Protein AF-A0A960EB48-F1 (afdb_monomer)

Mean predicted aligned error: 15.8 Å

Sequence (538 aa):
MSDRFDEQMRELGRAARAEAEAALDVDTALAAIHRSTGTTSVVTAEPPQRPRVGWLAIAAAVVVAIGAGVWFARDDGAVVTVTPTVPSTVTPTVPATTPQVSPTTAATTTPTNVPATTAPTTVPATTAPSTVPTSSPVPVGQVVRDVDWRDLPWEASGIAGSCVFGESTCTQLVHDAAGVPITYEPTTRTLVRHGVPELAVTLPAAYGDAGFVVATGPDDVVYLSVAPEVPEEMAADVVAVTLTDGDAGREIGRWAGVTNTVGDSSLVPTADGLLNVGCCGTDTIRPALDAEVPVPWIDRNGEPVALESPTFWVQIEYPALIVHRRNPDGSSRSWTYEPAGDWMPRGMPNLTATFDGGFVAAEFGSDGSTLARGYADGRLDQVVLGPEFVVVDAVDPAGRILLGDVAELDDQFARVDPFANGVAAWAGEITVDTDGTIVFVDDPSDVRAGSVVAFVAAIVPPADVNEIRTIDAERHSELTWTVTVTTSNLFDDSVAAVRWELEVAQVGVATFQVTSGQASQLCSPGRGPDVFTTELCV

Secondary structure (DSSP, 8-state):
--HHHHHHHHHHHHHHHHHHHHH--HHHHHHHHHHH--------PPPPP--S-SSHHHHHHHHHHHHHHHHHSS--S-----PPPP-------PPP----PPP--PPP-PPPP------------------PPPPPPP-TT--PEEE-GGGS-EEEEEEE--B-TTSS-B-EEEE-TT--EEEEETTTTEEEE-SSS-EEEEPPGGG-TT-EEEEE-STTEEEEEE--SSTT--EEEEEEEE--TTTTT-EEEEEEEEEETTSSEEEEE-SSEEEEEETT-S-SEES-TT---SEE-B-TTS-B----S-EEEEEEETTEEEEEEE-TTS-EEEEEE---SS----SS-EEEE-TTS-EEEEEEETTEEEEEEE-TTS-EEEEEE-SS---EEEE-TTS-EEE-S-TTSSSEEEEE--STT-TT-----EEE-TT-BEEESS-GGG-B-SSHHHHHHHHSPPPPTT-EEEEEEEEEETTEEEEEEEEES-S-SSEEEEEEEEEEEEEETTEEEEEEEEEEEEEPTTSS-SS-BSSPP-

Nearest PDB structures (foldseek):
  2ecf-assembly1_A-2  TM=2.460E-01  e=2.398E-03  Stenotrophomonas maltophilia
  6stb-assembly2_B  TM=4.872E-01  e=9.672E-01  Fragaria x ananassa
  6v8j-assembly4_D  TM=5.318E-01  e=2.167E+00  Arachis hypogaea
  7zgn-assembly1_A  TM=1.883E-01  e=3.528E-01  Phocaeicola massiliensis B84634 = Timone 84634 = DSM 17679 = JCM 13223

Foldseek 3Di:
DPPVVVVVVVVVVVVVVVVVVVVPPVVVVVVVVVVPPDDDDDDDDDDDDDDDDPDVVVVVVVVVVVVVVVVPVPDDDDDDDDDDDDDDDDDDDDDDDDDDDDDDDDDDDDDDDDDDDDDDDDDDDDDDDPPDPDDDDDPPDDDAAADALLQFFWAFPPDFWDDDVPDPFIWFWEAALLLFIWTARLVQCWIWGNFFVIFIDREDCQQDSLKDWQDAFPAQKTKIFGQDPDNVDQFTKIWIFHRPPPRGRDTLDIFTRQHGSPLQWHFFDDFFATDTWGFADPDQKAPDPPDDHRGGGAHPNNHGDTGQAKGWMWGPPVQKIWIKIAHSVRDIDIAIDGFDDPDDRGTDFPWDAAPQRKIWTWDADPQAIKIKIAGPVRDIDIYGHDNDHWYFSYAGSQRWTWTAPDPVHNRTTMTGRPDPPRNLQDPWDWDQDLQQWIDTPDWLQVGFHQHPQRSCCSDDDTARNPKYWDWDWADDDSFKTWIKIKIAPDPDQFFGIKIKTWIKGAPDNGTIGTPIMGIWTATHVPQDDNDTGSDGGD

Radius of gyration: 30.16 Å; Cα contacts (8 Å, |Δi|>4): 1015; chains: 1; bounding box: 98×103×80 Å

Structure (mmCIF, N/CA/C/O backbone):
data_AF-A0A960EB48-F1
#
_entry.id   AF-A0A960EB48-F1
#
loop_
_atom_site.group_PDB
_atom_site.id
_atom_site.type_symbol
_atom_site.label_atom_id
_atom_site.label_alt_id
_atom_site.label_comp_id
_atom_site.label_asym_id
_atom_site.label_entity_id
_atom_site.label_seq_id
_atom_site.pdbx_PDB_ins_code
_atom_site.Cartn_x
_atom_site.Cartn_y
_atom_site.Cartn_z
_atom_site.occupancy
_atom_site.B_iso_or_equiv
_atom_site.auth_seq_id
_atom_site.auth_comp_id
_atom_site.auth_asym_id
_atom_site.auth_atom_id
_atom_site.pdbx_PDB_model_num
ATOM 1 N N . MET A 1 1 ? -41.202 4.723 25.690 1.00 46.44 1 MET A N 1
ATOM 2 C CA . MET A 1 1 ? -40.965 6.032 26.350 1.00 46.44 1 MET A CA 1
ATOM 3 C C . MET A 1 1 ? -39.617 6.641 25.936 1.00 46.44 1 MET A C 1
ATOM 5 O O . MET A 1 1 ? -39.363 7.770 26.327 1.00 46.44 1 MET A O 1
ATOM 9 N N . SER A 1 2 ? -38.810 5.939 25.124 1.00 52.00 2 SER A N 1
ATOM 10 C CA . SER A 1 2 ? -37.507 6.345 24.568 1.00 52.00 2 SER A CA 1
ATOM 11 C C . SER A 1 2 ? -37.597 7.350 23.409 1.00 52.00 2 SER A C 1
ATOM 13 O O . SER A 1 2 ? -36.782 8.257 23.340 1.00 52.00 2 SER A O 1
ATOM 15 N N . ASP A 1 3 ? -38.638 7.286 22.575 1.00 59.75 3 ASP A N 1
ATOM 16 C CA . ASP A 1 3 ? -38.690 8.062 21.319 1.00 59.75 3 ASP A CA 1
ATOM 17 C C . ASP A 1 3 ? -38.675 9.588 21.502 1.00 59.75 3 ASP A C 1
ATOM 19 O O . ASP A 1 3 ? -38.206 10.326 20.642 1.00 59.75 3 ASP A O 1
ATOM 23 N N . ARG A 1 4 ? -39.160 10.085 22.645 1.00 56.66 4 ARG A N 1
ATOM 24 C CA . ARG A 1 4 ? -39.226 11.530 22.905 1.00 56.66 4 ARG A CA 1
ATOM 25 C C . ARG A 1 4 ? -37.862 12.133 23.251 1.00 56.66 4 ARG A C 1
ATOM 27 O O . ARG A 1 4 ? -37.670 13.325 23.040 1.00 56.66 4 ARG A O 1
ATOM 34 N N . PHE A 1 5 ? -36.951 11.337 23.804 1.00 64.88 5 PHE A N 1
ATOM 35 C CA . PHE A 1 5 ? -35.616 11.803 24.173 1.00 64.88 5 PHE A CA 1
ATOM 36 C C . PHE A 1 5 ? -34.708 11.872 22.939 1.00 64.88 5 PHE A C 1
ATOM 38 O O . PHE A 1 5 ? -34.078 12.900 22.706 1.00 64.88 5 PHE A O 1
ATOM 45 N N . ASP A 1 6 ? -34.753 10.851 22.081 1.00 60.62 6 ASP A N 1
ATOM 46 C CA . ASP A 1 6 ? -33.988 10.825 20.827 1.00 60.62 6 ASP A CA 1
ATOM 47 C C . ASP A 1 6 ? -34.417 11.936 19.861 1.00 60.62 6 ASP A C 1
ATOM 49 O O . ASP A 1 6 ? -33.588 12.551 19.185 1.00 60.62 6 ASP A O 1
ATOM 53 N N . GLU A 1 7 ? -35.714 12.252 19.823 1.00 65.00 7 GLU A N 1
ATOM 54 C CA . GLU A 1 7 ? -36.223 13.360 19.016 1.00 65.00 7 GLU A CA 1
ATOM 55 C C . GLU A 1 7 ? -35.756 14.722 19.556 1.00 65.00 7 GLU A C 1
ATOM 57 O O . GLU A 1 7 ? -35.361 15.583 18.771 1.00 65.00 7 GLU A O 1
ATOM 62 N N . GLN A 1 8 ? -35.676 14.882 20.884 1.00 64.62 8 GLN A N 1
ATOM 63 C CA . GLN A 1 8 ? -35.128 16.087 21.515 1.00 64.62 8 GLN A CA 1
ATOM 64 C C . GLN A 1 8 ? -33.621 16.242 21.284 1.00 64.62 8 GLN A C 1
ATOM 66 O O . GLN A 1 8 ? -33.173 17.356 21.020 1.00 64.62 8 GLN A O 1
ATOM 71 N N . MET A 1 9 ? -32.846 15.154 21.308 1.00 69.38 9 MET A N 1
ATOM 72 C CA . MET A 1 9 ? -31.404 15.199 21.034 1.00 69.38 9 MET A CA 1
ATOM 73 C C . MET A 1 9 ? -31.106 15.515 19.563 1.00 69.38 9 MET A C 1
ATOM 75 O O . MET A 1 9 ? -30.230 16.330 19.273 1.00 69.38 9 MET A O 1
ATOM 79 N N . ARG A 1 10 ? -31.887 14.972 18.616 1.00 67.25 10 ARG A N 1
ATOM 80 C CA . ARG A 1 10 ? -31.787 15.350 17.191 1.00 67.25 10 ARG A CA 1
ATOM 81 C C . ARG A 1 10 ? -32.225 16.786 16.916 1.00 67.25 10 ARG A C 1
ATOM 83 O O . ARG A 1 10 ? -31.758 17.389 15.949 1.00 67.25 10 ARG A O 1
ATOM 90 N N . GLU A 1 11 ? -33.163 17.324 17.688 1.00 72.38 11 GLU A N 1
ATOM 91 C CA . GLU A 1 11 ? -33.590 18.721 17.568 1.00 72.38 11 GLU A CA 1
ATOM 92 C C . GLU A 1 11 ? -32.531 19.673 18.148 1.00 72.38 11 GLU A C 1
ATOM 94 O O . GLU A 1 11 ? -32.188 20.661 17.500 1.00 72.38 11 GLU A O 1
ATOM 99 N N . LEU A 1 12 ? -31.916 19.313 19.280 1.00 68.31 12 LEU A N 1
ATOM 100 C CA . LEU A 1 12 ? -30.775 20.025 19.869 1.00 68.31 12 LEU A CA 1
ATOM 101 C C . LEU A 1 12 ? -29.544 20.017 18.958 1.00 68.31 12 LEU A C 1
ATOM 103 O O . LEU A 1 12 ? -28.948 21.068 18.748 1.00 68.31 12 LEU A O 1
ATOM 107 N N . GLY A 1 13 ? -29.207 18.876 18.349 1.00 70.12 13 GLY A N 1
ATOM 108 C CA . GLY A 1 13 ? -28.094 18.785 17.397 1.00 70.12 13 GLY A CA 1
ATOM 109 C C . GLY A 1 13 ? -28.310 19.646 16.148 1.00 70.12 13 GLY A C 1
ATOM 110 O O . GLY A 1 13 ? -27.387 20.309 15.677 1.00 70.12 13 GLY A O 1
ATOM 111 N N . ARG A 1 14 ? -29.549 19.715 15.638 1.00 73.50 14 ARG A N 1
ATOM 112 C CA . ARG A 1 14 ? -29.900 20.603 14.516 1.00 73.50 14 ARG A CA 1
ATOM 113 C C . ARG A 1 14 ? -29.862 22.081 14.905 1.00 73.50 14 ARG A C 1
ATOM 115 O O . ARG A 1 14 ? -29.411 22.893 14.103 1.00 73.50 14 ARG A O 1
ATOM 122 N N . ALA A 1 15 ? -30.296 22.428 16.116 1.00 67.50 15 ALA A N 1
ATOM 123 C CA . ALA A 1 15 ? -30.245 23.798 16.622 1.00 67.50 15 ALA A CA 1
ATOM 124 C C . ALA A 1 15 ? -28.803 24.271 16.871 1.00 67.50 15 ALA A C 1
ATOM 126 O O . ALA A 1 15 ? -28.447 25.362 16.438 1.00 67.50 15 ALA A O 1
ATOM 127 N N . ALA A 1 16 ? -27.958 23.431 17.476 1.00 56.41 16 ALA A N 1
ATOM 128 C CA . ALA A 1 16 ? -26.549 23.736 17.720 1.00 56.41 16 ALA A CA 1
ATOM 129 C C . ALA A 1 16 ? -25.765 23.913 16.411 1.00 56.41 16 ALA A C 1
ATOM 131 O O . ALA A 1 16 ? -24.975 24.846 16.282 1.00 56.41 16 ALA A O 1
ATOM 132 N N . ARG A 1 17 ? -26.037 23.074 15.400 1.00 63.66 17 ARG A N 1
ATOM 133 C CA . ARG A 1 17 ? -25.441 23.219 14.064 1.00 63.66 17 ARG A CA 1
ATOM 134 C C . ARG A 1 17 ? -25.884 24.510 13.372 1.00 63.66 17 ARG A C 1
ATOM 136 O O . ARG A 1 17 ? -25.048 25.214 12.820 1.00 63.66 17 ARG A O 1
ATOM 143 N N . ALA A 1 18 ? -27.168 24.857 13.458 1.00 61.59 18 ALA A N 1
ATOM 144 C CA . ALA A 1 18 ? -27.683 26.108 12.904 1.00 61.59 18 ALA A CA 1
ATOM 145 C C . ALA A 1 18 ? -27.121 27.354 13.619 1.00 61.59 18 ALA A C 1
ATOM 147 O O . ALA A 1 18 ? -26.920 28.384 12.982 1.00 61.59 18 ALA A O 1
ATOM 148 N N . GLU A 1 19 ? -26.846 27.274 14.924 1.00 54.41 19 GLU A N 1
ATOM 149 C CA . GLU A 1 19 ? -26.234 28.364 15.694 1.00 54.41 19 GLU A CA 1
ATOM 150 C C . GLU A 1 19 ? -24.734 28.513 15.391 1.00 54.41 19 GLU A C 1
ATOM 152 O O . GLU A 1 19 ? -24.256 29.634 15.228 1.00 54.41 19 GLU A O 1
ATOM 157 N N . ALA A 1 20 ? -24.008 27.404 15.211 1.00 50.94 20 ALA A N 1
ATOM 158 C CA . ALA A 1 20 ? -22.614 27.414 14.764 1.00 50.94 20 ALA A CA 1
ATOM 159 C C . ALA A 1 20 ? -22.466 27.969 13.334 1.00 50.94 20 ALA A C 1
ATOM 161 O O . ALA A 1 20 ? -21.580 28.784 13.073 1.00 50.94 20 ALA A O 1
ATOM 162 N N . GLU A 1 21 ? -23.374 27.598 12.426 1.00 56.78 21 GLU A N 1
ATOM 163 C CA . GLU A 1 21 ? -23.432 28.140 11.061 1.00 56.78 21 GLU A CA 1
ATOM 164 C C . GLU A 1 21 ? -23.835 29.629 11.049 1.00 56.78 21 GLU A C 1
ATOM 166 O O . GLU A 1 21 ? -23.348 30.386 10.213 1.00 56.78 21 GLU A O 1
ATOM 171 N N . ALA A 1 22 ? -24.657 30.088 12.003 1.00 52.56 22 ALA A N 1
ATOM 172 C CA . ALA A 1 22 ? -25.016 31.503 12.152 1.00 52.56 22 ALA A CA 1
ATOM 173 C C . ALA A 1 22 ? -23.921 32.357 12.825 1.00 52.56 22 ALA A C 1
ATOM 175 O O . ALA A 1 22 ? -23.884 33.572 12.619 1.00 52.56 22 ALA A O 1
ATOM 176 N N . ALA A 1 23 ? -23.038 31.753 13.627 1.00 45.34 23 ALA A N 1
ATOM 177 C CA . ALA A 1 23 ? -21.918 32.436 14.279 1.00 45.34 23 ALA A CA 1
ATOM 178 C C . ALA A 1 23 ? -20.722 32.671 13.334 1.00 45.34 23 ALA A C 1
ATOM 180 O O . ALA A 1 23 ? -19.921 33.581 13.559 1.00 45.34 23 ALA A O 1
ATOM 181 N N . LEU A 1 24 ? -20.623 31.893 12.253 1.00 46.50 24 LEU A N 1
ATOM 182 C CA . LEU A 1 24 ? -19.659 32.076 11.170 1.00 46.50 24 LEU A CA 1
ATOM 183 C C . LEU A 1 24 ? -20.206 33.064 10.126 1.00 46.50 24 LEU A C 1
ATOM 185 O O . LEU A 1 24 ? -20.577 32.694 9.015 1.00 46.50 24 LEU A O 1
ATOM 189 N N . ASP A 1 25 ? -20.231 34.355 10.465 1.00 51.66 25 ASP A N 1
ATOM 190 C CA . ASP A 1 25 ? -20.493 35.425 9.492 1.00 51.66 25 ASP A CA 1
ATOM 191 C C . ASP A 1 25 ? -19.236 35.685 8.638 1.00 51.66 25 ASP A C 1
ATOM 193 O O . ASP A 1 25 ? -18.492 36.660 8.808 1.00 51.66 25 ASP A O 1
ATOM 197 N N . VAL A 1 26 ? -18.979 34.735 7.734 1.00 54.44 26 VAL A N 1
ATOM 198 C CA . VAL A 1 26 ? -17.858 34.732 6.785 1.00 54.44 26 VAL A CA 1
ATOM 199 C C . VAL A 1 26 ? -17.885 35.983 5.903 1.00 54.44 26 VAL A C 1
ATOM 201 O O . VAL A 1 26 ? -16.827 36.529 5.591 1.00 54.44 26 VAL A O 1
ATOM 204 N N . ASP A 1 27 ? -19.069 36.504 5.577 1.00 55.81 27 ASP A N 1
ATOM 205 C CA . ASP A 1 27 ? -19.231 37.706 4.757 1.00 55.81 27 ASP A CA 1
ATOM 206 C C . ASP A 1 27 ? -18.839 38.984 5.516 1.00 55.81 27 ASP A C 1
ATOM 208 O O . ASP A 1 27 ? -18.178 39.863 4.951 1.00 55.81 27 ASP A O 1
ATOM 212 N N . THR A 1 28 ? -19.149 39.089 6.812 1.00 56.94 28 THR A N 1
ATOM 213 C CA . THR A 1 28 ? -18.672 40.197 7.659 1.00 56.94 28 THR A CA 1
ATOM 214 C C . THR A 1 28 ? -17.161 40.126 7.887 1.00 56.94 28 THR A C 1
ATOM 216 O O . THR A 1 28 ? -16.497 41.170 7.864 1.00 56.94 28 THR A O 1
ATOM 219 N N . ALA A 1 29 ? -16.592 38.925 8.034 1.00 52.06 29 ALA A N 1
ATOM 220 C CA . ALA A 1 29 ? -15.145 38.725 8.139 1.00 52.06 29 ALA A CA 1
ATOM 221 C C . ALA A 1 29 ? -14.416 39.093 6.829 1.00 52.06 29 ALA A C 1
ATOM 223 O O . ALA A 1 29 ? -13.439 39.850 6.857 1.00 52.06 29 ALA A O 1
ATOM 224 N N . LEU A 1 30 ? -14.936 38.677 5.666 1.00 54.88 30 LEU A N 1
ATOM 225 C CA . LEU A 1 30 ? -14.401 39.074 4.356 1.00 54.88 30 LEU A CA 1
ATOM 226 C C . LEU A 1 30 ? -14.537 40.587 4.115 1.00 54.88 30 LEU A C 1
ATOM 228 O O . LEU A 1 30 ? -13.607 41.235 3.626 1.00 54.88 30 LEU A O 1
ATOM 232 N N . ALA A 1 31 ? -15.667 41.184 4.503 1.00 58.66 31 ALA A N 1
ATOM 233 C CA . ALA A 1 31 ? -15.906 42.619 4.372 1.00 58.66 31 ALA A CA 1
ATOM 234 C C . ALA A 1 31 ? -15.043 43.469 5.323 1.00 58.66 31 ALA A C 1
ATOM 236 O O . ALA A 1 31 ? -14.839 44.661 5.058 1.00 58.66 31 ALA A O 1
ATOM 237 N N . ALA A 1 32 ? -14.547 42.896 6.425 1.00 52.78 32 ALA A N 1
ATOM 238 C CA . ALA A 1 32 ? -13.570 43.525 7.311 1.00 52.78 32 ALA A CA 1
ATOM 239 C C . ALA A 1 32 ? -12.162 43.505 6.693 1.00 52.78 32 ALA A C 1
ATOM 241 O O . ALA A 1 32 ? -11.484 44.534 6.702 1.00 52.78 32 ALA A O 1
ATOM 242 N N . ILE A 1 33 ? -11.774 42.394 6.056 1.00 51.47 33 ILE A N 1
ATOM 243 C CA . ILE A 1 33 ? -10.488 42.253 5.352 1.00 51.47 33 ILE A CA 1
ATOM 244 C C . ILE A 1 33 ? -10.416 43.198 4.143 1.00 51.47 33 ILE A C 1
ATOM 246 O O . ILE A 1 33 ? -9.425 43.908 3.964 1.00 51.47 33 ILE A O 1
ATOM 250 N N . HIS A 1 34 ? -11.495 43.307 3.361 1.00 50.72 34 HIS A N 1
ATOM 251 C CA . HIS A 1 34 ? -11.570 44.259 2.244 1.00 50.72 34 HIS A CA 1
ATOM 252 C C . HIS A 1 34 ? -11.567 45.732 2.684 1.00 50.72 34 HIS A C 1
ATOM 254 O O . HIS A 1 34 ? -11.143 46.601 1.920 1.00 50.72 34 HIS A O 1
ATOM 260 N N . ARG A 1 35 ? -11.995 46.038 3.917 1.00 47.72 35 ARG A N 1
ATOM 261 C CA . ARG A 1 35 ? -11.916 47.393 4.490 1.00 47.72 35 ARG A CA 1
ATOM 262 C C . ARG A 1 35 ? -10.541 47.729 5.074 1.00 47.72 35 ARG A C 1
ATOM 264 O O . ARG A 1 35 ? -10.228 48.914 5.171 1.00 47.72 35 ARG A O 1
ATOM 271 N N . SER A 1 36 ? -9.717 46.739 5.432 1.00 36.53 36 SER A N 1
ATOM 272 C CA . SER A 1 36 ? -8.381 46.971 6.006 1.00 36.53 36 SER A CA 1
ATOM 273 C C . SER A 1 36 ? -7.262 47.152 4.976 1.00 36.53 36 SER A C 1
ATOM 275 O O . SER A 1 36 ? -6.214 47.698 5.311 1.00 36.53 36 SER A O 1
ATOM 277 N N . THR A 1 37 ? -7.469 46.787 3.709 1.00 41.19 37 THR A N 1
ATOM 278 C CA . THR A 1 37 ? -6.506 47.042 2.621 1.00 41.19 37 THR A CA 1
ATOM 279 C C . THR A 1 37 ? -6.707 48.424 1.996 1.00 41.19 37 THR A C 1
ATOM 281 O O . THR A 1 37 ? -7.023 48.574 0.818 1.00 41.19 37 THR A O 1
ATOM 284 N N . GLY A 1 38 ? -6.517 49.464 2.810 1.00 32.97 38 GLY A N 1
ATOM 285 C CA . GLY A 1 38 ? -6.341 50.839 2.352 1.00 32.97 38 GLY A CA 1
ATOM 286 C C . GLY A 1 38 ? -4.912 51.059 1.855 1.00 32.97 38 GLY A C 1
ATOM 287 O O . GLY A 1 38 ? -3.973 51.170 2.638 1.00 32.97 38 GLY A O 1
ATOM 288 N N . THR A 1 39 ? -4.760 51.121 0.538 1.00 36.59 39 THR A N 1
ATOM 289 C CA . THR A 1 39 ? -3.543 51.430 -0.224 1.00 36.59 39 THR A CA 1
ATOM 290 C C . THR A 1 39 ? -2.747 52.629 0.304 1.00 36.59 39 THR A C 1
ATOM 292 O O . THR A 1 39 ? -3.253 53.750 0.328 1.00 36.59 39 THR A O 1
ATOM 295 N N . THR A 1 40 ? -1.454 52.420 0.580 1.00 28.89 40 THR A N 1
ATOM 296 C CA . THR A 1 40 ? -0.436 53.484 0.530 1.00 28.89 40 THR A CA 1
ATOM 297 C C . THR A 1 40 ? 0.388 53.273 -0.738 1.00 28.89 40 THR A C 1
ATOM 299 O O . THR A 1 40 ? 1.124 52.297 -0.852 1.00 28.89 40 THR A O 1
ATOM 302 N N . SER A 1 41 ? 0.227 54.153 -1.727 1.00 30.16 41 SER A N 1
ATOM 303 C CA . SER A 1 41 ? 0.982 54.111 -2.979 1.00 30.16 41 SER A CA 1
ATOM 304 C C . SER A 1 41 ? 2.421 54.576 -2.744 1.00 30.16 41 SER A C 1
ATOM 306 O O . SER A 1 41 ? 2.656 55.766 -2.521 1.00 30.16 41 SER A O 1
ATOM 308 N N . VAL A 1 42 ? 3.387 53.664 -2.830 1.00 26.56 42 VAL A N 1
ATOM 309 C CA . VAL A 1 42 ? 4.799 54.016 -3.011 1.00 26.56 42 VAL A CA 1
ATOM 310 C C . VAL A 1 42 ? 5.091 53.946 -4.505 1.00 26.56 42 VAL A C 1
ATOM 312 O O . VAL A 1 42 ? 5.026 52.885 -5.117 1.00 26.56 42 VAL A O 1
ATOM 315 N N . VAL A 1 43 ? 5.372 55.104 -5.098 1.00 34.41 43 VAL A N 1
ATOM 316 C CA . VAL A 1 43 ? 5.912 55.210 -6.454 1.00 34.41 43 VAL A CA 1
ATOM 317 C C . VAL A 1 43 ? 7.386 54.816 -6.389 1.00 34.41 43 VAL A C 1
ATOM 319 O O . VAL A 1 43 ? 8.190 55.544 -5.808 1.00 34.41 43 VAL A O 1
ATOM 322 N N . THR A 1 44 ? 7.749 53.687 -6.991 1.00 29.70 44 THR A N 1
ATOM 323 C CA . THR A 1 44 ? 9.144 53.298 -7.233 1.00 29.70 44 THR A CA 1
ATOM 324 C C . THR A 1 44 ? 9.418 53.254 -8.732 1.00 29.70 44 THR A C 1
ATOM 326 O O . THR A 1 44 ? 8.696 52.634 -9.508 1.00 29.70 44 THR A O 1
ATOM 329 N N . ALA A 1 45 ? 10.452 53.993 -9.127 1.00 28.02 45 ALA A N 1
ATOM 330 C CA . ALA A 1 45 ? 10.915 54.169 -10.494 1.00 28.02 45 ALA A CA 1
ATOM 331 C C . ALA A 1 45 ? 11.529 52.883 -11.081 1.00 28.02 45 ALA A C 1
ATOM 333 O O . ALA A 1 45 ? 12.178 52.117 -10.368 1.00 28.02 45 ALA A O 1
ATOM 334 N N . GLU A 1 46 ? 11.366 52.694 -12.394 1.00 37.81 46 GLU A N 1
ATOM 335 C CA . GLU A 1 46 ? 11.979 51.612 -13.177 1.00 37.81 46 GLU A CA 1
ATOM 336 C C . GLU A 1 46 ? 13.520 51.641 -13.116 1.00 37.81 46 GLU A C 1
ATOM 338 O O . GLU A 1 46 ? 14.125 52.679 -13.411 1.00 37.81 46 GLU A O 1
ATOM 343 N N . PRO A 1 47 ? 14.189 50.506 -12.833 1.00 31.56 47 PRO A N 1
ATOM 344 C CA . PRO A 1 47 ? 15.600 50.328 -13.137 1.00 31.56 47 PRO A CA 1
ATOM 345 C C . PRO A 1 47 ? 15.809 49.648 -14.509 1.00 31.56 47 PRO A C 1
ATOM 347 O O . PRO A 1 47 ? 14.957 48.892 -14.982 1.00 31.56 47 PRO A O 1
ATOM 350 N N . PRO A 1 48 ? 16.952 49.903 -15.174 1.00 34.19 48 PRO A N 1
ATOM 351 C CA . PRO A 1 48 ? 17.166 49.559 -16.575 1.00 34.19 48 PRO A CA 1
ATOM 352 C C . PRO A 1 48 ? 17.457 48.069 -16.795 1.00 34.19 48 PRO A C 1
ATOM 354 O O . PRO A 1 48 ? 18.159 47.423 -16.015 1.00 34.19 48 PRO A O 1
ATOM 357 N N . GLN A 1 49 ? 16.983 47.557 -17.934 1.00 44.16 49 GLN A N 1
ATOM 358 C CA . GLN A 1 49 ? 17.284 46.221 -18.451 1.00 44.16 49 GLN A CA 1
ATOM 359 C C . GLN A 1 49 ? 18.802 45.975 -18.561 1.00 44.16 49 GLN A C 1
ATOM 361 O O . GLN A 1 49 ? 19.528 46.733 -19.208 1.00 44.16 49 GLN A O 1
ATOM 366 N N . ARG A 1 50 ? 19.272 44.860 -17.985 1.00 32.16 50 ARG A N 1
ATOM 367 C CA . ARG A 1 50 ? 20.598 44.271 -18.238 1.00 32.16 50 ARG A CA 1
ATOM 368 C C . ARG A 1 50 ? 20.477 42.802 -18.680 1.00 32.16 50 ARG A C 1
ATOM 370 O O . ARG A 1 50 ? 19.529 42.127 -18.282 1.00 32.16 50 ARG A O 1
ATOM 377 N N . PRO A 1 51 ? 21.404 42.313 -19.528 1.00 36.91 51 PRO A N 1
ATOM 378 C CA . PRO A 1 51 ? 21.220 41.103 -20.329 1.00 36.91 51 PRO A CA 1
ATOM 379 C C . PRO A 1 51 ? 21.452 39.790 -19.560 1.00 36.91 51 PRO A C 1
ATOM 381 O O . PRO A 1 51 ? 22.347 39.665 -18.725 1.00 36.91 51 PRO A O 1
ATOM 384 N N . ARG A 1 52 ? 20.632 38.791 -19.912 1.00 44.12 52 ARG A N 1
ATOM 385 C CA . ARG A 1 52 ? 20.496 37.448 -19.324 1.00 44.12 52 ARG A CA 1
ATOM 386 C C . ARG A 1 52 ? 21.617 36.467 -19.724 1.00 44.12 52 ARG A C 1
ATOM 388 O O . ARG A 1 52 ? 21.349 35.498 -20.422 1.00 44.12 52 ARG A O 1
ATOM 395 N N . VAL A 1 53 ? 22.864 36.687 -19.296 1.00 41.34 53 VAL A N 1
ATOM 396 C CA . VAL A 1 53 ? 23.971 35.724 -19.569 1.00 41.34 53 VAL A CA 1
ATOM 397 C C . VAL A 1 53 ? 24.690 35.227 -18.296 1.00 41.34 53 VAL A C 1
ATOM 399 O O . VAL A 1 53 ? 25.565 34.377 -18.366 1.00 41.34 53 VAL A O 1
ATOM 402 N N . GLY A 1 54 ? 24.297 35.674 -17.098 1.00 37.06 54 GLY A N 1
ATOM 403 C CA . GLY A 1 54 ? 25.008 35.327 -15.852 1.00 37.06 54 GLY A CA 1
ATOM 404 C C . GLY A 1 54 ? 24.551 34.066 -15.101 1.00 37.06 54 GLY A C 1
ATOM 405 O O . GLY A 1 54 ? 25.292 33.580 -14.255 1.00 37.06 54 GLY A O 1
ATOM 406 N N . TRP A 1 55 ? 23.357 33.526 -15.371 1.00 36.91 55 TRP A N 1
ATOM 407 C CA . TRP A 1 55 ? 22.732 32.539 -14.470 1.00 36.91 55 TRP A CA 1
ATOM 408 C C . TRP A 1 55 ? 23.145 31.076 -14.700 1.00 36.91 55 TRP A C 1
ATOM 410 O O . TRP A 1 55 ? 23.118 30.285 -13.761 1.00 36.91 55 TRP A O 1
ATOM 420 N N . LEU A 1 56 ? 23.632 30.718 -15.892 1.00 40.12 56 LEU A N 1
ATOM 421 C CA . LEU A 1 56 ? 24.084 29.347 -16.178 1.00 40.12 56 LEU A CA 1
ATOM 422 C C . LEU A 1 56 ? 25.424 28.985 -15.508 1.00 40.12 56 LEU A C 1
ATOM 424 O O . LEU A 1 56 ? 25.693 27.812 -15.274 1.00 40.12 56 LEU A O 1
ATOM 428 N N . ALA A 1 57 ? 26.249 29.971 -15.141 1.00 36.12 57 ALA A N 1
ATOM 429 C CA . ALA A 1 57 ? 27.530 29.715 -14.476 1.00 36.12 57 ALA A CA 1
ATOM 430 C C . ALA A 1 57 ? 27.385 29.429 -12.968 1.00 36.12 57 ALA A C 1
ATOM 432 O O . ALA A 1 57 ? 28.230 28.751 -12.389 1.00 36.12 57 ALA A O 1
ATOM 433 N N . ILE A 1 58 ? 26.314 29.918 -12.333 1.00 39.72 58 ILE A N 1
ATOM 434 C CA . ILE A 1 58 ? 26.083 29.751 -10.889 1.00 39.72 58 ILE A CA 1
ATOM 435 C C . ILE A 1 58 ? 25.451 28.382 -10.599 1.00 39.72 58 ILE A C 1
ATOM 437 O O . ILE A 1 58 ? 25.869 27.714 -9.659 1.00 39.72 58 ILE A O 1
ATOM 441 N N . ALA A 1 59 ? 24.543 27.900 -11.456 1.00 42.34 59 ALA A N 1
ATOM 442 C CA . ALA A 1 59 ? 23.969 26.557 -11.327 1.00 42.34 59 ALA A CA 1
ATOM 443 C C . ALA A 1 59 ? 25.023 25.444 -11.513 1.00 42.34 59 ALA A C 1
ATOM 445 O O . ALA A 1 59 ? 25.052 24.485 -10.746 1.00 42.34 59 ALA A O 1
ATOM 446 N N . ALA A 1 60 ? 25.959 25.607 -12.457 1.00 39.50 60 ALA A N 1
ATOM 447 C CA . ALA A 1 60 ? 27.061 24.658 -12.642 1.00 39.50 60 ALA A CA 1
ATOM 448 C C . ALA A 1 60 ? 28.044 24.640 -11.452 1.00 39.50 60 ALA A C 1
ATOM 450 O O . ALA A 1 60 ? 28.583 23.590 -11.113 1.00 39.50 60 ALA A O 1
ATOM 451 N N . ALA A 1 61 ? 28.256 25.779 -10.783 1.00 36.47 61 ALA A N 1
ATOM 452 C CA . ALA A 1 61 ? 29.138 25.860 -9.618 1.00 36.47 61 ALA A CA 1
ATOM 453 C C . ALA A 1 61 ? 28.541 25.191 -8.366 1.00 36.47 61 ALA A C 1
ATOM 455 O O . ALA A 1 61 ? 29.287 24.615 -7.577 1.00 36.47 61 ALA A O 1
ATOM 456 N N . VAL A 1 62 ? 27.213 25.216 -8.200 1.00 40.22 62 VAL A N 1
ATOM 457 C CA . VAL A 1 62 ? 26.526 24.569 -7.065 1.00 40.22 62 VAL A CA 1
ATOM 458 C C . VAL A 1 62 ? 26.517 23.043 -7.214 1.00 40.22 62 VAL A C 1
ATOM 460 O O . VAL A 1 62 ? 26.796 22.342 -6.246 1.00 40.22 62 VAL A O 1
ATOM 463 N N . VAL A 1 63 ? 26.327 22.514 -8.428 1.00 47.00 63 VAL A N 1
ATOM 464 C CA . VAL A 1 63 ? 26.383 21.059 -8.683 1.00 47.00 63 VAL A CA 1
ATOM 465 C C . VAL A 1 63 ? 27.806 20.503 -8.513 1.00 47.00 63 VAL A C 1
ATOM 467 O O . VAL A 1 63 ? 27.985 19.439 -7.924 1.00 47.00 63 VAL A O 1
ATOM 470 N N . VAL A 1 64 ? 28.840 21.243 -8.936 1.00 45.69 64 VAL A N 1
ATOM 471 C CA . VAL A 1 64 ? 30.245 20.839 -8.721 1.00 45.69 64 VAL A CA 1
ATOM 472 C C . VAL A 1 64 ? 30.647 20.933 -7.243 1.00 45.69 64 VAL A C 1
ATOM 474 O O . VAL A 1 64 ? 31.415 20.097 -6.777 1.00 45.69 64 VAL A O 1
ATOM 477 N N . ALA A 1 65 ? 30.116 21.895 -6.481 1.00 38.47 65 ALA A N 1
ATOM 478 C CA . ALA A 1 65 ? 30.393 22.010 -5.047 1.00 38.47 65 ALA A CA 1
ATOM 479 C C . ALA A 1 65 ? 29.738 20.886 -4.221 1.00 38.47 65 ALA A C 1
ATOM 481 O O . ALA A 1 65 ? 30.371 20.372 -3.300 1.00 38.47 65 ALA A O 1
ATOM 482 N N . ILE A 1 66 ? 28.520 20.460 -4.580 1.00 47.34 66 ILE A N 1
ATOM 483 C CA . ILE A 1 66 ? 27.832 19.335 -3.923 1.00 47.34 66 ILE A CA 1
ATOM 484 C C . ILE A 1 66 ? 28.506 18.003 -4.298 1.00 47.34 66 ILE A C 1
ATOM 486 O O . ILE A 1 66 ? 28.805 17.204 -3.415 1.00 47.34 66 ILE A O 1
ATOM 490 N N . GLY A 1 67 ? 28.872 17.802 -5.570 1.00 35.97 67 GLY A N 1
ATOM 491 C CA . GLY A 1 67 ? 29.605 16.604 -6.006 1.00 35.97 67 GLY A CA 1
ATOM 492 C C . GLY A 1 67 ? 31.027 16.491 -5.431 1.00 35.97 67 GLY A C 1
ATOM 493 O O . 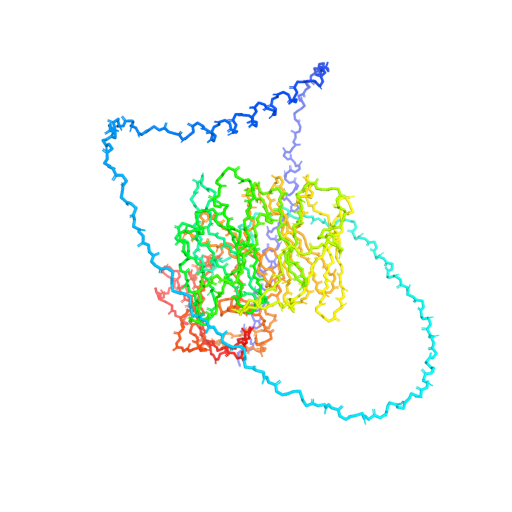GLY A 1 67 ? 31.473 15.398 -5.094 1.00 35.97 67 GLY A O 1
ATOM 494 N N . ALA A 1 68 ? 31.739 17.610 -5.255 1.00 38.03 68 ALA A N 1
ATOM 495 C CA . ALA A 1 68 ? 33.064 17.615 -4.627 1.00 38.03 68 ALA A CA 1
ATOM 496 C C . ALA A 1 68 ? 33.004 17.416 -3.100 1.00 38.03 68 ALA A C 1
ATOM 498 O O . ALA A 1 68 ? 33.921 16.823 -2.533 1.00 38.03 68 ALA A O 1
ATOM 499 N N . GLY A 1 69 ? 31.927 17.856 -2.435 1.00 33.22 69 GLY A N 1
ATOM 500 C CA . GLY A 1 69 ? 31.703 17.613 -1.004 1.00 33.22 69 GLY A CA 1
ATOM 501 C C . GLY A 1 69 ? 31.552 16.126 -0.664 1.00 33.22 69 GLY A C 1
ATOM 502 O O . GLY A 1 69 ? 32.063 15.679 0.359 1.00 33.22 69 GLY A O 1
ATOM 503 N N . VAL A 1 70 ? 30.953 15.345 -1.569 1.00 40.00 70 VAL A N 1
ATOM 504 C CA . VAL A 1 70 ? 30.800 13.884 -1.437 1.00 40.00 70 VAL A CA 1
ATOM 505 C C . VAL A 1 70 ? 32.131 13.139 -1.628 1.00 40.00 70 VAL A C 1
ATOM 507 O O . VAL A 1 70 ? 32.338 12.082 -1.036 1.00 40.00 70 VAL A O 1
ATOM 510 N N . TRP A 1 71 ? 33.080 13.696 -2.389 1.00 32.62 71 TRP A N 1
ATOM 511 C CA . TRP A 1 71 ? 34.373 13.044 -2.642 1.00 32.62 71 TRP A CA 1
ATOM 512 C C . TRP A 1 71 ? 35.438 13.331 -1.566 1.00 32.62 71 TRP A C 1
ATOM 514 O O . TRP A 1 71 ? 36.336 12.518 -1.370 1.00 32.62 71 TRP A O 1
ATOM 524 N N . PHE A 1 72 ? 35.328 14.443 -0.827 1.00 37.56 72 PHE A N 1
ATOM 525 C CA . PHE A 1 72 ? 36.298 14.836 0.211 1.00 37.56 72 PHE A CA 1
ATOM 526 C C . PHE A 1 72 ? 35.892 14.491 1.655 1.00 37.56 72 PHE A C 1
ATOM 528 O O . PHE A 1 72 ? 36.672 14.734 2.571 1.00 37.56 72 PHE A O 1
ATOM 535 N N . ALA A 1 73 ? 34.721 13.885 1.880 1.00 36.31 73 ALA A N 1
ATOM 536 C CA . ALA A 1 73 ? 34.309 13.396 3.203 1.00 36.31 73 ALA A CA 1
ATOM 537 C C . ALA A 1 73 ? 34.816 11.969 3.532 1.00 36.31 73 ALA A C 1
ATOM 539 O O . ALA A 1 73 ? 34.523 11.439 4.601 1.00 36.31 73 ALA A O 1
ATOM 540 N N . ARG A 1 74 ? 35.610 11.349 2.645 1.00 42.91 74 ARG A N 1
ATOM 541 C CA . ARG A 1 74 ? 36.318 10.077 2.874 1.00 42.91 74 ARG A CA 1
ATOM 542 C C . ARG A 1 74 ? 37.818 10.326 3.067 1.00 42.91 74 ARG A C 1
ATOM 544 O O . ARG A 1 74 ? 38.563 10.277 2.100 1.00 42.91 74 ARG A O 1
ATOM 551 N N . ASP A 1 75 ? 38.214 10.644 4.298 1.00 35.69 75 ASP A N 1
ATOM 552 C CA . ASP A 1 75 ? 39.426 10.182 5.010 1.00 35.69 75 ASP A CA 1
ATOM 553 C C . ASP A 1 75 ? 39.863 11.211 6.061 1.00 35.69 75 ASP A C 1
ATOM 555 O O . ASP A 1 75 ? 40.245 12.327 5.727 1.00 35.69 75 ASP A O 1
ATOM 559 N N . ASP A 1 76 ? 39.900 10.789 7.326 1.00 36.75 76 ASP A N 1
ATOM 560 C CA . ASP A 1 76 ? 40.952 11.196 8.262 1.00 36.75 76 ASP A CA 1
ATOM 561 C C . ASP A 1 76 ? 41.059 10.134 9.369 1.00 36.75 76 ASP A C 1
ATOM 563 O O . ASP A 1 76 ? 40.394 10.181 10.405 1.00 36.75 76 ASP A O 1
ATOM 567 N N . GLY A 1 77 ? 41.891 9.116 9.119 1.00 31.94 77 GLY A N 1
ATOM 568 C CA . GLY A 1 77 ? 42.058 7.970 10.014 1.00 31.94 77 GLY A CA 1
ATOM 569 C C . GLY A 1 77 ? 43.375 7.208 9.841 1.00 31.94 77 GLY A C 1
ATOM 570 O O . GLY A 1 77 ? 43.371 6.043 9.477 1.00 31.94 77 GLY A O 1
ATOM 571 N N . ALA A 1 78 ? 44.497 7.866 10.149 1.00 30.28 78 ALA A N 1
ATOM 572 C CA . ALA A 1 78 ? 45.797 7.289 10.533 1.00 30.28 78 ALA A CA 1
ATOM 573 C C . ALA A 1 78 ? 46.440 6.206 9.627 1.00 30.28 78 ALA A C 1
ATOM 575 O O . ALA A 1 78 ? 46.234 5.002 9.769 1.00 30.28 78 ALA A O 1
ATOM 576 N N . VAL A 1 79 ? 47.413 6.642 8.820 1.00 30.83 79 VAL A N 1
ATOM 577 C CA . VAL A 1 79 ? 48.422 5.774 8.193 1.00 30.83 79 VAL A CA 1
ATOM 578 C C . VAL A 1 79 ? 49.312 5.136 9.272 1.00 30.83 79 VAL A C 1
ATOM 580 O O . VAL A 1 79 ? 50.196 5.788 9.829 1.00 30.83 79 VAL A O 1
ATOM 583 N N . VAL A 1 80 ? 49.120 3.840 9.538 1.00 29.59 80 VAL A N 1
ATOM 584 C CA . VAL A 1 80 ? 50.120 2.985 10.199 1.00 29.59 80 VAL A CA 1
ATOM 585 C C . VAL A 1 80 ? 50.863 2.205 9.120 1.00 29.59 80 VAL A C 1
ATOM 587 O O . VAL A 1 80 ? 50.339 1.268 8.521 1.00 29.59 80 VAL A O 1
ATOM 590 N N . THR A 1 81 ? 52.113 2.585 8.872 1.00 30.11 81 THR A N 1
ATOM 591 C CA . THR A 1 81 ? 53.013 1.868 7.967 1.00 30.11 81 THR A CA 1
ATOM 592 C C . THR A 1 81 ? 53.438 0.547 8.613 1.00 30.11 81 THR A C 1
ATOM 594 O O . THR A 1 81 ? 54.339 0.520 9.451 1.00 30.11 81 THR A O 1
ATOM 597 N N . VAL A 1 82 ? 52.806 -0.563 8.229 1.00 32.75 82 VAL A N 1
ATOM 598 C CA . VAL A 1 82 ? 53.300 -1.912 8.540 1.00 32.75 82 VAL A CA 1
ATOM 599 C C . VAL A 1 82 ? 54.083 -2.422 7.335 1.00 32.75 82 VAL A C 1
ATOM 601 O O . VAL A 1 82 ? 53.529 -2.655 6.266 1.00 32.75 82 VAL A O 1
ATOM 604 N N . THR A 1 83 ? 55.393 -2.583 7.505 1.00 33.16 83 THR A N 1
ATOM 605 C CA . THR A 1 83 ? 56.280 -3.227 6.529 1.00 33.16 83 THR A CA 1
ATOM 606 C C . THR A 1 83 ? 55.865 -4.693 6.337 1.00 33.16 83 THR A C 1
ATOM 608 O O . THR A 1 83 ? 55.947 -5.459 7.303 1.00 33.16 83 THR A O 1
ATOM 611 N N . PRO A 1 84 ? 55.465 -5.143 5.133 1.00 33.09 84 PRO A N 1
ATOM 612 C CA . PRO A 1 84 ? 55.161 -6.550 4.916 1.00 33.09 84 PRO A CA 1
ATOM 613 C C . PRO A 1 84 ? 56.459 -7.366 4.850 1.00 33.09 84 PRO A C 1
ATOM 615 O O . PRO A 1 84 ? 57.292 -7.192 3.961 1.00 33.09 84 PRO A O 1
ATOM 618 N N . THR A 1 85 ? 56.625 -8.280 5.807 1.00 34.56 85 THR A N 1
ATOM 619 C CA . THR A 1 85 ? 57.576 -9.392 5.695 1.00 34.56 85 THR A CA 1
ATOM 620 C C . THR A 1 85 ? 56.898 -10.482 4.878 1.00 34.56 85 THR A C 1
ATOM 622 O O . THR A 1 85 ? 55.851 -10.976 5.281 1.00 34.56 85 THR A O 1
ATOM 625 N N . VAL A 1 86 ? 57.478 -10.839 3.734 1.00 43.16 86 VAL A N 1
ATOM 626 C CA . VAL A 1 86 ? 57.040 -11.948 2.875 1.00 43.16 86 VAL A CA 1
ATOM 627 C C . VAL A 1 86 ? 57.427 -13.284 3.520 1.00 43.16 86 VAL A C 1
ATOM 629 O O . VAL A 1 86 ? 58.622 -13.503 3.737 1.00 43.16 86 VAL A O 1
ATOM 632 N N . PRO A 1 87 ? 56.489 -14.226 3.735 1.00 38.06 87 PRO A N 1
ATOM 633 C CA . PRO A 1 87 ? 56.805 -15.640 3.776 1.00 38.06 87 PRO A CA 1
ATOM 634 C C . PRO A 1 87 ? 56.301 -16.344 2.512 1.00 38.06 87 PRO A C 1
ATOM 636 O O . PRO A 1 87 ? 55.230 -16.073 1.976 1.00 38.06 87 PRO A O 1
ATOM 639 N N . SER A 1 88 ? 57.145 -17.254 2.048 1.00 35.03 88 SER A N 1
ATOM 640 C CA . SER A 1 88 ? 57.055 -18.009 0.811 1.00 35.03 88 SER A CA 1
ATOM 641 C C . SER A 1 88 ? 55.733 -18.740 0.580 1.00 35.03 88 SER A C 1
ATOM 643 O O . SER A 1 88 ? 55.207 -19.440 1.443 1.00 35.03 88 SER A O 1
ATOM 645 N N . THR A 1 89 ? 55.301 -18.655 -0.672 1.00 35.41 89 THR A N 1
ATOM 646 C CA . THR A 1 89 ? 54.311 -19.482 -1.352 1.00 35.41 89 THR A CA 1
ATOM 647 C C . THR A 1 89 ? 54.588 -20.975 -1.147 1.00 35.41 89 THR A C 1
ATOM 649 O O . THR A 1 89 ? 55.646 -21.476 -1.531 1.00 35.41 89 THR A O 1
ATOM 652 N N . VAL A 1 90 ? 53.612 -21.703 -0.605 1.00 41.62 90 VAL A N 1
ATOM 653 C CA . VAL A 1 90 ? 53.509 -23.163 -0.727 1.00 41.62 90 VAL A CA 1
ATOM 654 C C . VAL A 1 90 ? 52.171 -23.494 -1.370 1.00 41.62 90 VAL A C 1
ATOM 656 O O . VAL A 1 90 ? 51.113 -23.205 -0.823 1.00 41.62 90 VAL A O 1
ATOM 659 N N . THR A 1 91 ? 52.249 -24.069 -2.564 1.00 40.09 91 THR A N 1
ATOM 660 C CA . THR A 1 91 ? 51.135 -24.564 -3.373 1.00 40.09 91 THR A CA 1
ATOM 661 C C . THR A 1 91 ? 50.579 -25.858 -2.769 1.00 40.09 91 THR A C 1
ATOM 663 O O . THR A 1 91 ? 51.319 -26.844 -2.718 1.00 40.09 91 THR A O 1
ATOM 666 N N . PRO A 1 92 ? 49.301 -25.930 -2.354 1.00 48.97 92 PRO A N 1
ATOM 667 C CA . PRO A 1 92 ? 48.660 -27.210 -2.099 1.00 48.97 92 PRO A CA 1
ATOM 668 C C . PRO A 1 92 ? 48.072 -27.775 -3.399 1.00 48.97 92 PRO A C 1
ATOM 670 O O . PRO A 1 92 ? 47.114 -27.257 -3.967 1.00 48.97 92 PRO A O 1
ATOM 673 N N . THR A 1 93 ? 48.665 -28.873 -3.862 1.00 39.53 93 THR A N 1
ATOM 674 C CA . THR A 1 93 ? 48.107 -29.767 -4.880 1.00 39.53 93 THR A CA 1
ATOM 675 C C . THR A 1 93 ? 46.857 -30.450 -4.317 1.00 39.53 93 THR A C 1
ATOM 677 O O . THR A 1 93 ? 46.971 -31.264 -3.401 1.00 39.53 93 THR A O 1
ATOM 680 N N . VAL A 1 94 ? 45.676 -30.158 -4.871 1.00 45.72 94 VAL A N 1
ATOM 681 C CA . VAL A 1 94 ? 44.436 -30.901 -4.582 1.00 45.72 94 VAL A CA 1
ATOM 682 C C . VAL A 1 94 ? 44.150 -31.871 -5.738 1.00 45.72 94 VAL A C 1
ATOM 684 O O . VAL A 1 94 ? 44.162 -31.450 -6.896 1.00 45.72 94 VAL A O 1
ATOM 687 N N . PRO A 1 95 ? 43.920 -33.169 -5.465 1.00 49.69 95 PRO A N 1
ATOM 688 C CA . PRO A 1 95 ? 43.641 -34.161 -6.496 1.00 49.69 95 PRO A CA 1
ATOM 689 C C . PRO A 1 95 ? 42.212 -34.034 -7.039 1.00 49.69 95 PRO A C 1
ATOM 691 O O . PRO A 1 95 ? 41.233 -34.117 -6.299 1.00 49.69 95 PRO A O 1
ATOM 694 N N . ALA A 1 96 ? 42.104 -33.905 -8.362 1.00 38.56 96 ALA A N 1
ATOM 695 C CA . ALA A 1 96 ? 40.854 -34.044 -9.094 1.00 38.56 96 ALA A CA 1
ATOM 696 C C . ALA A 1 96 ? 40.380 -35.507 -9.045 1.00 38.56 96 ALA A C 1
ATOM 698 O O . ALA A 1 96 ? 41.047 -36.404 -9.560 1.00 38.56 96 ALA A O 1
ATOM 699 N N . THR A 1 97 ? 39.221 -35.747 -8.435 1.00 43.31 97 THR A N 1
ATOM 700 C CA . THR A 1 97 ? 38.466 -36.998 -8.577 1.00 43.31 97 THR A CA 1
ATOM 701 C C . THR A 1 97 ? 37.168 -36.686 -9.306 1.00 43.31 97 THR A C 1
ATOM 703 O O . THR A 1 97 ? 36.228 -36.136 -8.745 1.00 43.31 97 THR A O 1
ATOM 706 N N . THR A 1 98 ? 37.138 -37.003 -10.596 1.00 44.88 98 THR A N 1
ATOM 707 C CA . THR A 1 98 ? 35.936 -37.011 -11.431 1.00 44.88 98 THR A CA 1
ATOM 708 C C . THR A 1 98 ? 35.215 -38.352 -11.266 1.00 44.88 98 THR A C 1
ATOM 710 O O . THR A 1 98 ? 35.805 -39.393 -11.564 1.00 44.88 98 THR A O 1
ATOM 713 N N . PRO A 1 99 ? 33.942 -38.388 -10.839 1.00 48.66 99 PRO A N 1
ATOM 714 C CA . PRO A 1 99 ? 33.119 -39.575 -11.011 1.00 48.66 99 PRO A CA 1
ATOM 715 C C . PRO A 1 99 ? 32.612 -39.650 -12.458 1.00 48.66 99 PRO A C 1
ATOM 717 O O . PRO A 1 99 ? 31.858 -38.807 -12.939 1.00 48.66 99 PRO A O 1
ATOM 720 N N . GLN A 1 100 ? 33.057 -40.692 -13.157 1.00 46.94 100 GLN A N 1
ATOM 721 C CA . GLN A 1 100 ? 32.594 -41.101 -14.479 1.00 46.94 100 GLN A CA 1
ATOM 722 C C . GLN A 1 100 ? 31.161 -41.652 -14.375 1.00 46.94 100 GLN A C 1
ATOM 724 O O . GLN A 1 100 ? 30.952 -42.771 -13.908 1.00 46.94 100 GLN A O 1
ATOM 729 N N . VAL A 1 101 ? 30.171 -40.879 -14.826 1.00 47.44 101 VAL A N 1
ATOM 730 C CA . VAL A 1 101 ? 28.783 -41.341 -14.979 1.00 47.44 101 VAL A CA 1
ATOM 731 C C . VAL A 1 101 ? 28.639 -42.016 -16.344 1.00 47.44 101 VAL A C 1
ATOM 733 O O . VAL A 1 101 ? 28.923 -41.424 -17.383 1.00 47.44 101 VAL A O 1
ATOM 736 N N . SER A 1 102 ? 28.231 -43.285 -16.339 1.00 44.91 102 SER A N 1
ATOM 737 C CA . SER A 1 102 ? 27.913 -44.048 -17.553 1.00 44.91 102 SER A CA 1
ATOM 738 C C . SER A 1 102 ? 26.502 -43.694 -18.041 1.00 44.91 102 SER A C 1
ATOM 740 O O . SER A 1 102 ? 25.582 -43.691 -17.221 1.00 44.91 102 SER A O 1
ATOM 742 N N . PRO A 1 103 ? 26.275 -43.440 -19.342 1.00 53.16 103 PRO A N 1
ATOM 743 C CA . PRO A 1 103 ? 24.929 -43.205 -19.847 1.00 53.16 103 PRO A CA 1
ATOM 744 C C . PRO A 1 103 ? 24.135 -44.518 -19.863 1.00 53.16 103 PRO A C 1
ATOM 746 O O . PRO A 1 103 ? 24.489 -45.477 -20.553 1.00 53.16 103 PRO A O 1
ATOM 749 N N . THR A 1 104 ? 23.044 -44.557 -19.097 1.00 54.00 104 THR A N 1
ATOM 750 C CA . THR A 1 104 ? 22.040 -45.622 -19.180 1.00 54.00 104 THR A CA 1
ATOM 751 C C . THR A 1 104 ? 21.063 -45.272 -20.297 1.00 54.00 104 THR A C 1
ATOM 753 O O . THR A 1 104 ? 20.314 -44.304 -20.212 1.00 54.00 104 THR A O 1
ATOM 756 N N . THR A 1 105 ? 21.107 -46.064 -21.365 1.00 49.84 105 THR A N 1
ATOM 757 C CA . THR A 1 105 ? 20.215 -45.973 -22.526 1.00 49.84 105 THR A CA 1
ATOM 758 C C . THR A 1 105 ? 18.808 -46.420 -22.120 1.00 49.84 105 THR A C 1
ATOM 760 O O . THR A 1 105 ? 18.594 -47.603 -21.853 1.00 49.84 105 THR A O 1
ATOM 763 N N . ALA A 1 106 ? 17.851 -45.493 -22.064 1.00 48.44 106 ALA A N 1
ATOM 764 C CA . ALA A 1 106 ? 16.435 -45.807 -21.880 1.00 48.44 106 ALA A CA 1
ATOM 765 C C . ALA A 1 106 ? 15.769 -46.117 -23.232 1.00 48.44 106 ALA A C 1
ATOM 767 O O . ALA A 1 106 ? 16.024 -45.461 -24.241 1.00 48.44 106 ALA A O 1
ATOM 768 N N . ALA A 1 107 ? 14.932 -47.154 -23.241 1.00 46.00 107 ALA A N 1
ATOM 769 C CA . ALA A 1 107 ? 14.278 -47.690 -24.424 1.00 46.00 107 ALA A CA 1
ATOM 770 C C . ALA A 1 107 ? 13.209 -46.738 -24.987 1.00 46.00 107 ALA A C 1
ATOM 772 O O . ALA A 1 107 ? 12.262 -46.357 -24.302 1.00 46.00 107 ALA A O 1
ATOM 773 N N . THR A 1 108 ? 13.340 -46.422 -26.274 1.00 42.66 108 THR A N 1
ATOM 774 C CA . THR A 1 108 ? 12.318 -45.767 -27.092 1.00 42.66 108 THR A CA 1
ATOM 775 C C . THR A 1 108 ? 11.124 -46.705 -27.271 1.00 42.66 108 THR A C 1
ATOM 777 O O . THR A 1 108 ? 11.250 -47.760 -27.892 1.00 42.66 108 THR A O 1
ATOM 780 N N . THR A 1 109 ? 9.957 -46.315 -26.759 1.00 52.38 109 THR A N 1
ATOM 781 C CA . THR A 1 109 ? 8.673 -46.904 -27.154 1.00 52.38 109 THR A CA 1
ATOM 782 C C . THR A 1 109 ? 7.930 -45.908 -28.037 1.00 52.38 109 THR A C 1
ATOM 784 O O . THR A 1 109 ? 7.749 -44.741 -27.703 1.00 52.38 109 THR A O 1
ATOM 787 N N . THR A 1 110 ? 7.589 -46.372 -29.231 1.00 49.53 110 THR A N 1
ATOM 788 C CA . THR A 1 110 ? 6.847 -45.674 -30.280 1.00 49.53 110 THR A CA 1
ATOM 789 C C . THR A 1 110 ? 5.384 -45.479 -29.878 1.00 49.53 110 THR A C 1
ATOM 791 O O . THR A 1 110 ? 4.734 -46.467 -29.532 1.00 49.53 110 THR A O 1
ATOM 794 N N . PRO A 1 111 ? 4.801 -44.273 -30.001 1.00 59.84 111 PRO A N 1
ATOM 795 C CA . PRO A 1 111 ? 3.355 -44.135 -30.004 1.00 59.84 111 PRO A CA 1
ATOM 796 C C . PRO A 1 111 ? 2.785 -44.402 -31.404 1.00 59.84 111 PRO A C 1
ATOM 798 O O . PRO A 1 111 ? 3.252 -43.900 -32.426 1.00 59.84 111 PRO A O 1
ATOM 801 N N . THR A 1 112 ? 1.759 -45.244 -31.407 1.00 56.78 112 THR A N 1
ATOM 802 C CA . THR A 1 112 ? 0.925 -45.655 -32.533 1.00 56.78 112 THR A CA 1
ATOM 803 C C . THR A 1 112 ? 0.145 -44.478 -33.126 1.00 56.78 112 THR A C 1
ATOM 805 O O . THR A 1 112 ? -0.539 -43.749 -32.414 1.00 56.78 112 THR A O 1
ATOM 808 N N . ASN A 1 113 ? 0.212 -44.351 -34.454 1.00 43.78 113 ASN A N 1
ATOM 809 C CA . ASN A 1 113 ? -0.580 -43.434 -35.274 1.00 43.78 113 ASN A CA 1
ATOM 810 C C . ASN A 1 113 ? -2.095 -43.651 -35.101 1.00 43.78 113 ASN A C 1
ATOM 812 O O . ASN A 1 113 ? -2.596 -44.751 -35.343 1.00 43.78 113 ASN A O 1
ATOM 816 N N . VAL A 1 114 ? -2.827 -42.573 -34.811 1.00 55.00 114 VAL A N 1
ATOM 817 C CA . VAL A 1 114 ? -4.280 -42.456 -35.025 1.00 55.00 114 VAL A CA 1
ATOM 818 C C . VAL A 1 114 ? -4.506 -41.363 -36.081 1.00 55.00 114 VAL A C 1
ATOM 820 O O . VAL A 1 114 ? -3.867 -40.313 -35.995 1.00 55.00 114 VAL A O 1
ATOM 823 N N . PRO A 1 115 ? -5.355 -41.576 -37.104 1.00 62.75 115 PRO A N 1
ATOM 824 C CA . PRO A 1 115 ? -5.502 -40.625 -38.198 1.00 62.75 115 PRO A CA 1
ATOM 825 C C . PRO A 1 115 ? -6.375 -39.424 -37.813 1.00 62.75 115 PRO A C 1
ATOM 827 O O . PRO A 1 115 ? -7.491 -39.578 -37.316 1.00 62.75 115 PRO A O 1
ATOM 830 N N . ALA A 1 116 ? -5.878 -38.222 -38.113 1.00 44.06 116 ALA A N 1
ATOM 831 C CA . ALA A 1 116 ? -6.635 -36.980 -38.044 1.00 44.06 116 ALA A CA 1
ATOM 832 C C . ALA A 1 116 ? -7.641 -36.901 -39.205 1.00 44.06 116 ALA A C 1
ATOM 834 O O . ALA A 1 116 ? -7.276 -37.023 -40.375 1.00 44.06 116 ALA A O 1
ATOM 835 N N . THR A 1 117 ? -8.911 -36.680 -38.868 1.00 55.03 117 THR A N 1
ATOM 836 C CA . THR A 1 117 ? -9.974 -36.335 -39.818 1.00 55.03 117 THR A CA 1
ATOM 837 C C . THR A 1 117 ? -10.099 -34.815 -39.842 1.00 55.03 117 THR A C 1
ATOM 839 O O . THR A 1 117 ? -10.566 -34.219 -38.876 1.00 55.03 117 THR A O 1
ATOM 842 N N . THR A 1 118 ? -9.663 -34.178 -40.925 1.00 45.28 118 THR A N 1
ATOM 843 C CA . THR A 1 118 ? -9.853 -32.744 -41.170 1.00 45.28 118 THR A CA 1
ATOM 844 C C . THR A 1 118 ? -11.193 -32.521 -41.869 1.00 45.28 118 THR A C 1
ATOM 846 O O . THR A 1 118 ? -11.376 -32.920 -43.017 1.00 45.28 118 THR A O 1
ATOM 849 N N . ALA A 1 119 ? -12.125 -31.857 -41.187 1.00 52.50 119 ALA A N 1
ATOM 850 C CA . ALA A 1 119 ? -13.289 -31.226 -41.802 1.00 52.50 119 ALA A CA 1
ATOM 851 C C . ALA A 1 119 ? -13.072 -29.699 -41.808 1.00 52.50 119 ALA A C 1
ATOM 853 O O . ALA A 1 119 ? -12.641 -29.157 -40.788 1.00 52.50 119 ALA A O 1
ATOM 854 N N . PRO A 1 120 ? -13.331 -28.986 -42.918 1.00 48.12 120 PRO A N 1
ATOM 855 C CA . PRO A 1 120 ? -13.205 -27.536 -42.957 1.00 48.12 120 PRO A CA 1
ATOM 856 C C . PRO A 1 120 ? -14.481 -26.885 -42.410 1.00 48.12 120 PRO A C 1
ATOM 858 O O . PRO A 1 120 ? -15.535 -26.948 -43.041 1.00 48.12 120 PRO A O 1
ATOM 861 N N . THR A 1 121 ? -14.386 -26.224 -41.256 1.00 48.53 121 THR A N 1
ATOM 862 C CA . THR A 1 121 ? -15.440 -25.322 -40.769 1.00 48.53 121 THR A CA 1
ATOM 863 C C . THR A 1 121 ? -15.096 -23.898 -41.188 1.00 48.53 121 THR A C 1
ATOM 865 O O . THR A 1 121 ? -14.271 -23.228 -40.574 1.00 48.53 121 THR A O 1
ATOM 868 N N . THR A 1 122 ? -15.724 -23.434 -42.264 1.00 42.56 122 THR A N 1
ATOM 869 C CA . THR A 1 122 ? -15.772 -22.019 -42.648 1.00 42.56 122 THR A CA 1
ATOM 870 C C . THR A 1 122 ? -16.683 -21.261 -41.685 1.00 42.56 122 THR A C 1
ATOM 872 O O . THR A 1 122 ? -17.901 -21.436 -41.726 1.00 42.56 122 THR A O 1
ATOM 875 N N . VAL A 1 123 ? -16.102 -20.415 -40.834 1.00 45.81 123 VAL A N 1
ATOM 876 C CA . VAL A 1 123 ? -16.829 -19.427 -40.021 1.00 45.81 123 VAL A CA 1
ATOM 877 C C . VAL A 1 123 ? -16.881 -18.107 -40.804 1.00 45.81 123 VAL A C 1
ATOM 879 O O . VAL A 1 123 ? -15.844 -17.676 -41.313 1.00 45.81 123 VAL A O 1
ATOM 882 N N . PRO A 1 124 ? -18.047 -17.454 -40.954 1.00 48.88 124 PRO A N 1
ATOM 883 C CA . PRO A 1 124 ? -18.127 -16.167 -41.632 1.00 48.88 124 PRO A CA 1
ATOM 884 C C . PRO A 1 124 ? -17.490 -15.066 -40.775 1.00 48.88 124 PRO A C 1
ATOM 886 O O . PRO A 1 124 ? -17.888 -14.835 -39.633 1.00 48.88 124 PRO A O 1
ATOM 889 N N . ALA A 1 125 ? -16.516 -14.362 -41.353 1.00 43.38 125 ALA A N 1
ATOM 890 C CA . ALA A 1 125 ? -15.968 -13.134 -40.796 1.00 43.38 125 ALA A CA 1
ATOM 891 C C . ALA A 1 125 ? -17.067 -12.062 -40.750 1.00 43.38 125 ALA A C 1
ATOM 893 O O . ALA A 1 125 ? -17.500 -11.556 -41.785 1.00 43.38 125 ALA A O 1
ATOM 894 N N . THR A 1 126 ? -17.521 -11.729 -39.543 1.00 43.00 126 THR A N 1
ATOM 895 C CA . THR A 1 126 ? -18.326 -10.532 -39.289 1.00 43.00 126 THR A CA 1
ATOM 896 C C . THR A 1 126 ? -17.379 -9.467 -38.756 1.00 43.00 126 THR A C 1
ATOM 898 O O . THR A 1 126 ? -17.033 -9.457 -37.579 1.00 43.00 126 THR A O 1
ATOM 901 N N . THR A 1 127 ? -16.905 -8.598 -39.644 1.00 38.34 127 THR A N 1
ATOM 902 C CA . THR A 1 127 ? -16.196 -7.365 -39.296 1.00 38.34 127 THR A CA 1
ATOM 903 C C . THR A 1 127 ? -17.197 -6.403 -38.661 1.00 38.34 127 THR A C 1
ATOM 905 O O . THR A 1 127 ? -17.904 -5.674 -39.354 1.00 38.34 127 THR A O 1
ATOM 908 N N . ALA A 1 128 ? -17.287 -6.415 -37.332 1.00 41.66 128 ALA A N 1
ATOM 909 C CA . ALA A 1 128 ? -17.866 -5.297 -36.602 1.00 41.66 128 ALA A CA 1
ATOM 910 C C . ALA A 1 128 ? -16.863 -4.126 -36.649 1.00 41.66 128 ALA A C 1
ATOM 912 O O . ALA A 1 128 ? -15.669 -4.349 -36.426 1.00 41.66 128 ALA A O 1
ATOM 913 N N . PRO A 1 129 ? -17.288 -2.893 -36.969 1.00 35.94 129 PRO A N 1
ATOM 914 C CA . PRO A 1 129 ? -16.411 -1.737 -36.875 1.00 35.94 129 PRO A CA 1
ATOM 915 C C . PRO A 1 129 ? -16.002 -1.543 -35.412 1.00 35.94 129 PRO A C 1
ATOM 917 O O . PRO A 1 129 ? -16.851 -1.363 -34.543 1.00 35.94 129 PRO A O 1
ATOM 920 N N . SER A 1 130 ? -14.695 -1.582 -35.154 1.00 41.22 130 SER A N 1
ATOM 921 C CA . SER A 1 130 ? -14.120 -1.117 -33.895 1.00 41.22 130 SER A CA 1
ATOM 922 C C . SER A 1 130 ? -14.294 0.398 -33.844 1.00 41.22 130 SER A C 1
ATOM 924 O O . SER A 1 130 ? -13.531 1.154 -34.448 1.00 41.22 130 SER A O 1
ATOM 926 N N . THR A 1 131 ? -15.367 0.855 -33.205 1.00 36.03 131 THR A N 1
ATOM 927 C CA . THR A 1 131 ? -15.492 2.248 -32.792 1.00 36.03 131 THR A CA 1
ATOM 928 C C . THR A 1 131 ? -14.557 2.436 -31.608 1.00 36.03 131 THR A C 1
ATOM 930 O O . THR A 1 131 ? -14.883 2.031 -30.493 1.00 36.03 131 THR A O 1
ATOM 933 N N . VAL A 1 132 ? -13.385 3.019 -31.863 1.00 37.97 132 VAL A N 1
ATOM 934 C CA . VAL A 1 132 ? -12.535 3.593 -30.815 1.00 37.97 132 VAL A CA 1
ATOM 935 C C . VAL A 1 132 ? -13.431 4.509 -29.975 1.00 37.97 132 VAL A C 1
ATOM 937 O O . VAL A 1 132 ? -14.071 5.391 -30.563 1.00 37.97 132 VAL A O 1
ATOM 940 N N . PRO A 1 133 ? -13.562 4.300 -28.651 1.00 40.66 133 PRO A N 1
ATOM 941 C CA . PRO A 1 133 ? -14.318 5.222 -27.822 1.00 40.66 133 PRO A CA 1
ATOM 942 C C . PRO A 1 133 ? -13.683 6.600 -27.979 1.00 40.66 133 PRO A C 1
ATOM 944 O O . PRO A 1 133 ? -12.494 6.792 -27.735 1.00 40.66 133 PRO A O 1
ATOM 947 N N . THR A 1 134 ? -14.472 7.543 -28.484 1.00 36.25 134 THR A N 1
ATOM 948 C CA . THR A 1 134 ? -14.085 8.948 -28.543 1.00 36.25 134 THR A CA 1
ATOM 949 C C . THR A 1 134 ? -13.889 9.392 -27.100 1.00 36.25 134 THR A C 1
ATOM 951 O O . THR A 1 134 ? -14.822 9.286 -26.304 1.00 36.25 134 THR A O 1
ATOM 954 N N . SER A 1 135 ? -12.670 9.800 -26.753 1.00 39.34 135 SER A N 1
ATOM 955 C CA . SER A 1 135 ? -12.348 10.350 -25.443 1.00 39.34 135 SER A CA 1
ATOM 956 C C . SER A 1 135 ? -13.326 11.481 -25.129 1.00 39.34 135 SER A C 1
ATOM 958 O O . SER A 1 135 ? -13.486 12.425 -25.908 1.00 39.34 135 SER A O 1
ATOM 960 N N . SER A 1 136 ? -14.034 11.362 -24.005 1.00 45.12 136 SER A N 1
ATOM 961 C CA . SER A 1 136 ? -14.758 12.500 -23.448 1.00 45.12 136 SER A CA 1
ATOM 962 C C . SER A 1 136 ? -13.749 13.618 -23.178 1.00 45.12 136 SER A C 1
ATOM 964 O O . SER A 1 136 ? -12.660 13.326 -22.681 1.00 45.12 136 SER A O 1
ATOM 966 N N . PRO A 1 137 ? -14.071 14.881 -23.501 1.00 40.94 137 PRO A N 1
ATOM 967 C CA . PRO A 1 137 ? -13.201 15.995 -23.165 1.00 40.94 137 PRO A CA 1
ATOM 968 C C . PRO A 1 137 ? -12.982 16.028 -21.649 1.00 40.94 137 PRO A C 1
ATOM 970 O O . PRO A 1 137 ? -13.939 15.921 -20.878 1.00 40.94 137 PRO A O 1
ATOM 973 N N . VAL A 1 138 ? -11.715 16.163 -21.255 1.00 45.22 138 VAL A N 1
ATOM 974 C CA . VAL A 1 138 ? -11.278 16.394 -19.874 1.00 45.22 138 VAL A CA 1
ATOM 975 C C . VAL A 1 138 ? -12.116 17.542 -19.293 1.00 45.22 138 VAL A C 1
ATOM 977 O O . VAL A 1 138 ? -12.263 18.569 -19.967 1.00 45.22 138 VAL A O 1
ATOM 980 N N . PRO A 1 139 ? -12.691 17.417 -18.083 1.00 45.62 139 PRO A N 1
ATOM 981 C CA . PRO A 1 139 ? -13.229 18.573 -17.390 1.00 45.62 139 PRO A CA 1
ATOM 982 C C . PRO A 1 139 ? -12.061 19.523 -17.114 1.00 45.62 139 PRO A C 1
ATOM 984 O O . PRO A 1 139 ? -11.265 19.316 -16.205 1.00 45.62 139 PRO A O 1
ATOM 987 N N . VAL A 1 140 ? -11.925 20.548 -17.951 1.00 42.06 140 VAL A N 1
ATOM 988 C CA . VAL A 1 140 ? -10.927 21.600 -17.779 1.00 42.06 140 VAL A CA 1
ATOM 989 C C . VAL A 1 140 ? -11.269 22.348 -16.491 1.00 42.06 140 VAL A C 1
ATOM 991 O O . VAL A 1 140 ? -12.317 22.992 -16.416 1.00 42.06 140 VAL A O 1
ATOM 994 N N . GLY A 1 141 ? -10.392 22.256 -15.489 1.00 51.69 141 GLY A N 1
ATOM 995 C CA . GLY A 1 141 ? -10.462 23.066 -14.270 1.00 51.69 141 GLY A CA 1
ATOM 996 C C . GLY A 1 141 ? -10.742 22.312 -12.973 1.00 51.69 141 GLY A C 1
ATOM 997 O O . GLY A 1 141 ? -11.411 22.868 -12.101 1.00 51.69 141 GLY A O 1
ATOM 998 N N . GLN A 1 142 ? -10.249 21.081 -12.806 1.00 60.19 142 GLN A N 1
ATOM 999 C CA . GLN A 1 142 ? -10.218 20.500 -11.466 1.00 60.19 142 GLN A CA 1
ATOM 1000 C C . GLN A 1 142 ? -9.248 21.326 -10.609 1.00 60.19 142 GLN A C 1
ATOM 1002 O O . GLN A 1 142 ? -8.068 21.450 -10.925 1.00 60.19 142 GLN A O 1
ATOM 1007 N N . VAL A 1 143 ? -9.776 21.978 -9.572 1.00 67.25 143 VAL A N 1
ATOM 1008 C CA . VAL A 1 143 ? -8.963 22.752 -8.630 1.00 67.25 143 VAL A CA 1
ATOM 1009 C C . VAL A 1 143 ? -8.147 21.753 -7.826 1.00 67.25 143 VAL A C 1
ATOM 1011 O O . VAL A 1 143 ? -8.702 21.053 -6.976 1.00 67.25 143 VAL A O 1
ATOM 1014 N N . VAL A 1 144 ? -6.850 21.677 -8.119 1.00 79.44 144 VAL A N 1
ATOM 1015 C CA . VAL A 1 144 ? -5.913 20.919 -7.295 1.00 79.44 144 VAL A CA 1
ATOM 1016 C C . VAL A 1 144 ? -5.780 21.633 -5.959 1.00 79.44 144 VAL A C 1
ATOM 1018 O O . VAL A 1 144 ? -5.648 22.857 -5.910 1.00 79.44 144 VAL A O 1
ATOM 1021 N N . ARG A 1 145 ? -5.908 20.872 -4.876 1.00 82.31 145 ARG A N 1
ATOM 1022 C CA . ARG A 1 145 ? -5.823 21.401 -3.518 1.00 82.31 145 ARG A CA 1
ATOM 1023 C C . ARG A 1 145 ? -4.411 21.191 -2.999 1.00 82.31 145 ARG A C 1
ATOM 1025 O O . ARG A 1 145 ? -3.971 20.045 -2.941 1.00 82.31 145 ARG A O 1
ATOM 1032 N N . ASP A 1 146 ? -3.764 22.278 -2.601 1.00 85.94 146 ASP A N 1
ATOM 1033 C CA . ASP A 1 146 ? -2.584 22.225 -1.741 1.00 85.94 146 ASP A CA 1
ATOM 1034 C C . ASP A 1 146 ? -3.069 21.994 -0.309 1.00 85.94 146 ASP A C 1
ATOM 1036 O O . ASP A 1 146 ? -3.896 22.762 0.197 1.00 85.94 146 ASP A O 1
ATOM 1040 N N . VAL A 1 147 ? -2.618 20.909 0.314 1.00 88.25 147 VAL A N 1
ATOM 1041 C CA . VAL A 1 147 ? -3.071 20.490 1.643 1.00 88.25 147 VAL A CA 1
ATOM 1042 C C . VAL A 1 147 ? -1.864 20.064 2.470 1.00 88.25 147 VAL A C 1
ATOM 1044 O O . VAL A 1 147 ? -1.044 19.274 1.997 1.00 88.25 147 VAL A O 1
ATOM 1047 N N . ASP A 1 148 ? -1.775 20.564 3.706 1.00 89.06 148 ASP A N 1
ATOM 1048 C CA . ASP A 1 148 ? -0.842 20.010 4.687 1.00 89.06 148 ASP A CA 1
ATOM 1049 C C . ASP A 1 148 ? -1.340 18.619 5.066 1.00 89.06 148 ASP A C 1
ATOM 1051 O O . ASP A 1 148 ? -2.509 18.436 5.402 1.00 89.06 148 ASP A O 1
ATOM 1055 N N . TRP A 1 149 ? -0.472 17.614 5.000 1.00 87.38 149 TRP A N 1
ATOM 1056 C CA . TRP A 1 149 ? -0.859 16.245 5.325 1.00 87.38 149 TRP A CA 1
ATOM 1057 C C . TRP A 1 149 ? -1.389 16.113 6.758 1.00 87.38 149 TRP A C 1
ATOM 1059 O O . TRP A 1 149 ? -2.199 15.229 7.026 1.00 87.38 149 TRP A O 1
ATOM 1069 N N . ARG A 1 150 ? -0.992 17.021 7.657 1.00 86.50 150 ARG A N 1
ATOM 1070 C CA . ARG A 1 150 ? -1.491 17.093 9.037 1.00 86.50 150 ARG A CA 1
ATOM 1071 C C . ARG A 1 150 ? -2.947 17.547 9.129 1.00 86.50 150 ARG A C 1
ATOM 1073 O O . ARG A 1 150 ? -3.607 17.253 10.123 1.00 86.50 150 ARG A O 1
ATOM 1080 N N . ASP A 1 151 ? -3.448 18.223 8.096 1.00 87.25 151 ASP A N 1
ATOM 1081 C CA . ASP A 1 151 ? -4.853 18.622 7.968 1.00 87.25 151 ASP A CA 1
ATOM 1082 C C . ASP A 1 151 ? -5.732 17.497 7.383 1.00 87.25 151 ASP A C 1
ATOM 1084 O O . ASP A 1 151 ? -6.942 17.672 7.213 1.00 87.25 151 ASP A O 1
ATOM 1088 N N . LEU A 1 152 ? -5.145 16.343 7.048 1.00 86.75 152 LEU A N 1
ATOM 1089 C CA . LEU A 1 152 ? -5.850 15.153 6.568 1.00 86.75 152 LEU A CA 1
ATOM 1090 C C . LEU A 1 152 ? -6.043 14.136 7.704 1.00 86.75 152 LEU A C 1
ATOM 1092 O O . LEU A 1 152 ? -5.301 14.164 8.681 1.00 86.75 152 LEU A O 1
ATOM 1096 N N . PRO A 1 153 ? -7.001 13.197 7.600 1.00 84.00 153 PRO A N 1
ATOM 1097 C CA . PRO A 1 153 ? -7.070 12.065 8.519 1.00 84.00 153 PRO A CA 1
ATOM 1098 C C . PRO A 1 153 ? -5.801 11.213 8.422 1.00 84.00 153 PRO A C 1
ATOM 1100 O O . PRO A 1 153 ? -5.432 10.763 7.331 1.00 84.00 153 PRO A O 1
ATOM 1103 N N . TRP A 1 154 ? -5.146 10.964 9.555 1.00 84.31 154 TRP A N 1
ATOM 1104 C CA . TRP A 1 154 ? -3.946 10.135 9.613 1.00 84.31 154 TRP A CA 1
ATOM 1105 C C . TRP A 1 154 ? -3.874 9.304 10.897 1.00 84.31 154 TRP A C 1
ATOM 1107 O O . TRP A 1 154 ? -4.550 9.578 11.886 1.00 84.31 154 TRP A O 1
ATOM 1117 N N . GLU A 1 155 ? -3.072 8.244 10.861 1.00 83.31 155 GLU A N 1
ATOM 1118 C CA . GLU A 1 155 ? -2.830 7.356 11.998 1.00 83.31 155 GLU A CA 1
ATOM 1119 C C . GLU A 1 155 ? -1.405 6.799 11.975 1.00 83.31 155 GLU A C 1
ATOM 1121 O O . GLU A 1 155 ? -0.747 6.754 10.930 1.00 83.31 155 GLU A O 1
ATOM 1126 N N . ALA A 1 156 ? -0.948 6.315 13.127 1.00 82.62 156 ALA A N 1
ATOM 1127 C CA . ALA A 1 156 ? 0.254 5.500 13.197 1.00 82.62 156 ALA A CA 1
ATOM 1128 C C . ALA A 1 156 ? 0.027 4.178 12.446 1.00 82.62 156 ALA A C 1
ATOM 1130 O O . ALA A 1 156 ? -0.933 3.453 12.714 1.00 82.62 156 ALA A O 1
ATOM 1131 N N . SER A 1 157 ? 0.904 3.841 11.499 1.00 81.69 157 SER A N 1
ATOM 1132 C CA . SER A 1 157 ? 0.757 2.606 10.713 1.00 81.69 157 SER A CA 1
ATOM 1133 C C . SER A 1 157 ? 1.015 1.325 11.517 1.00 81.69 157 SER A C 1
ATOM 1135 O O . SER A 1 157 ? 0.617 0.249 11.061 1.00 81.69 157 SER A O 1
ATOM 1137 N N . GLY A 1 158 ? 1.697 1.439 12.667 1.00 81.12 158 GLY A N 1
ATOM 1138 C CA . GLY A 1 158 ? 2.244 0.321 13.442 1.00 81.12 158 GLY A CA 1
ATOM 1139 C C . GLY A 1 158 ? 3.521 -0.281 12.841 1.00 81.12 158 GLY A C 1
ATOM 1140 O O . GLY A 1 158 ? 4.078 -1.223 13.399 1.00 81.12 158 GLY A O 1
ATOM 1141 N N . ILE A 1 159 ? 3.996 0.253 11.713 1.00 85.44 159 ILE A N 1
ATOM 1142 C CA . ILE A 1 159 ? 5.214 -0.183 11.037 1.00 85.44 159 ILE A CA 1
ATOM 1143 C C . ILE A 1 159 ? 6.342 0.752 11.459 1.00 85.44 159 ILE A C 1
ATOM 1145 O O . ILE A 1 159 ? 6.278 1.959 11.215 1.00 85.44 159 ILE A O 1
ATOM 1149 N N . ALA A 1 160 ? 7.381 0.183 12.068 1.00 85.69 160 ALA A N 1
ATOM 1150 C CA . ALA A 1 160 ? 8.597 0.924 12.369 1.00 85.69 160 ALA A CA 1
ATOM 1151 C C . ALA A 1 160 ? 9.252 1.407 11.065 1.00 85.69 160 ALA A C 1
ATOM 1153 O O . ALA A 1 160 ? 9.442 0.626 10.129 1.00 85.69 160 ALA A O 1
ATOM 1154 N N . GLY A 1 161 ? 9.594 2.688 11.022 1.00 80.75 161 GLY A N 1
ATOM 1155 C CA . GLY A 1 161 ? 10.335 3.329 9.949 1.00 80.75 161 GLY A CA 1
ATOM 1156 C C . GLY A 1 161 ? 11.501 4.097 10.544 1.00 80.75 161 GLY A C 1
ATOM 1157 O O . GLY A 1 161 ? 11.304 4.966 11.381 1.00 80.75 161 GLY A O 1
ATOM 1158 N N . SER A 1 162 ? 12.718 3.781 10.121 1.00 74.19 162 SER A N 1
ATOM 1159 C CA . SER A 1 162 ? 13.910 4.519 10.518 1.00 74.19 162 SER A CA 1
ATOM 1160 C C . SER A 1 162 ? 14.479 5.259 9.317 1.00 74.19 162 SER A C 1
ATOM 1162 O O . SER A 1 162 ? 14.624 4.687 8.238 1.00 74.19 162 SER A O 1
ATOM 1164 N N . CYS A 1 163 ? 14.786 6.538 9.498 1.00 71.62 163 CYS A N 1
ATOM 1165 C CA . CYS A 1 163 ? 15.547 7.339 8.550 1.00 71.62 163 CYS A CA 1
ATOM 1166 C C . CYS A 1 163 ? 16.694 7.989 9.315 1.00 71.62 163 CYS A C 1
ATOM 1168 O O . CYS A 1 163 ? 16.485 8.776 10.238 1.00 71.62 163 CYS A O 1
ATOM 1170 N N . VAL A 1 164 ? 17.933 7.667 8.949 1.00 58.91 164 VAL A N 1
ATOM 1171 C CA . VAL A 1 164 ? 19.080 8.387 9.507 1.00 58.91 164 VAL A CA 1
ATOM 1172 C C . VAL A 1 164 ? 19.248 9.675 8.708 1.00 58.91 164 VAL A C 1
ATOM 1174 O O . VAL A 1 164 ? 19.715 9.665 7.572 1.00 58.91 164 VAL A O 1
ATOM 1177 N N . PHE A 1 165 ? 18.839 10.799 9.297 1.00 44.41 165 PHE A N 1
ATOM 1178 C CA . PHE A 1 165 ? 18.877 12.110 8.647 1.00 44.41 165 PHE A CA 1
ATOM 1179 C C . PHE A 1 165 ? 20.290 12.433 8.119 1.00 44.41 165 PHE A C 1
ATOM 1181 O O . PHE A 1 165 ? 21.243 12.566 8.891 1.00 44.41 165 PHE A O 1
ATOM 1188 N N . GLY A 1 166 ? 20.428 12.579 6.797 1.00 43.31 166 GLY A N 1
ATOM 1189 C CA . GLY A 1 166 ? 21.710 12.823 6.117 1.00 43.31 166 GLY A CA 1
ATOM 1190 C C . GLY A 1 166 ? 22.391 11.582 5.528 1.00 43.31 166 GLY A C 1
ATOM 1191 O O . GLY A 1 166 ? 23.379 11.731 4.807 1.00 43.31 166 GLY A O 1
ATOM 1192 N N . GLU A 1 167 ? 21.850 10.388 5.767 1.00 53.00 167 GLU A N 1
ATOM 1193 C CA . GLU A 1 167 ? 22.238 9.142 5.107 1.00 53.00 167 GLU A CA 1
ATOM 1194 C C . GLU A 1 167 ? 21.127 8.719 4.136 1.00 53.00 167 GLU A C 1
ATOM 1196 O O . GLU A 1 167 ? 19.941 8.933 4.369 1.00 53.00 167 GLU A O 1
ATOM 1201 N N . SER A 1 168 ? 21.497 8.139 2.996 1.00 59.53 168 SER A N 1
ATOM 1202 C CA . SER A 1 168 ? 20.559 7.689 1.956 1.00 59.53 168 SER A CA 1
ATOM 1203 C C . SER A 1 168 ? 19.851 6.370 2.313 1.00 59.53 168 SER A C 1
ATOM 1205 O O . SER A 1 168 ? 19.513 5.592 1.423 1.00 59.53 168 SER A O 1
ATOM 1207 N N . THR A 1 169 ? 19.698 6.073 3.604 1.00 72.88 169 THR A N 1
ATOM 1208 C CA . THR A 1 169 ? 19.277 4.772 4.132 1.00 72.88 169 THR A CA 1
ATOM 1209 C C . THR A 1 169 ? 18.075 4.952 5.049 1.00 72.88 169 THR A C 1
ATOM 1211 O O . THR A 1 169 ? 18.212 5.157 6.253 1.00 72.88 169 THR A O 1
ATOM 1214 N N . CYS A 1 170 ? 16.894 4.887 4.443 1.00 82.94 170 CYS A N 1
ATOM 1215 C CA . CYS A 1 170 ? 15.616 4.805 5.138 1.00 82.94 170 CYS A CA 1
ATOM 1216 C C . CYS A 1 170 ? 15.057 3.384 5.046 1.00 82.94 170 CYS A C 1
ATOM 1218 O O . CYS A 1 170 ? 15.306 2.685 4.054 1.00 82.94 170 CYS A O 1
ATOM 1220 N N . THR A 1 171 ? 14.258 2.977 6.035 1.00 88.75 171 THR A N 1
ATOM 1221 C CA . THR A 1 171 ? 13.375 1.818 5.894 1.00 88.75 171 THR A CA 1
ATOM 1222 C C . THR A 1 171 ? 12.499 2.031 4.670 1.00 88.75 171 THR A C 1
ATOM 1224 O O . THR A 1 171 ? 11.840 3.057 4.535 1.00 88.75 171 THR A O 1
ATOM 1227 N N . GLN A 1 172 ? 12.476 1.057 3.775 1.00 89.00 172 GLN A N 1
ATOM 1228 C CA . GLN A 1 172 ? 11.626 1.112 2.592 1.00 89.00 172 GLN A CA 1
ATOM 1229 C C . GLN A 1 172 ? 10.377 0.297 2.809 1.00 89.00 172 GLN A C 1
ATOM 1231 O O . GLN A 1 172 ? 10.393 -0.668 3.573 1.00 89.00 172 GLN A O 1
ATOM 1236 N N . LEU A 1 173 ? 9.327 0.659 2.083 1.00 90.69 173 LEU A N 1
ATOM 1237 C CA . LEU A 1 173 ? 8.014 0.064 2.208 1.00 90.69 173 LEU A CA 1
ATOM 1238 C C . LEU A 1 173 ? 7.404 -0.137 0.822 1.00 90.69 173 LEU A C 1
ATOM 1240 O O . LEU A 1 173 ? 7.357 0.778 0.006 1.00 90.69 173 LEU A O 1
ATOM 1244 N N . VAL A 1 174 ? 6.893 -1.335 0.571 1.00 92.75 174 VAL A N 1
ATOM 1245 C CA . VAL A 1 174 ? 6.050 -1.655 -0.587 1.00 92.75 174 VAL A CA 1
ATOM 1246 C C . VAL A 1 174 ? 4.876 -2.514 -0.127 1.00 92.75 174 VAL A C 1
ATOM 1248 O O . VAL A 1 174 ? 4.880 -3.024 0.991 1.00 92.75 174 VAL A O 1
ATOM 1251 N N . HIS A 1 175 ? 3.881 -2.713 -0.986 1.00 91.44 175 HIS A N 1
ATOM 1252 C CA . HIS A 1 175 ? 2.780 -3.639 -0.723 1.00 91.44 175 HIS A CA 1
ATOM 1253 C C . HIS A 1 175 ? 2.815 -4.807 -1.712 1.00 91.44 175 HIS A C 1
ATOM 1255 O O . HIS A 1 175 ? 3.211 -4.638 -2.868 1.00 91.44 175 HIS A O 1
ATOM 1261 N N . ASP A 1 176 ? 2.416 -6.000 -1.268 1.00 90.06 176 ASP A N 1
ATOM 1262 C CA . ASP A 1 176 ? 2.124 -7.115 -2.172 1.00 90.06 176 ASP A CA 1
ATOM 1263 C C . ASP A 1 176 ? 0.762 -6.946 -2.871 1.00 90.06 176 ASP A C 1
ATOM 1265 O O . ASP A 1 176 ? 0.000 -6.014 -2.600 1.00 90.06 176 ASP A O 1
ATOM 1269 N N . ALA A 1 177 ? 0.441 -7.850 -3.799 1.00 84.50 177 ALA A N 1
ATOM 1270 C CA . ALA A 1 177 ? -0.825 -7.821 -4.534 1.00 84.50 177 ALA A CA 1
ATOM 1271 C C . ALA A 1 177 ? -2.073 -7.947 -3.636 1.00 84.50 177 ALA A C 1
ATOM 1273 O O . ALA A 1 177 ? -3.170 -7.557 -4.044 1.00 84.50 177 ALA A O 1
ATOM 1274 N N . ALA A 1 178 ? -1.922 -8.502 -2.430 1.00 82.88 178 ALA A N 1
ATOM 1275 C CA . ALA A 1 178 ? -2.974 -8.587 -1.424 1.00 82.88 178 ALA A CA 1
ATOM 1276 C C . ALA A 1 178 ? -3.007 -7.353 -0.505 1.00 82.88 178 ALA A C 1
ATOM 1278 O O . ALA A 1 178 ? -3.882 -7.268 0.352 1.00 82.88 178 ALA A O 1
ATOM 1279 N N . GLY A 1 179 ? -2.098 -6.390 -0.690 1.00 85.12 179 GLY A N 1
ATOM 1280 C CA . GLY A 1 179 ? -1.944 -5.203 0.146 1.00 85.12 179 GLY A CA 1
ATOM 1281 C C . GLY A 1 179 ? -1.199 -5.461 1.450 1.00 85.12 179 GLY A C 1
ATOM 1282 O O . GLY A 1 179 ? -1.310 -4.656 2.371 1.00 85.12 179 GLY A O 1
ATOM 1283 N N . VAL A 1 180 ? -0.482 -6.580 1.579 1.00 88.75 180 VAL A N 1
ATOM 1284 C CA . VAL A 1 180 ? 0.353 -6.841 2.755 1.00 88.75 180 VAL A CA 1
ATOM 1285 C C . VAL A 1 180 ? 1.583 -5.938 2.670 1.00 88.75 180 VAL A C 1
ATOM 1287 O O . VAL A 1 180 ? 2.292 -5.991 1.659 1.00 88.75 180 VAL A O 1
ATOM 1290 N N . PRO A 1 181 ? 1.872 -5.124 3.698 1.00 90.94 181 PRO A N 1
ATOM 1291 C CA . PRO A 1 181 ? 3.071 -4.303 3.708 1.00 90.94 181 PRO A CA 1
ATOM 1292 C C . PRO A 1 181 ? 4.330 -5.167 3.810 1.00 90.94 181 PRO A C 1
ATOM 1294 O O . PRO A 1 181 ? 4.383 -6.138 4.572 1.00 90.94 181 PRO A O 1
ATOM 1297 N N . ILE A 1 182 ? 5.364 -4.785 3.072 1.00 93.25 182 ILE A N 1
ATOM 1298 C CA . ILE A 1 182 ? 6.694 -5.382 3.118 1.00 93.25 182 ILE A CA 1
ATOM 1299 C C . ILE A 1 182 ? 7.701 -4.268 3.351 1.00 93.25 182 ILE A C 1
ATOM 1301 O O . ILE A 1 182 ? 7.759 -3.325 2.559 1.00 93.25 182 ILE A O 1
ATOM 1305 N N . THR A 1 183 ? 8.502 -4.389 4.410 1.00 93.56 183 THR A N 1
ATOM 1306 C CA . THR A 1 183 ? 9.583 -3.446 4.697 1.00 93.56 183 THR A CA 1
ATOM 1307 C C . THR A 1 183 ? 10.960 -4.046 4.533 1.00 93.56 183 THR A C 1
ATOM 1309 O O . THR A 1 183 ? 11.170 -5.224 4.811 1.00 93.56 183 THR A O 1
ATOM 1312 N N . TYR A 1 184 ? 11.917 -3.207 4.146 1.00 92.44 184 TYR A N 1
ATOM 1313 C CA . TYR A 1 184 ? 13.340 -3.517 4.214 1.00 92.44 184 TYR A CA 1
ATOM 1314 C C . TYR A 1 184 ? 14.067 -2.429 4.993 1.00 92.44 184 TYR A C 1
ATOM 1316 O O . TYR A 1 184 ? 14.054 -1.266 4.596 1.00 92.44 184 TYR A O 1
ATOM 1324 N N . GLU A 1 185 ? 14.706 -2.819 6.092 1.00 90.50 185 GLU A N 1
ATOM 1325 C CA . GLU A 1 185 ? 15.594 -1.951 6.857 1.00 90.50 185 GLU A CA 1
ATOM 1326 C C . GLU A 1 185 ? 17.040 -2.174 6.389 1.00 90.50 185 GLU A C 1
ATOM 1328 O O . GLU A 1 185 ? 17.627 -3.204 6.747 1.00 90.50 185 GLU A O 1
ATOM 1333 N N . PRO A 1 186 ? 17.633 -1.253 5.605 1.00 85.69 186 PRO A N 1
ATOM 1334 C CA . PRO A 1 186 ? 18.963 -1.442 5.027 1.00 85.69 186 PRO A CA 1
ATOM 1335 C C . PRO A 1 186 ? 20.066 -1.586 6.082 1.00 85.69 186 PRO A C 1
ATOM 1337 O O . PRO A 1 186 ? 20.966 -2.403 5.903 1.00 85.69 186 PRO A O 1
ATOM 1340 N N . THR A 1 187 ? 19.970 -0.892 7.219 1.00 84.88 187 THR A N 1
ATOM 1341 C CA . THR A 1 187 ? 21.000 -0.912 8.275 1.00 84.88 187 THR A CA 1
ATOM 1342 C C . THR A 1 187 ? 21.110 -2.285 8.932 1.00 84.88 187 THR A C 1
ATOM 1344 O O . THR A 1 187 ? 22.196 -2.805 9.203 1.00 84.88 187 THR A O 1
ATOM 1347 N N . THR A 1 188 ? 19.961 -2.906 9.204 1.00 88.56 188 THR A N 1
ATOM 1348 C CA . THR A 1 188 ? 19.902 -4.240 9.818 1.00 88.56 188 THR A CA 1
ATOM 1349 C C . THR A 1 188 ? 19.824 -5.357 8.781 1.00 88.56 188 THR A C 1
ATOM 1351 O O . THR A 1 188 ? 20.006 -6.523 9.133 1.00 88.56 188 THR A O 1
ATOM 1354 N N . ARG A 1 189 ? 19.607 -5.006 7.505 1.00 90.62 189 ARG A N 1
ATOM 1355 C CA . ARG A 1 189 ? 19.336 -5.909 6.377 1.00 90.62 189 ARG A CA 1
ATOM 1356 C C . ARG A 1 189 ? 18.143 -6.818 6.654 1.00 90.62 189 ARG A C 1
ATOM 1358 O O . ARG A 1 189 ? 18.158 -7.997 6.297 1.00 90.62 189 ARG A O 1
ATOM 1365 N N . THR A 1 190 ? 17.137 -6.283 7.339 1.00 92.69 190 THR A N 1
ATOM 1366 C CA . THR A 1 190 ? 15.955 -7.043 7.749 1.00 92.69 190 THR A CA 1
ATOM 1367 C C . THR A 1 190 ? 14.822 -6.782 6.775 1.00 92.69 190 THR A C 1
ATOM 1369 O O . THR A 1 190 ? 14.387 -5.645 6.623 1.00 92.69 190 THR A O 1
ATOM 1372 N N . LEU A 1 191 ? 14.355 -7.845 6.128 1.00 93.75 191 LEU A N 1
ATOM 1373 C CA . LEU A 1 191 ? 13.165 -7.857 5.290 1.00 93.75 191 LEU A CA 1
ATOM 1374 C C . LEU A 1 191 ? 12.001 -8.411 6.122 1.00 93.75 191 LEU A C 1
ATOM 1376 O O . LEU A 1 191 ? 12.130 -9.488 6.707 1.00 93.75 191 LEU A O 1
ATOM 1380 N N . VAL A 1 192 ? 10.887 -7.684 6.190 1.00 93.94 192 VAL A N 1
ATOM 1381 C CA . VAL A 1 192 ? 9.708 -8.053 6.987 1.00 93.94 192 VAL A CA 1
ATOM 1382 C C . VAL A 1 192 ? 8.464 -8.027 6.115 1.00 93.94 192 VAL A C 1
ATOM 1384 O O . VAL A 1 192 ? 8.201 -7.037 5.441 1.00 93.94 192 VAL A O 1
ATOM 1387 N N . ARG A 1 193 ? 7.672 -9.098 6.159 1.00 92.62 193 ARG A N 1
ATOM 1388 C CA . ARG A 1 193 ? 6.301 -9.144 5.647 1.00 92.62 193 ARG A CA 1
ATOM 1389 C C . ARG A 1 193 ? 5.341 -9.002 6.819 1.00 92.62 193 ARG A C 1
ATOM 1391 O O . ARG A 1 193 ? 5.202 -9.937 7.608 1.00 92.62 193 ARG A O 1
ATOM 1398 N N . HIS A 1 194 ? 4.633 -7.878 6.881 1.00 87.56 194 HIS A N 1
ATOM 1399 C CA . HIS A 1 194 ? 3.691 -7.499 7.951 1.00 87.56 194 HIS A CA 1
ATOM 1400 C C . HIS A 1 194 ? 2.331 -8.214 7.833 1.00 87.56 194 HIS A C 1
ATOM 1402 O O . HIS A 1 194 ? 1.276 -7.669 8.158 1.00 87.56 194 HIS A O 1
ATOM 1408 N N . GLY A 1 195 ? 2.350 -9.430 7.281 1.00 80.31 195 GLY A N 1
ATOM 1409 C CA . GLY A 1 195 ? 1.188 -10.298 7.137 1.00 80.31 195 GLY A CA 1
ATOM 1410 C C . GLY A 1 195 ? 0.928 -11.091 8.409 1.00 80.31 195 GLY A C 1
ATOM 1411 O O . GLY A 1 195 ? 1.451 -10.779 9.478 1.00 80.31 195 GLY A O 1
ATOM 1412 N N . VAL A 1 196 ? 0.122 -12.148 8.299 1.00 66.12 196 VAL A N 1
ATOM 1413 C CA . VAL A 1 196 ? -0.108 -13.047 9.430 1.00 66.12 196 VAL A CA 1
ATOM 1414 C C . VAL A 1 196 ? 0.104 -14.518 9.037 1.00 66.12 196 VAL A C 1
ATOM 1416 O O . VAL A 1 196 ? -0.635 -15.019 8.190 1.00 66.12 196 VAL A O 1
ATOM 1419 N N . PRO A 1 197 ? 1.074 -15.235 9.654 1.00 79.12 197 PRO A N 1
ATOM 1420 C CA . PRO A 1 197 ? 2.089 -14.722 10.588 1.00 79.12 197 PRO A CA 1
ATOM 1421 C C . PRO A 1 197 ? 2.955 -13.618 9.974 1.00 79.12 197 PRO A C 1
ATOM 1423 O O . PRO A 1 197 ? 3.204 -13.622 8.769 1.00 79.12 197 PRO A O 1
ATOM 1426 N N . GLU A 1 198 ? 3.418 -12.701 10.826 1.00 85.81 198 GLU A N 1
ATOM 1427 C CA . GLU A 1 198 ? 4.513 -11.816 10.447 1.00 85.81 198 GLU A CA 1
ATOM 1428 C C . GLU A 1 198 ? 5.747 -12.681 10.193 1.00 85.81 198 GLU A C 1
ATOM 1430 O O . GLU A 1 198 ? 6.027 -13.628 10.938 1.00 85.81 198 GLU A O 1
ATOM 1435 N N . LEU A 1 199 ? 6.469 -12.360 9.127 1.00 91.31 199 LEU A N 1
ATOM 1436 C CA . LEU A 1 199 ? 7.678 -13.064 8.743 1.00 91.31 199 LEU A CA 1
ATOM 1437 C C . LEU A 1 199 ? 8.807 -12.058 8.577 1.00 91.31 199 LEU A C 1
ATOM 1439 O O . LEU A 1 199 ? 8.744 -11.194 7.707 1.00 91.31 199 LEU A O 1
ATOM 1443 N N . ALA A 1 200 ? 9.854 -12.210 9.381 1.00 94.50 200 ALA A N 1
ATOM 1444 C CA . ALA A 1 200 ? 11.051 -11.385 9.328 1.00 94.50 200 ALA A CA 1
ATOM 1445 C C . ALA A 1 200 ? 12.281 -12.243 9.022 1.00 94.50 200 ALA A C 1
ATOM 1447 O O . ALA A 1 200 ? 12.455 -13.329 9.581 1.00 94.50 200 ALA A O 1
ATOM 1448 N N . VAL A 1 201 ? 13.162 -11.740 8.159 1.00 95.38 201 VAL A N 1
ATOM 1449 C CA . VAL A 1 201 ? 14.419 -12.401 7.813 1.00 95.38 201 VAL A CA 1
ATOM 1450 C C . VAL A 1 201 ? 15.551 -11.397 7.642 1.00 95.38 201 VAL A C 1
ATOM 1452 O O . VAL A 1 201 ? 15.388 -10.346 7.030 1.00 95.38 201 VAL A O 1
ATOM 1455 N N . THR A 1 202 ? 16.730 -11.739 8.160 1.00 95.00 202 THR A N 1
ATOM 1456 C CA . THR A 1 202 ? 17.955 -10.968 7.932 1.00 95.00 202 THR A CA 1
ATOM 1457 C C . THR A 1 202 ? 18.703 -11.513 6.721 1.00 95.00 202 THR A C 1
ATOM 1459 O O . THR A 1 202 ? 19.090 -12.684 6.695 1.00 95.00 202 THR A O 1
ATOM 1462 N N . LEU A 1 203 ? 18.951 -10.656 5.735 1.00 92.75 203 LEU A N 1
ATOM 1463 C CA . LEU A 1 203 ? 19.643 -11.019 4.503 1.00 92.75 203 LEU A CA 1
ATOM 1464 C C . LEU A 1 203 ? 21.175 -11.047 4.677 1.00 92.75 203 LEU A C 1
ATOM 1466 O O . LEU A 1 203 ? 21.729 -10.406 5.582 1.00 92.75 203 LEU A O 1
ATOM 1470 N N . PRO A 1 204 ? 21.908 -11.779 3.813 1.00 90.19 204 PRO A N 1
ATOM 1471 C CA . PRO A 1 204 ? 23.370 -11.801 3.827 1.00 90.19 204 PRO A CA 1
ATOM 1472 C C . PRO A 1 204 ? 24.006 -10.410 3.684 1.00 90.19 204 PRO A C 1
ATOM 1474 O O . PRO A 1 204 ? 23.428 -9.495 3.110 1.00 90.19 204 PRO A O 1
ATOM 1477 N N . ALA A 1 205 ? 25.248 -10.251 4.154 1.00 85.50 205 ALA A N 1
ATOM 1478 C CA . ALA A 1 205 ? 25.965 -8.967 4.094 1.00 85.50 205 ALA A CA 1
ATOM 1479 C C . ALA A 1 205 ? 26.193 -8.454 2.661 1.00 85.50 205 ALA A C 1
ATOM 1481 O O . ALA A 1 205 ? 26.343 -7.256 2.459 1.00 85.50 205 ALA A O 1
ATOM 1482 N N . ALA A 1 206 ? 26.167 -9.351 1.671 1.00 80.12 206 ALA A N 1
ATOM 1483 C CA . ALA A 1 206 ? 26.278 -9.008 0.254 1.00 80.12 206 ALA A CA 1
ATOM 1484 C C . ALA A 1 206 ? 25.115 -8.144 -0.268 1.00 80.12 206 ALA A C 1
ATOM 1486 O O . ALA A 1 206 ? 25.252 -7.535 -1.320 1.00 80.12 206 ALA A O 1
ATOM 1487 N N . TYR A 1 207 ? 23.995 -8.070 0.458 1.00 81.19 207 TYR A N 1
ATOM 1488 C CA . TYR A 1 207 ? 22.877 -7.187 0.119 1.00 81.19 207 TYR A CA 1
ATOM 1489 C C . TYR A 1 207 ? 23.142 -5.727 0.533 1.00 81.19 207 TYR A C 1
ATOM 1491 O O . TYR A 1 207 ? 22.432 -4.833 0.079 1.00 81.19 207 TYR A O 1
ATOM 1499 N N . GLY A 1 208 ? 24.219 -5.498 1.303 1.00 64.38 208 GLY A N 1
ATOM 1500 C CA . GLY A 1 208 ? 24.803 -4.194 1.615 1.00 64.38 208 GLY A CA 1
ATOM 1501 C C . GLY A 1 208 ? 23.875 -3.209 2.330 1.00 64.38 208 GLY A C 1
ATOM 1502 O O . GLY A 1 208 ? 22.705 -3.487 2.580 1.00 64.38 208 GLY A O 1
ATOM 1503 N N . ASP A 1 209 ? 24.422 -2.026 2.610 1.00 65.44 209 ASP A N 1
ATOM 1504 C CA . ASP A 1 209 ? 23.686 -0.875 3.160 1.00 65.44 209 ASP A CA 1
ATOM 1505 C C . ASP A 1 209 ? 22.919 -0.105 2.062 1.00 65.44 209 ASP A C 1
ATOM 1507 O O . ASP A 1 209 ? 22.126 0.783 2.345 1.00 65.44 209 ASP A O 1
ATOM 1511 N N . ALA A 1 210 ? 23.166 -0.431 0.788 1.00 59.56 210 ALA A N 1
ATOM 1512 C CA . ALA A 1 210 ? 22.648 0.279 -0.386 1.00 59.56 210 ALA A CA 1
ATOM 1513 C C . ALA A 1 210 ? 21.545 -0.491 -1.136 1.00 59.56 210 ALA A C 1
ATOM 1515 O O . ALA A 1 210 ? 21.171 -0.113 -2.247 1.00 59.56 210 ALA A O 1
ATOM 1516 N N . GLY A 1 211 ? 21.061 -1.597 -0.564 1.00 70.50 211 GLY A N 1
ATOM 1517 C CA . GLY A 1 211 ? 19.959 -2.353 -1.142 1.00 70.50 211 GLY A CA 1
ATOM 1518 C C . GLY A 1 211 ? 18.636 -1.592 -1.041 1.00 70.50 211 GLY A C 1
ATOM 1519 O O . GLY A 1 211 ? 18.390 -0.916 -0.039 1.00 70.50 211 GLY A O 1
ATOM 1520 N N . PHE A 1 212 ? 17.772 -1.713 -2.052 1.00 83.62 212 PHE A N 1
ATOM 1521 C CA . PHE A 1 212 ? 16.399 -1.238 -1.935 1.00 83.62 212 PHE A CA 1
ATOM 1522 C C . PHE A 1 212 ? 15.335 -2.160 -2.524 1.00 83.62 212 PHE A C 1
ATOM 1524 O O . PHE A 1 212 ? 15.574 -2.829 -3.523 1.00 83.62 212 PHE A O 1
ATOM 1531 N N . VAL A 1 213 ? 14.145 -2.195 -1.926 1.00 90.06 213 VAL A N 1
ATOM 1532 C CA . VAL A 1 213 ? 12.988 -2.935 -2.427 1.00 90.06 213 VAL A CA 1
ATOM 1533 C C . VAL A 1 213 ? 12.461 -2.248 -3.671 1.00 90.06 213 VAL A C 1
ATOM 1535 O O . VAL A 1 213 ? 12.108 -1.074 -3.661 1.00 90.06 213 VAL A O 1
ATOM 1538 N N . VAL A 1 214 ? 12.424 -3.009 -4.757 1.00 90.62 214 VAL A N 1
ATOM 1539 C CA . VAL A 1 214 ? 11.953 -2.555 -6.063 1.00 90.62 214 VAL A CA 1
ATOM 1540 C C . VAL A 1 214 ? 10.478 -2.876 -6.233 1.00 90.62 214 VAL A C 1
ATOM 1542 O O . VAL A 1 214 ? 9.703 -2.029 -6.664 1.00 90.62 214 VAL A O 1
ATOM 1545 N N . ALA A 1 215 ? 10.102 -4.121 -5.946 1.00 93.25 215 ALA A N 1
ATOM 1546 C CA . ALA A 1 215 ? 8.750 -4.608 -6.156 1.00 93.25 215 ALA A CA 1
ATOM 1547 C C . ALA A 1 215 ? 8.492 -5.907 -5.395 1.00 93.25 215 ALA A C 1
ATOM 1549 O O . ALA A 1 215 ? 9.411 -6.629 -4.997 1.00 93.25 215 ALA A O 1
ATOM 1550 N N . THR A 1 216 ? 7.212 -6.226 -5.275 1.00 93.19 216 THR A N 1
ATOM 1551 C CA . THR A 1 216 ? 6.699 -7.513 -4.823 1.00 93.19 216 THR A CA 1
ATOM 1552 C C . THR A 1 216 ? 6.241 -8.307 -6.044 1.00 93.19 216 THR A C 1
ATOM 1554 O O . THR A 1 216 ? 5.512 -7.813 -6.904 1.00 93.19 216 THR A O 1
ATOM 1557 N N . GLY A 1 217 ? 6.747 -9.526 -6.164 1.00 91.69 217 GLY A N 1
ATOM 1558 C CA . GLY A 1 217 ? 6.353 -10.475 -7.189 1.00 91.69 217 GLY A CA 1
ATOM 1559 C C . GLY A 1 217 ? 5.246 -11.414 -6.709 1.00 91.69 217 GLY A C 1
ATOM 1560 O O . GLY A 1 217 ? 4.785 -11.330 -5.567 1.00 91.69 217 GLY A O 1
ATOM 1561 N N . PRO A 1 218 ? 4.812 -12.337 -7.579 1.00 89.62 218 PRO A N 1
ATOM 1562 C CA . PRO A 1 218 ? 3.925 -13.420 -7.178 1.00 89.62 218 PRO A CA 1
ATOM 1563 C C . PRO A 1 218 ? 4.610 -14.355 -6.170 1.00 89.62 218 PRO A C 1
ATOM 1565 O O . PRO A 1 218 ? 5.832 -14.384 -6.050 1.00 89.62 218 PRO A O 1
ATOM 1568 N N . ASP A 1 219 ? 3.802 -15.163 -5.482 1.00 90.62 219 ASP A N 1
ATOM 1569 C CA . ASP A 1 219 ? 4.280 -16.293 -4.677 1.00 90.62 219 ASP A CA 1
ATOM 1570 C C . ASP A 1 219 ? 5.227 -15.920 -3.514 1.00 90.62 219 ASP A C 1
ATOM 1572 O O . ASP A 1 219 ? 6.181 -16.636 -3.211 1.00 90.62 219 ASP A O 1
ATOM 1576 N N . ASP A 1 220 ? 4.945 -14.786 -2.861 1.00 91.62 220 ASP A N 1
ATOM 1577 C CA . ASP A 1 220 ? 5.733 -14.219 -1.758 1.00 91.62 220 ASP A CA 1
ATOM 1578 C C . ASP A 1 220 ? 7.197 -13.928 -2.143 1.00 91.62 220 ASP A C 1
ATOM 1580 O O . ASP A 1 220 ? 8.104 -14.056 -1.324 1.00 91.62 220 ASP A O 1
ATOM 1584 N N . VAL A 1 221 ? 7.464 -13.539 -3.392 1.00 95.94 221 VAL A N 1
ATOM 1585 C CA . VAL A 1 221 ? 8.806 -13.141 -3.843 1.00 95.94 221 VAL A CA 1
ATOM 1586 C C . VAL A 1 221 ? 8.971 -11.625 -3.758 1.00 95.94 221 VAL A C 1
ATOM 1588 O O . VAL A 1 221 ? 8.100 -10.868 -4.173 1.00 95.94 221 VAL A O 1
ATOM 1591 N N . VAL A 1 222 ? 10.118 -11.159 -3.268 1.00 96.31 222 VAL A N 1
ATOM 1592 C CA . VAL A 1 222 ? 10.488 -9.738 -3.242 1.00 96.31 222 VAL A CA 1
ATOM 1593 C C . VAL A 1 222 ? 11.714 -9.500 -4.100 1.00 96.31 222 VAL A C 1
ATOM 1595 O O . VAL A 1 222 ? 12.672 -10.272 -4.070 1.00 96.31 222 VAL A O 1
ATOM 1598 N N . TYR A 1 223 ? 11.680 -8.406 -4.852 1.00 96.38 223 TYR A N 1
ATOM 1599 C CA . TYR A 1 223 ? 12.756 -7.978 -5.728 1.00 96.38 223 TYR A CA 1
ATOM 1600 C C . TYR A 1 223 ? 13.497 -6.818 -5.083 1.00 96.38 223 TYR A C 1
ATOM 1602 O O . TYR A 1 223 ? 12.908 -5.784 -4.770 1.00 96.38 223 TYR A O 1
ATOM 1610 N N . LEU A 1 224 ? 14.798 -7.000 -4.904 1.00 94.00 224 LEU A N 1
ATOM 1611 C CA . LEU A 1 224 ? 15.708 -6.043 -4.297 1.00 94.00 224 LEU A CA 1
ATOM 1612 C C . LEU A 1 224 ? 16.692 -5.563 -5.358 1.00 94.00 224 LEU A C 1
ATOM 1614 O O . LEU A 1 224 ? 17.320 -6.376 -6.031 1.00 94.00 224 LEU A O 1
ATOM 1618 N N . SER A 1 225 ? 16.853 -4.256 -5.488 1.00 91.56 225 SER A N 1
ATOM 1619 C CA . SER A 1 225 ? 18.020 -3.657 -6.119 1.00 91.56 225 SER A CA 1
ATOM 1620 C C . SER A 1 225 ? 19.178 -3.774 -5.141 1.00 91.56 225 SER A C 1
ATOM 1622 O O . SER A 1 225 ? 19.042 -3.386 -3.982 1.00 91.56 225 SER A O 1
ATOM 1624 N N . VAL A 1 226 ? 20.300 -4.334 -5.573 1.00 89.62 226 VAL A N 1
ATOM 1625 C CA . VAL A 1 226 ? 21.491 -4.526 -4.745 1.00 89.62 226 VAL A CA 1
ATOM 1626 C C . VAL A 1 226 ? 22.663 -3.839 -5.427 1.00 89.62 226 VAL A C 1
ATOM 1628 O O . VAL A 1 226 ? 22.833 -3.930 -6.645 1.00 89.62 226 VAL A O 1
ATOM 1631 N N . ALA A 1 227 ? 23.471 -3.134 -4.633 1.00 81.94 227 ALA A N 1
ATOM 1632 C CA . ALA A 1 227 ? 24.678 -2.494 -5.133 1.00 81.94 227 ALA A CA 1
ATOM 1633 C C . ALA A 1 227 ? 25.592 -3.515 -5.835 1.00 81.94 227 ALA A C 1
ATOM 1635 O O . ALA A 1 227 ? 25.661 -4.675 -5.413 1.00 81.94 227 ALA A O 1
ATOM 1636 N N . PRO A 1 228 ? 26.302 -3.098 -6.893 1.00 73.31 228 PRO A N 1
ATOM 1637 C CA . PRO A 1 228 ? 27.204 -3.991 -7.599 1.00 73.31 228 PRO A CA 1
ATOM 1638 C C . PRO A 1 228 ? 28.321 -4.473 -6.676 1.00 73.31 228 PRO A C 1
ATOM 1640 O O . PRO A 1 228 ? 28.783 -3.752 -5.789 1.00 73.31 228 PRO A O 1
ATOM 1643 N N . GLU A 1 229 ? 28.825 -5.677 -6.947 1.00 70.38 229 GLU A N 1
ATOM 1644 C CA . GLU A 1 229 ? 30.014 -6.202 -6.266 1.00 70.38 229 GLU A CA 1
ATOM 1645 C C . GLU A 1 229 ? 31.242 -5.300 -6.501 1.00 70.38 229 GLU A C 1
ATOM 1647 O O . GLU A 1 229 ? 32.130 -5.217 -5.652 1.00 70.38 229 GLU A O 1
ATOM 1652 N N . VAL A 1 230 ? 31.272 -4.583 -7.635 1.00 71.12 230 VAL A N 1
ATOM 1653 C CA . VAL A 1 230 ? 32.301 -3.598 -7.986 1.00 71.12 230 VAL A CA 1
ATOM 1654 C C . VAL A 1 230 ? 31.767 -2.176 -7.739 1.00 71.12 230 VAL A C 1
ATOM 1656 O O . VAL A 1 230 ? 30.989 -1.677 -8.549 1.00 71.12 230 VAL A O 1
ATOM 1659 N N . PRO A 1 231 ? 32.214 -1.467 -6.682 1.00 66.44 231 PRO A N 1
ATOM 1660 C CA . PRO A 1 231 ? 31.633 -0.179 -6.274 1.00 66.44 231 PRO A CA 1
ATOM 1661 C C . PRO A 1 231 ? 31.782 0.975 -7.276 1.00 66.44 231 PRO A C 1
ATOM 1663 O O . PRO A 1 231 ? 31.134 2.005 -7.122 1.00 66.44 231 PRO A O 1
ATOM 1666 N N . GLU A 1 232 ? 32.679 0.847 -8.258 1.00 67.81 232 GLU A N 1
ATOM 1667 C CA . GLU A 1 232 ? 32.893 1.863 -9.299 1.00 67.81 232 GLU A CA 1
ATOM 1668 C C . GLU A 1 232 ? 31.865 1.768 -10.438 1.00 67.81 232 GLU A C 1
ATOM 1670 O O . GLU A 1 232 ? 31.758 2.686 -11.254 1.0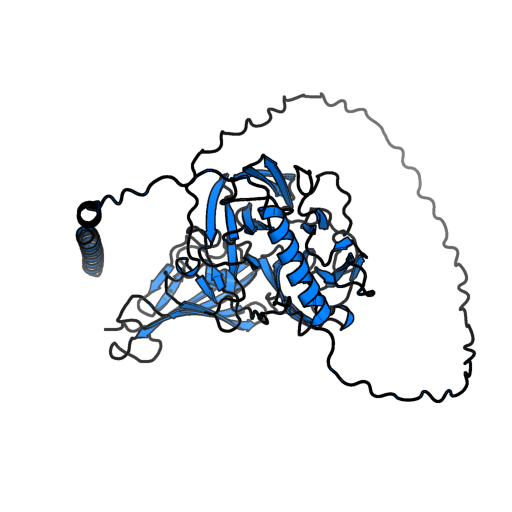0 67.81 232 GLU A O 1
ATOM 1675 N N . GLU A 1 233 ? 31.097 0.679 -10.504 1.00 74.00 233 GLU A N 1
ATOM 1676 C CA . GLU A 1 233 ? 30.020 0.535 -11.474 1.00 74.00 233 GLU A CA 1
ATOM 1677 C C . GLU A 1 233 ? 28.766 1.266 -10.977 1.00 74.00 233 GLU A C 1
ATOM 1679 O O . GLU A 1 233 ? 28.346 1.135 -9.832 1.00 74.00 233 GLU A O 1
ATOM 1684 N N . MET A 1 234 ? 28.139 2.058 -11.852 1.00 80.00 234 MET A N 1
ATOM 1685 C CA . MET A 1 234 ? 26.841 2.685 -11.556 1.00 80.00 234 MET A CA 1
ATOM 1686 C C . MET A 1 234 ? 25.667 1.730 -11.796 1.00 80.00 234 MET A C 1
ATOM 1688 O O . MET A 1 234 ? 24.517 2.134 -11.651 1.00 80.00 234 MET A O 1
ATOM 1692 N N . ALA A 1 235 ? 25.938 0.496 -12.218 1.00 85.81 235 ALA A N 1
ATOM 1693 C CA . ALA A 1 235 ? 24.930 -0.508 -12.509 1.00 85.81 235 ALA A CA 1
ATOM 1694 C C . ALA A 1 235 ? 24.602 -1.286 -11.228 1.00 85.81 235 ALA A C 1
ATOM 1696 O O . ALA A 1 235 ? 25.511 -1.687 -10.516 1.00 85.81 235 ALA A O 1
ATOM 1697 N N . ALA A 1 236 ? 23.324 -1.493 -10.934 1.00 88.62 236 ALA A N 1
ATOM 1698 C CA . ALA A 1 236 ? 22.860 -2.309 -9.819 1.00 88.62 236 ALA A CA 1
ATOM 1699 C C . ALA A 1 236 ? 22.240 -3.611 -10.325 1.00 88.62 236 ALA A C 1
ATOM 1701 O O . ALA A 1 236 ? 21.605 -3.662 -11.389 1.00 88.62 236 ALA A O 1
ATOM 1702 N N . ASP A 1 237 ? 22.426 -4.657 -9.530 1.00 92.06 237 ASP A N 1
ATOM 1703 C CA . ASP A 1 237 ? 21.786 -5.945 -9.734 1.00 92.06 237 ASP A CA 1
ATOM 1704 C C . ASP A 1 237 ? 20.353 -5.885 -9.218 1.00 92.06 237 ASP A C 1
ATOM 1706 O O . ASP A 1 237 ? 20.052 -5.164 -8.269 1.00 92.06 237 ASP A O 1
ATOM 1710 N N . VAL A 1 238 ? 19.478 -6.706 -9.789 1.00 94.50 238 VAL A N 1
ATOM 1711 C CA . VAL A 1 238 ? 18.203 -7.046 -9.155 1.00 94.50 238 VAL A CA 1
ATOM 1712 C C . VAL A 1 238 ? 18.260 -8.485 -8.692 1.00 94.50 238 VAL A C 1
ATOM 1714 O O . VAL A 1 238 ? 18.737 -9.363 -9.412 1.00 94.50 238 VAL A O 1
ATOM 1717 N N . VAL A 1 239 ? 17.766 -8.723 -7.486 1.00 95.31 239 VAL A N 1
ATOM 1718 C CA . VAL A 1 239 ? 17.784 -10.020 -6.827 1.00 95.31 239 VAL A CA 1
ATOM 1719 C C . VAL A 1 239 ? 16.384 -10.352 -6.347 1.00 95.31 239 VAL A C 1
ATOM 1721 O O . VAL A 1 239 ? 15.745 -9.539 -5.687 1.00 95.31 239 VAL A O 1
ATOM 1724 N N . ALA A 1 240 ? 15.916 -11.548 -6.674 1.00 96.94 240 ALA A N 1
ATOM 1725 C CA . ALA A 1 240 ? 14.662 -12.085 -6.174 1.00 96.94 240 ALA A CA 1
ATOM 1726 C C . ALA A 1 240 ? 14.932 -12.940 -4.934 1.00 96.94 240 ALA A C 1
ATOM 1728 O O . ALA A 1 240 ? 15.785 -13.835 -4.952 1.00 96.94 240 ALA A O 1
ATOM 1729 N N . VAL A 1 241 ? 14.183 -12.672 -3.871 1.00 96.81 241 VAL A N 1
ATOM 1730 C CA . VAL A 1 241 ? 14.282 -13.344 -2.577 1.00 96.81 241 VAL A CA 1
ATOM 1731 C C . VAL A 1 241 ? 12.901 -13.833 -2.169 1.00 96.81 241 VAL A C 1
ATOM 1733 O O . VAL A 1 241 ? 11.926 -13.091 -2.258 1.00 96.81 241 VAL A O 1
ATOM 1736 N N . THR A 1 242 ? 12.805 -15.078 -1.713 1.00 96.12 242 THR A N 1
ATOM 1737 C CA . THR A 1 242 ? 11.537 -15.618 -1.206 1.00 96.12 242 THR A CA 1
ATOM 1738 C C . THR A 1 242 ? 11.245 -15.136 0.217 1.00 96.12 242 THR A C 1
ATOM 1740 O O . THR A 1 242 ? 12.140 -15.028 1.059 1.00 96.12 242 THR A O 1
ATOM 1743 N N . LEU A 1 243 ? 9.968 -14.889 0.488 1.00 94.06 243 LEU A N 1
ATOM 1744 C CA . LEU A 1 243 ? 9.351 -14.666 1.794 1.00 94.06 243 LEU A CA 1
ATOM 1745 C C . LEU A 1 243 ? 8.330 -15.768 2.109 1.00 94.06 243 LEU A C 1
ATOM 1747 O O . LEU A 1 243 ? 7.376 -15.568 2.853 1.00 94.06 243 LEU A O 1
ATOM 1751 N N . THR A 1 244 ? 8.523 -16.958 1.547 1.00 91.81 244 THR A N 1
ATOM 1752 C CA . THR A 1 244 ? 7.794 -18.146 1.990 1.00 91.81 244 THR A CA 1
ATOM 1753 C C . THR A 1 244 ? 8.291 -18.577 3.374 1.00 91.81 244 THR A C 1
ATOM 1755 O O . THR A 1 244 ? 9.498 -18.672 3.607 1.00 91.81 244 THR A O 1
ATOM 1758 N N . ASP A 1 245 ? 7.371 -18.900 4.287 1.00 88.00 245 ASP A N 1
ATOM 1759 C CA . ASP A 1 245 ? 7.719 -19.426 5.612 1.00 88.00 245 ASP A CA 1
ATOM 1760 C C . ASP A 1 245 ? 8.601 -20.690 5.526 1.00 88.00 245 ASP A C 1
ATOM 1762 O O . ASP A 1 245 ? 8.407 -21.565 4.680 1.00 88.00 245 ASP A O 1
ATOM 1766 N N . GLY A 1 246 ? 9.606 -20.773 6.396 1.00 91.06 246 GLY A N 1
ATOM 1767 C CA . GLY A 1 246 ? 10.614 -21.837 6.402 1.00 91.06 246 GLY A CA 1
ATOM 1768 C C . GLY A 1 246 ? 11.693 -21.747 5.312 1.00 91.06 246 GLY A C 1
ATOM 1769 O O . GLY A 1 246 ? 12.669 -22.492 5.387 1.00 91.06 246 GLY A O 1
ATOM 1770 N N . ASP A 1 247 ? 11.558 -20.839 4.342 1.00 93.50 247 ASP A N 1
ATOM 1771 C CA . ASP A 1 247 ? 12.526 -20.629 3.252 1.00 93.50 247 ASP A CA 1
ATOM 1772 C C . ASP A 1 247 ? 12.904 -19.148 3.054 1.00 93.50 247 ASP A C 1
ATOM 1774 O O . ASP A 1 247 ? 13.682 -18.803 2.165 1.00 93.50 247 ASP A O 1
ATOM 1778 N N . ALA A 1 248 ? 12.366 -18.269 3.903 1.00 94.88 248 ALA A N 1
ATOM 1779 C CA . ALA A 1 248 ? 12.537 -16.826 3.834 1.00 94.88 248 ALA A CA 1
ATOM 1780 C C . ALA A 1 248 ? 14.012 -16.412 3.729 1.00 94.88 248 ALA A C 1
ATOM 1782 O O . ALA A 1 248 ? 14.880 -16.951 4.421 1.00 94.88 248 ALA A O 1
ATOM 1783 N N . GLY A 1 249 ? 14.296 -15.421 2.885 1.00 94.50 249 GLY A N 1
ATOM 1784 C CA . GLY A 1 249 ? 15.638 -14.868 2.693 1.00 94.50 249 GLY A CA 1
ATOM 1785 C C . GLY A 1 249 ? 16.510 -15.632 1.696 1.00 94.50 249 GLY A C 1
ATOM 1786 O O . GLY A 1 249 ? 17.625 -15.189 1.410 1.00 94.50 249 GLY A O 1
ATOM 1787 N N . ARG A 1 250 ? 16.036 -16.754 1.137 1.00 96.00 250 ARG A N 1
ATOM 1788 C CA . ARG A 1 250 ? 16.759 -17.466 0.079 1.00 96.00 250 ARG A CA 1
ATOM 1789 C C . ARG A 1 250 ? 16.706 -16.685 -1.236 1.00 96.00 250 ARG A C 1
ATOM 1791 O O . ARG A 1 250 ? 15.632 -16.377 -1.748 1.00 96.00 250 ARG A O 1
ATOM 1798 N N . GLU A 1 251 ? 17.881 -16.428 -1.806 1.00 95.94 251 GLU A N 1
ATOM 1799 C CA . GLU A 1 251 ? 18.026 -15.917 -3.171 1.00 95.94 251 GLU A CA 1
ATOM 1800 C C . GLU A 1 251 ? 17.555 -16.973 -4.175 1.00 95.94 251 GLU A C 1
ATOM 1802 O O . GLU A 1 251 ? 18.006 -18.124 -4.141 1.00 95.94 251 GLU A O 1
ATOM 1807 N N . ILE A 1 252 ? 16.647 -16.582 -5.065 1.00 97.06 252 ILE A N 1
ATOM 1808 C CA . ILE A 1 252 ? 16.043 -17.471 -6.065 1.00 97.06 252 ILE A CA 1
ATOM 1809 C C . ILE A 1 252 ? 16.325 -17.032 -7.506 1.00 97.06 252 ILE A C 1
ATOM 1811 O O . ILE A 1 252 ? 16.169 -17.826 -8.429 1.00 97.06 252 ILE A O 1
ATOM 1815 N N . GLY A 1 253 ? 16.797 -15.799 -7.703 1.00 96.38 253 GLY A N 1
ATOM 1816 C CA . GLY A 1 253 ? 17.202 -15.274 -9.004 1.00 96.38 253 GLY A CA 1
ATOM 1817 C C . GLY A 1 253 ? 18.023 -13.995 -8.869 1.00 96.38 253 GLY A C 1
ATOM 1818 O O . GLY A 1 253 ? 17.861 -13.255 -7.900 1.00 96.38 253 GLY A O 1
ATOM 1819 N N . ARG A 1 254 ? 18.901 -13.740 -9.845 1.00 95.50 254 ARG A N 1
ATOM 1820 C CA . ARG A 1 254 ? 19.742 -12.538 -9.920 1.00 95.50 254 ARG A CA 1
ATOM 1821 C C . ARG A 1 254 ? 19.942 -12.108 -11.367 1.00 95.50 254 ARG A C 1
ATOM 1823 O O . ARG A 1 254 ? 20.273 -12.934 -12.218 1.00 95.50 254 ARG A O 1
ATOM 1830 N N . TRP A 1 255 ? 19.817 -10.809 -11.613 1.00 95.25 255 TRP A N 1
ATOM 1831 C CA . TRP A 1 255 ? 20.007 -10.181 -12.918 1.00 95.25 255 TRP A CA 1
ATOM 1832 C C . TRP A 1 255 ? 20.974 -9.014 -12.790 1.00 95.25 255 TRP A C 1
ATOM 1834 O O . TRP A 1 255 ? 20.691 -8.036 -12.098 1.00 95.25 255 TRP A O 1
ATOM 1844 N N . ALA A 1 256 ? 22.126 -9.141 -13.445 1.00 91.81 256 ALA A N 1
ATOM 1845 C CA . ALA A 1 256 ? 23.223 -8.204 -13.271 1.00 91.81 256 ALA A CA 1
ATOM 1846 C C . ALA A 1 256 ? 23.030 -6.914 -14.076 1.00 91.81 256 ALA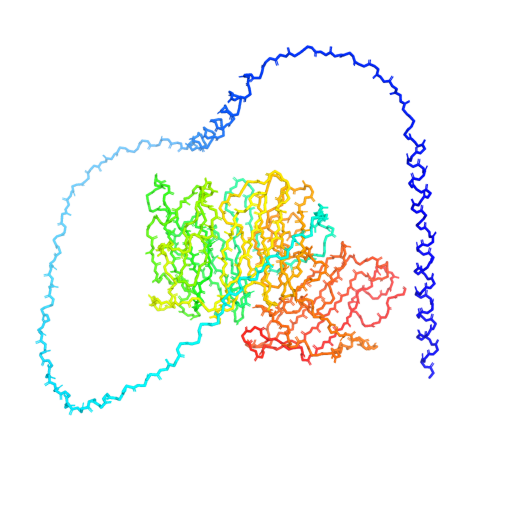 A C 1
ATOM 1848 O O . ALA A 1 256 ? 22.690 -6.969 -15.260 1.00 91.81 256 ALA A O 1
ATOM 1849 N N . GLY A 1 257 ? 23.292 -5.769 -13.441 1.00 88.94 257 GLY A N 1
ATOM 1850 C CA . GLY A 1 257 ? 23.359 -4.458 -14.099 1.00 88.94 257 GLY A CA 1
ATOM 1851 C C . GLY A 1 257 ? 22.093 -4.014 -14.845 1.00 88.94 257 GLY A C 1
ATOM 1852 O O . GLY A 1 257 ? 22.180 -3.368 -15.890 1.00 88.94 257 GLY A O 1
ATOM 1853 N N . VAL A 1 258 ? 20.916 -4.380 -14.336 1.00 89.81 258 VAL A N 1
ATOM 1854 C CA . VAL A 1 258 ? 19.617 -4.090 -14.973 1.00 89.81 258 VAL A CA 1
ATOM 1855 C C . VAL A 1 258 ? 19.060 -2.710 -14.629 1.00 89.81 258 VAL A C 1
ATOM 1857 O O . VAL A 1 258 ? 18.197 -2.198 -15.342 1.00 89.81 258 VAL A O 1
ATOM 1860 N N . THR A 1 259 ? 19.539 -2.098 -13.548 1.00 87.75 259 THR A N 1
ATOM 1861 C CA . THR A 1 259 ? 19.190 -0.732 -13.136 1.00 87.75 259 THR A CA 1
ATOM 1862 C C . THR A 1 259 ? 20.454 0.044 -12.781 1.00 87.75 259 THR A C 1
ATOM 1864 O O . THR A 1 259 ? 21.556 -0.496 -12.860 1.00 87.75 259 THR A O 1
ATOM 1867 N N . ASN A 1 260 ? 20.322 1.322 -12.433 1.00 83.25 260 ASN A N 1
ATOM 1868 C CA . ASN A 1 260 ? 21.433 2.130 -11.949 1.00 83.25 260 ASN A CA 1
ATOM 1869 C C . ASN A 1 260 ? 21.253 2.537 -10.480 1.00 83.25 260 ASN A C 1
ATOM 1871 O O . ASN A 1 260 ? 20.138 2.610 -9.969 1.00 83.25 260 ASN A O 1
ATOM 1875 N N . THR A 1 261 ? 22.368 2.809 -9.805 1.00 77.12 261 THR A N 1
ATOM 1876 C CA . THR A 1 261 ? 22.409 3.276 -8.407 1.00 77.12 261 THR A CA 1
ATOM 1877 C C . THR A 1 261 ? 22.178 4.783 -8.267 1.00 77.12 261 THR A C 1
ATOM 1879 O O . THR A 1 261 ? 22.091 5.286 -7.152 1.00 77.12 261 THR A O 1
ATOM 1882 N N . VAL A 1 262 ? 22.086 5.518 -9.381 1.00 76.31 262 VAL A N 1
ATOM 1883 C CA . VAL A 1 262 ? 21.990 6.989 -9.397 1.00 76.31 262 VAL A CA 1
ATOM 1884 C C . VAL A 1 262 ? 20.550 7.512 -9.445 1.00 76.31 262 VAL A C 1
ATOM 1886 O O . VAL A 1 262 ? 20.340 8.717 -9.343 1.00 76.31 262 VAL A O 1
ATOM 1889 N N . GLY A 1 263 ? 19.556 6.626 -9.582 1.00 75.62 263 GLY A N 1
ATOM 1890 C CA . GLY A 1 263 ? 18.135 6.996 -9.606 1.00 75.62 263 GLY A CA 1
ATOM 1891 C C . GLY A 1 263 ? 17.665 7.596 -10.936 1.00 75.62 263 GLY A C 1
ATOM 1892 O O . GLY A 1 263 ? 16.585 8.179 -11.006 1.00 75.62 263 GLY A O 1
ATOM 1893 N N . ASP A 1 264 ? 18.446 7.438 -12.009 1.00 81.69 264 ASP A N 1
ATOM 1894 C CA . ASP A 1 264 ? 18.077 7.901 -13.355 1.00 81.69 264 ASP A CA 1
ATOM 1895 C C . ASP A 1 264 ? 17.178 6.901 -14.100 1.00 81.69 264 ASP A C 1
ATOM 1897 O O . ASP A 1 264 ? 16.824 7.102 -15.264 1.00 81.69 264 ASP A O 1
ATOM 1901 N N . SER A 1 265 ? 16.801 5.809 -13.442 1.00 86.12 265 SER A N 1
ATOM 1902 C CA . SER A 1 265 ? 15.833 4.840 -13.936 1.00 86.12 265 SER A CA 1
ATOM 1903 C C . SER A 1 265 ? 14.976 4.282 -12.812 1.00 86.12 265 SER A C 1
ATOM 1905 O O . SER A 1 265 ? 15.434 4.147 -11.680 1.00 86.12 265 SER A O 1
ATOM 1907 N N . SER A 1 266 ? 13.764 3.874 -13.164 1.00 87.94 266 SER A N 1
ATOM 1908 C CA . SER A 1 266 ? 12.854 3.138 -12.292 1.00 87.94 266 SER A CA 1
ATOM 1909 C C . SER A 1 266 ? 12.540 1.786 -12.917 1.00 87.94 266 SER A C 1
ATOM 1911 O O . SER A 1 266 ? 12.366 1.679 -14.130 1.00 87.94 266 SER A O 1
ATOM 1913 N N . LEU A 1 267 ? 12.454 0.750 -12.090 1.00 91.81 267 LEU A N 1
ATOM 1914 C CA . LEU A 1 267 ? 11.954 -0.552 -12.510 1.00 91.81 267 LEU A CA 1
ATOM 1915 C C . LEU A 1 267 ? 10.445 -0.581 -12.284 1.00 91.81 267 LEU A C 1
ATOM 1917 O O . LEU A 1 267 ? 9.977 -0.421 -11.162 1.00 91.81 267 LEU A O 1
ATOM 1921 N N . VAL A 1 268 ? 9.693 -0.750 -13.366 1.00 93.06 268 VAL A N 1
ATOM 1922 C CA . VAL A 1 268 ? 8.235 -0.694 -13.375 1.00 93.06 268 VAL A CA 1
ATOM 1923 C C . VAL A 1 268 ? 7.662 -2.100 -13.551 1.00 93.06 268 VAL A C 1
ATOM 1925 O O . VAL A 1 268 ? 8.046 -2.788 -14.501 1.00 93.06 268 VAL A O 1
ATOM 1928 N N . PRO A 1 269 ? 6.710 -2.527 -12.705 1.00 93.81 269 PRO A N 1
ATOM 1929 C CA . PRO A 1 269 ? 6.045 -3.815 -12.854 1.00 93.81 269 PRO A CA 1
ATOM 1930 C C . PRO A 1 269 ? 5.149 -3.881 -14.100 1.00 93.81 269 PRO A C 1
ATOM 1932 O O . PRO A 1 269 ? 4.336 -2.997 -14.372 1.00 93.81 269 PRO A O 1
ATOM 1935 N N . THR A 1 270 ? 5.267 -4.986 -14.832 1.00 94.44 270 THR A N 1
ATOM 1936 C CA . THR A 1 270 ? 4.398 -5.396 -15.945 1.00 94.44 270 THR A CA 1
ATOM 1937 C C . THR A 1 270 ? 3.829 -6.790 -15.698 1.00 94.44 270 THR A C 1
ATOM 1939 O O . THR A 1 270 ? 4.053 -7.378 -14.644 1.00 94.44 270 THR A O 1
ATOM 1942 N N . ALA A 1 271 ? 3.088 -7.342 -16.662 1.00 92.75 271 ALA A N 1
ATOM 1943 C CA . ALA A 1 271 ? 2.524 -8.684 -16.531 1.00 92.75 271 ALA A CA 1
ATOM 1944 C C . ALA A 1 271 ? 3.615 -9.766 -16.509 1.00 92.75 271 ALA A C 1
ATOM 1946 O O . ALA A 1 271 ? 3.469 -10.759 -15.806 1.00 92.75 271 ALA A O 1
ATOM 1947 N N . ASP A 1 272 ? 4.713 -9.551 -17.235 1.00 95.12 272 ASP A N 1
ATOM 1948 C CA . ASP A 1 272 ? 5.750 -10.565 -17.454 1.00 95.12 272 ASP A CA 1
ATOM 1949 C C . ASP A 1 272 ? 7.005 -10.340 -16.586 1.00 95.12 272 ASP A C 1
ATOM 1951 O O . ASP A 1 272 ? 7.817 -11.248 -16.413 1.00 95.12 272 ASP A O 1
ATOM 1955 N N . GLY A 1 273 ? 7.176 -9.141 -16.021 1.00 96.06 273 GLY A N 1
ATOM 1956 C CA . GLY A 1 273 ? 8.297 -8.816 -15.134 1.00 96.06 273 GLY A CA 1
ATOM 1957 C C . GLY A 1 273 ? 8.479 -7.320 -14.895 1.00 96.06 273 GLY A C 1
ATOM 1958 O O . GLY A 1 273 ? 7.556 -6.530 -15.095 1.00 96.06 273 GLY A O 1
ATOM 1959 N N . LEU A 1 274 ? 9.683 -6.917 -14.498 1.00 96.06 274 LEU A N 1
ATOM 1960 C CA . LEU A 1 274 ? 10.065 -5.522 -14.285 1.00 96.06 274 LEU A CA 1
ATOM 1961 C C . LEU A 1 274 ? 10.738 -4.946 -15.533 1.00 96.06 274 LEU A C 1
ATOM 1963 O O . LEU A 1 274 ? 11.708 -5.517 -16.032 1.00 96.06 274 LEU A O 1
ATOM 1967 N N . LEU A 1 275 ? 10.261 -3.789 -15.998 1.00 95.06 275 LEU A N 1
ATOM 1968 C CA . LEU A 1 275 ? 10.850 -3.017 -17.095 1.00 95.06 275 LEU A CA 1
ATOM 1969 C C . LEU A 1 275 ? 11.620 -1.810 -16.575 1.00 95.06 275 LEU A C 1
ATOM 1971 O O . LEU A 1 275 ? 11.122 -1.063 -15.740 1.00 95.06 275 LEU A O 1
ATOM 1975 N N . ASN A 1 276 ? 12.811 -1.573 -17.120 1.00 92.38 276 ASN A N 1
ATOM 1976 C CA . ASN A 1 276 ? 13.573 -0.366 -16.825 1.00 92.38 276 ASN A CA 1
ATOM 1977 C C . ASN A 1 276 ? 13.017 0.821 -17.633 1.00 92.38 276 ASN A C 1
ATOM 1979 O O . ASN A 1 276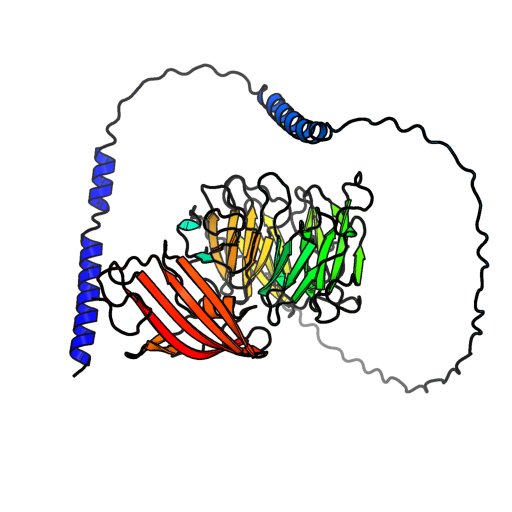 ? 12.999 0.796 -18.864 1.00 92.38 276 ASN A O 1
ATOM 1983 N N . VAL A 1 277 ? 12.573 1.862 -16.929 1.00 91.19 277 VAL A N 1
ATOM 1984 C CA . VAL A 1 277 ? 12.100 3.129 -17.491 1.00 91.19 277 VAL A CA 1
ATOM 1985 C C . VAL A 1 277 ? 13.047 4.246 -17.065 1.00 91.19 277 VAL A C 1
ATOM 1987 O O . VAL A 1 277 ? 13.179 4.547 -15.880 1.00 91.19 277 VAL A O 1
ATOM 1990 N N . GLY A 1 278 ? 13.688 4.899 -18.035 1.00 87.75 278 GLY A N 1
ATOM 1991 C CA . GLY A 1 278 ? 14.582 6.030 -17.775 1.00 87.75 278 GLY A CA 1
ATOM 1992 C C . GLY A 1 278 ? 13.845 7.293 -17.310 1.00 87.75 278 GLY A C 1
ATOM 1993 O O . GLY A 1 278 ? 12.722 7.567 -17.738 1.00 87.75 278 GLY A O 1
ATOM 1994 N N . CYS A 1 279 ? 14.500 8.105 -16.477 1.00 81.38 279 CYS A N 1
ATOM 1995 C CA . CYS A 1 279 ? 13.915 9.302 -15.872 1.00 81.38 279 CYS A CA 1
ATOM 1996 C C . CYS A 1 279 ? 13.580 10.397 -16.907 1.00 81.38 279 CYS A C 1
ATOM 1998 O O . CYS A 1 279 ? 12.521 11.009 -16.835 1.00 81.38 279 CYS A O 1
ATOM 2000 N N . CYS A 1 280 ? 14.438 10.622 -17.906 1.00 78.81 280 CYS A N 1
ATOM 2001 C CA . CYS A 1 280 ? 14.372 11.803 -18.784 1.00 78.81 280 CYS A CA 1
ATOM 2002 C C . CYS A 1 280 ? 14.309 11.460 -20.288 1.00 78.81 280 CYS A C 1
ATOM 2004 O O . CYS A 1 280 ? 14.824 12.202 -21.126 1.00 78.81 280 CYS A O 1
ATOM 2006 N N . GLY A 1 281 ? 13.698 10.326 -20.642 1.00 76.88 281 GLY A N 1
ATOM 2007 C CA . GLY A 1 281 ? 13.581 9.862 -22.029 1.00 76.88 281 GLY A CA 1
ATOM 2008 C C . GLY A 1 281 ? 12.529 10.604 -22.864 1.00 76.88 281 GLY A C 1
ATOM 2009 O O . GLY A 1 281 ? 11.580 11.188 -22.339 1.00 76.88 281 GLY A O 1
ATOM 2010 N N . THR A 1 282 ? 12.662 10.529 -24.193 1.00 81.94 282 THR A N 1
ATOM 2011 C CA . THR A 1 282 ? 11.666 11.046 -25.155 1.00 81.94 282 THR A CA 1
ATOM 2012 C C . THR A 1 282 ? 10.421 10.166 -25.277 1.00 81.94 282 THR A C 1
ATOM 2014 O O . THR A 1 282 ? 9.506 10.506 -26.028 1.00 81.94 282 THR A O 1
ATOM 2017 N N . ASP A 1 283 ? 10.392 9.031 -24.579 1.00 86.81 283 ASP A N 1
ATOM 2018 C CA . ASP A 1 283 ? 9.295 8.075 -24.647 1.00 86.81 283 ASP A CA 1
ATOM 2019 C C . ASP A 1 283 ? 8.024 8.692 -24.072 1.00 86.81 283 ASP A C 1
ATOM 2021 O O . ASP A 1 283 ? 7.960 9.088 -22.903 1.00 86.81 283 ASP A O 1
ATOM 2025 N N . THR A 1 284 ? 7.013 8.774 -24.933 1.00 90.44 284 THR A N 1
ATOM 2026 C CA . THR A 1 284 ? 5.674 9.274 -24.611 1.00 90.44 284 THR A CA 1
ATOM 2027 C C . THR A 1 284 ? 4.767 8.180 -24.065 1.00 90.44 284 THR A C 1
ATOM 2029 O O . THR A 1 284 ? 3.666 8.486 -23.629 1.00 90.44 284 THR A O 1
ATOM 2032 N N . ILE A 1 285 ? 5.212 6.920 -24.066 1.00 92.75 285 ILE A N 1
ATOM 2033 C CA . ILE A 1 285 ? 4.526 5.788 -23.440 1.00 92.75 285 ILE A CA 1
ATOM 2034 C C . ILE A 1 285 ? 5.516 5.103 -22.500 1.00 92.75 285 ILE A C 1
ATOM 2036 O O . ILE A 1 285 ? 6.618 4.756 -22.923 1.00 92.75 285 ILE A O 1
ATOM 2040 N N . ARG A 1 286 ? 5.139 4.938 -21.228 1.00 92.75 286 ARG A N 1
ATOM 2041 C CA . ARG A 1 286 ? 6.003 4.404 -20.166 1.00 92.75 286 ARG A CA 1
ATOM 2042 C C . ARG A 1 286 ? 5.268 3.319 -19.356 1.00 92.75 286 ARG A C 1
ATOM 2044 O O . ARG A 1 286 ? 4.177 3.606 -18.870 1.00 92.75 286 ARG A O 1
ATOM 2051 N N . PRO A 1 287 ? 5.829 2.104 -19.205 1.00 93.38 287 PRO A N 1
ATOM 2052 C CA . PRO A 1 287 ? 6.942 1.595 -20.003 1.00 93.38 287 PRO A CA 1
ATOM 2053 C C . PRO A 1 287 ? 6.519 1.452 -21.478 1.00 93.38 287 PRO A C 1
ATOM 2055 O O . PRO A 1 287 ? 5.325 1.418 -21.788 1.00 93.38 287 PRO A O 1
ATOM 2058 N N . ALA A 1 288 ? 7.482 1.373 -22.400 1.00 91.88 288 ALA A N 1
ATOM 2059 C CA . ALA A 1 288 ? 7.172 1.073 -23.798 1.00 91.88 288 ALA A CA 1
ATOM 2060 C C . ALA A 1 288 ? 6.535 -0.326 -23.906 1.00 91.88 288 ALA A C 1
ATOM 2062 O O . ALA A 1 288 ? 7.004 -1.282 -23.293 1.00 91.88 288 ALA A O 1
ATOM 2063 N N . LEU A 1 289 ? 5.444 -0.440 -24.671 1.00 90.69 289 LEU A N 1
ATOM 2064 C CA . LEU A 1 289 ? 4.597 -1.643 -24.688 1.00 90.69 289 LEU A CA 1
ATOM 2065 C C . LEU A 1 289 ? 5.255 -2.866 -25.344 1.00 90.69 289 LEU A C 1
ATOM 2067 O O . LEU A 1 289 ? 4.772 -3.981 -25.169 1.00 90.69 289 LEU A O 1
ATOM 2071 N N . ASP A 1 290 ? 6.301 -2.649 -26.133 1.00 91.94 290 ASP A N 1
ATOM 2072 C CA . ASP A 1 290 ? 7.085 -3.662 -26.839 1.00 91.94 290 ASP A CA 1
ATOM 2073 C C . ASP A 1 290 ? 8.505 -3.819 -26.271 1.00 91.94 290 ASP A C 1
ATOM 2075 O O . ASP A 1 290 ? 9.322 -4.529 -26.862 1.00 91.94 290 ASP A O 1
ATOM 2079 N N . ALA A 1 291 ? 8.812 -3.169 -25.143 1.00 92.25 291 ALA A N 1
ATOM 2080 C CA . ALA A 1 291 ? 10.111 -3.300 -24.502 1.00 92.25 291 ALA A CA 1
ATOM 2081 C C . ALA A 1 291 ? 10.335 -4.726 -23.981 1.00 92.25 291 ALA A C 1
ATOM 2083 O O . ALA A 1 291 ? 9.437 -5.373 -23.440 1.00 92.25 291 ALA A O 1
ATOM 2084 N N . GLU A 1 292 ? 11.567 -5.202 -24.134 1.00 94.31 292 GLU A N 1
ATOM 2085 C CA . GLU A 1 292 ? 11.998 -6.478 -23.576 1.00 94.31 292 GLU A CA 1
ATOM 2086 C C . GLU A 1 292 ? 12.086 -6.386 -22.052 1.00 94.31 292 GLU A C 1
ATOM 2088 O O . GLU A 1 292 ? 12.623 -5.416 -21.522 1.00 94.31 292 GLU A O 1
ATOM 2093 N N . VAL A 1 293 ? 11.576 -7.407 -21.363 1.00 96.38 293 VAL A N 1
ATOM 2094 C CA . VAL A 1 293 ? 11.556 -7.504 -19.901 1.00 96.38 293 VAL A CA 1
ATOM 2095 C C . VAL A 1 293 ? 12.912 -8.006 -19.390 1.00 96.38 293 VAL A C 1
ATOM 2097 O O . VAL A 1 293 ? 13.199 -9.195 -19.534 1.00 96.38 293 VAL A O 1
ATOM 2100 N N . PRO A 1 294 ? 13.761 -7.148 -18.783 1.00 95.69 294 PRO A N 1
ATOM 2101 C CA . PRO A 1 294 ? 15.083 -7.556 -18.306 1.00 95.69 294 PRO A CA 1
ATOM 2102 C C . PRO A 1 294 ? 15.027 -8.467 -17.075 1.00 95.69 294 PRO A C 1
ATOM 2104 O O . PRO A 1 294 ? 15.940 -9.264 -16.865 1.00 95.69 294 PRO A O 1
ATOM 2107 N N . VAL A 1 295 ? 13.981 -8.343 -16.254 1.00 97.50 295 VAL A N 1
ATOM 2108 C CA . VAL A 1 295 ? 13.816 -9.106 -15.013 1.00 97.50 295 VAL A CA 1
ATOM 2109 C C . VAL A 1 295 ? 12.434 -9.758 -15.020 1.00 97.50 295 VAL A C 1
ATOM 2111 O O . VAL A 1 295 ? 11.454 -9.077 -14.720 1.00 97.50 295 VAL A O 1
ATOM 2114 N N . PRO A 1 296 ? 12.312 -11.042 -15.392 1.00 97.56 296 PRO A N 1
ATOM 2115 C CA . PRO A 1 296 ? 11.036 -11.742 -15.380 1.00 97.56 296 PRO A CA 1
ATOM 2116 C C . PRO A 1 296 ? 10.536 -11.977 -13.952 1.00 97.56 296 PRO A C 1
ATOM 2118 O O . PRO A 1 296 ? 11.322 -12.106 -13.004 1.00 97.56 296 PRO A O 1
ATOM 2121 N N . TRP A 1 297 ? 9.219 -12.107 -13.810 1.00 97.44 297 TRP A N 1
ATOM 2122 C CA . TRP A 1 297 ? 8.652 -12.654 -12.583 1.00 97.44 297 TRP A CA 1
ATOM 2123 C C . TRP A 1 297 ? 9.002 -14.138 -12.450 1.00 97.44 297 TRP A C 1
ATOM 2125 O O . TRP A 1 297 ? 8.908 -14.892 -13.420 1.00 97.44 297 TRP A O 1
ATOM 2135 N N . ILE A 1 298 ? 9.394 -14.556 -11.249 1.00 97.69 298 ILE A N 1
ATOM 2136 C CA . ILE A 1 298 ? 9.661 -15.953 -10.901 1.00 97.69 298 ILE A CA 1
ATOM 2137 C C . ILE A 1 298 ? 8.904 -16.329 -9.627 1.00 97.69 298 ILE A C 1
ATOM 2139 O O . ILE A 1 298 ? 8.654 -15.473 -8.781 1.00 97.69 298 ILE A O 1
ATOM 2143 N N . ASP A 1 299 ? 8.510 -17.596 -9.521 1.00 95.88 299 ASP A N 1
ATOM 2144 C CA . ASP A 1 299 ? 7.859 -18.163 -8.339 1.00 95.88 299 ASP A CA 1
ATOM 2145 C C . ASP A 1 299 ? 8.891 -18.505 -7.251 1.00 95.88 299 ASP A C 1
ATOM 2147 O O . ASP A 1 299 ? 10.100 -18.368 -7.458 1.00 95.88 299 ASP A O 1
ATOM 2151 N N . ARG A 1 300 ? 8.453 -19.030 -6.098 1.00 94.25 300 ARG A N 1
ATOM 2152 C CA . ARG A 1 300 ? 9.361 -19.422 -5.003 1.00 94.25 300 ARG A CA 1
ATOM 2153 C C . ARG A 1 300 ? 10.418 -20.466 -5.401 1.00 94.25 300 ARG A C 1
ATOM 2155 O O . ARG A 1 300 ? 11.415 -20.638 -4.693 1.00 94.25 300 ARG A O 1
ATOM 2162 N N . ASN A 1 301 ? 10.217 -21.190 -6.500 1.00 95.62 301 ASN A N 1
ATOM 2163 C CA . ASN A 1 301 ? 11.127 -22.216 -7.008 1.00 95.62 301 ASN A CA 1
ATOM 2164 C C . ASN A 1 301 ? 12.112 -21.670 -8.054 1.00 95.62 301 ASN A C 1
ATOM 2166 O O . ASN A 1 301 ? 13.044 -22.384 -8.424 1.00 95.62 301 ASN A O 1
ATOM 2170 N N . GLY A 1 302 ? 11.948 -20.419 -8.486 1.00 95.75 302 GLY A N 1
ATOM 2171 C CA . GLY A 1 302 ? 12.745 -19.800 -9.542 1.00 95.75 302 GLY A CA 1
ATOM 2172 C C . GLY A 1 302 ? 12.198 -20.028 -10.952 1.00 95.75 302 GLY A C 1
ATOM 2173 O O . GLY A 1 302 ? 12.894 -19.739 -11.925 1.00 95.75 302 GLY A O 1
ATOM 2174 N N . GLU A 1 303 ? 10.974 -20.540 -11.082 1.00 97.25 303 GLU A N 1
ATOM 2175 C CA . GLU A 1 303 ? 10.339 -20.774 -12.376 1.00 97.25 303 GLU A CA 1
ATOM 2176 C C . GLU A 1 303 ? 9.592 -19.518 -12.851 1.00 97.25 303 GLU A C 1
ATOM 2178 O O . GLU A 1 303 ? 8.914 -18.877 -12.046 1.00 97.25 303 GLU A O 1
ATOM 2183 N N . PRO A 1 304 ? 9.671 -19.151 -14.145 1.00 96.06 304 PRO A N 1
ATOM 2184 C CA . PRO A 1 304 ? 8.952 -17.998 -14.675 1.00 96.06 304 PRO A CA 1
ATOM 2185 C C . PRO A 1 304 ? 7.435 -18.098 -14.490 1.00 96.06 304 PRO A C 1
ATOM 2187 O O . PRO A 1 304 ? 6.821 -19.130 -14.769 1.00 96.06 304 PRO A O 1
ATOM 2190 N N . VAL A 1 305 ? 6.820 -16.988 -14.096 1.00 95.94 305 VAL A N 1
ATOM 2191 C CA . VAL A 1 305 ? 5.379 -16.861 -13.831 1.00 95.94 305 VAL A CA 1
ATOM 2192 C C . VAL A 1 305 ? 4.892 -15.508 -14.350 1.00 95.94 305 VAL A C 1
ATOM 2194 O O . VAL A 1 305 ? 5.686 -14.598 -14.539 1.00 95.94 305 VAL A O 1
ATOM 2197 N N . ALA A 1 306 ? 3.599 -15.371 -14.637 1.00 90.56 306 ALA A N 1
ATOM 2198 C CA . ALA A 1 306 ? 3.000 -14.083 -14.976 1.00 90.56 306 ALA A CA 1
ATOM 2199 C C . ALA A 1 306 ? 2.302 -13.488 -13.750 1.00 90.56 306 ALA A C 1
ATOM 2201 O O . ALA A 1 306 ? 1.742 -14.211 -12.924 1.00 90.56 306 ALA A O 1
ATOM 2202 N N . LEU A 1 307 ? 2.298 -12.164 -13.647 1.00 88.00 307 LEU A N 1
ATOM 2203 C CA . LEU A 1 307 ? 1.583 -11.463 -12.595 1.00 88.00 307 LEU A CA 1
ATOM 2204 C C . LEU A 1 307 ? 0.072 -11.526 -12.855 1.00 88.00 307 LEU A C 1
ATOM 2206 O O . LEU A 1 307 ? -0.411 -11.114 -13.909 1.00 88.00 307 LEU A O 1
ATOM 2210 N N . GLU A 1 308 ? -0.690 -11.980 -11.862 1.00 88.06 308 GLU A N 1
ATOM 2211 C CA . GLU A 1 308 ? -2.162 -11.998 -11.902 1.00 88.06 308 GLU A CA 1
ATOM 2212 C C . GLU A 1 308 ? -2.783 -10.710 -11.334 1.00 88.06 308 GLU A C 1
ATOM 2214 O O . GLU A 1 308 ? -3.956 -10.667 -10.965 1.00 88.06 308 GLU A O 1
ATOM 2219 N N . SER A 1 309 ? -2.002 -9.636 -11.253 1.00 87.56 309 SER A N 1
ATOM 2220 C CA . SER A 1 309 ? -2.441 -8.323 -10.783 1.00 87.56 309 SER A CA 1
ATOM 2221 C C . SER A 1 309 ? -2.610 -7.346 -11.949 1.00 87.56 309 SER A C 1
ATOM 2223 O O . SER A 1 309 ? -2.038 -7.543 -13.024 1.00 87.56 309 SER A O 1
ATOM 2225 N N . PRO A 1 310 ? -3.407 -6.278 -11.775 1.00 92.88 310 PRO A N 1
ATOM 2226 C CA . PRO A 1 310 ? -3.518 -5.229 -12.777 1.00 92.88 310 PRO A CA 1
ATOM 2227 C C . PRO A 1 310 ? -2.160 -4.589 -13.067 1.00 92.88 310 PRO A C 1
ATOM 2229 O O . PRO A 1 310 ? -1.364 -4.362 -12.160 1.00 92.88 310 PRO A O 1
ATOM 2232 N N . THR A 1 311 ? -1.931 -4.250 -14.330 1.00 94.56 311 THR A N 1
ATOM 2233 C CA . THR A 1 311 ? -0.706 -3.591 -14.796 1.00 94.56 311 THR A CA 1
ATOM 2234 C C . THR A 1 311 ? -1.026 -2.217 -15.353 1.00 94.56 311 THR A C 1
ATOM 2236 O O . THR A 1 311 ? -2.163 -1.948 -15.763 1.00 94.56 311 THR A O 1
ATOM 2239 N N . PHE A 1 312 ? -0.016 -1.351 -15.376 1.00 96.19 312 PHE A N 1
ATOM 2240 C CA . PHE A 1 312 ? -0.169 0.027 -15.811 1.00 96.19 312 PHE A CA 1
ATOM 2241 C C . PHE A 1 312 ? 0.789 0.390 -16.937 1.00 96.19 312 PHE A C 1
ATOM 2243 O O . PHE A 1 312 ? 1.922 -0.079 -16.991 1.00 96.19 312 PHE A O 1
ATOM 2250 N N . TRP A 1 313 ? 0.330 1.280 -17.809 1.00 95.69 313 TRP A N 1
ATOM 2251 C CA . TRP A 1 313 ? 1.203 2.107 -18.633 1.00 95.69 313 TRP A CA 1
ATOM 2252 C C . TRP A 1 313 ? 0.654 3.526 -18.655 1.00 95.69 313 TRP A C 1
ATOM 2254 O O . TRP A 1 313 ? -0.545 3.758 -18.487 1.00 95.69 313 TRP A O 1
ATOM 2264 N N . VAL A 1 314 ? 1.543 4.479 -18.865 1.00 94.62 314 VAL A N 1
ATOM 2265 C CA . VAL A 1 314 ? 1.231 5.900 -18.889 1.00 94.62 314 VAL 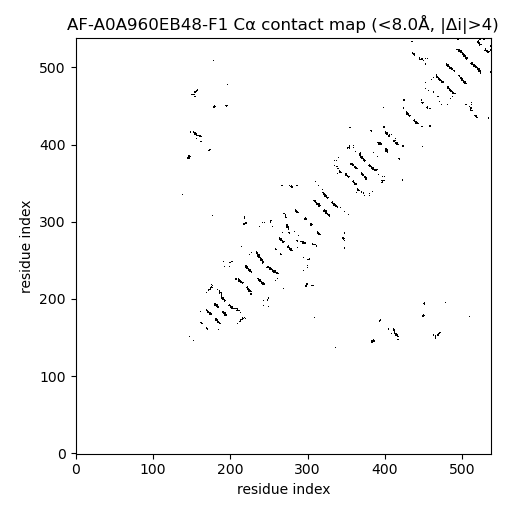A CA 1
ATOM 2266 C C . VAL A 1 314 ? 1.548 6.445 -20.264 1.00 94.62 314 VAL A C 1
ATOM 2268 O O . VAL A 1 314 ? 2.648 6.238 -20.773 1.00 94.62 314 VAL A O 1
ATOM 2271 N N . GLN A 1 315 ? 0.596 7.156 -20.856 1.00 94.75 315 GLN A N 1
ATOM 2272 C CA . GLN A 1 315 ? 0.836 7.989 -22.024 1.00 94.75 315 GLN A CA 1
ATOM 2273 C C . GLN A 1 315 ? 1.006 9.445 -21.575 1.00 94.75 315 GLN A C 1
ATOM 2275 O O . GLN A 1 315 ? 0.175 9.986 -20.849 1.00 94.75 315 GLN A O 1
ATOM 2280 N N . ILE A 1 316 ? 2.090 10.081 -22.006 1.00 90.69 316 ILE A N 1
ATOM 2281 C CA . ILE A 1 316 ? 2.422 11.469 -21.696 1.00 90.69 316 ILE A CA 1
ATOM 2282 C C . ILE A 1 316 ? 1.904 12.349 -22.831 1.00 90.69 316 ILE A C 1
ATOM 2284 O O . ILE A 1 316 ? 2.447 12.345 -23.938 1.00 90.69 316 ILE A O 1
ATOM 2288 N N . GLU A 1 317 ? 0.874 13.136 -22.537 1.00 90.88 317 GLU A N 1
ATOM 2289 C CA . GLU A 1 317 ? 0.305 14.155 -23.419 1.00 90.88 317 GLU A CA 1
ATOM 2290 C C . GLU A 1 317 ? 0.457 15.525 -22.755 1.00 90.88 317 GLU A C 1
ATOM 2292 O O . GLU A 1 317 ? -0.508 16.098 -22.262 1.00 90.88 317 GLU A O 1
ATOM 2297 N N . TYR A 1 318 ? 1.693 16.033 -22.706 1.00 83.38 318 TYR A N 1
ATOM 2298 C CA . TYR A 1 318 ? 2.046 17.213 -21.909 1.00 83.38 318 TYR A CA 1
ATOM 2299 C C . TYR A 1 318 ? 1.047 18.386 -22.068 1.00 83.38 318 TYR A C 1
ATOM 2301 O O . TYR A 1 318 ? 0.792 18.808 -23.203 1.00 83.38 318 TYR A O 1
ATOM 2309 N N . PRO A 1 319 ? 0.528 18.952 -20.956 1.00 84.50 319 PRO A N 1
ATOM 2310 C CA . PRO A 1 319 ? 0.921 18.703 -19.560 1.00 84.50 319 PRO A CA 1
ATOM 2311 C C . PRO A 1 319 ? 0.220 17.511 -18.885 1.00 84.50 319 PRO A C 1
ATOM 2313 O O . PRO A 1 319 ? 0.460 17.265 -17.713 1.00 84.50 319 PRO A O 1
ATOM 2316 N N . ALA A 1 320 ? -0.630 16.766 -19.589 1.00 89.81 320 ALA A N 1
ATOM 2317 C CA . ALA A 1 320 ? -1.414 15.680 -19.021 1.00 89.81 320 ALA A CA 1
ATOM 2318 C C . ALA A 1 320 ? -0.695 14.322 -19.038 1.00 89.81 320 ALA A C 1
ATOM 2320 O O . ALA A 1 320 ? 0.133 14.010 -19.902 1.00 89.81 320 ALA A O 1
ATOM 2321 N N . LEU A 1 321 ? -1.105 13.475 -18.100 1.00 91.75 321 LEU A N 1
ATOM 2322 C CA . LEU A 1 321 ? -0.828 12.052 -18.053 1.00 91.75 321 LEU A CA 1
ATOM 2323 C C . LEU A 1 321 ? -2.115 11.270 -18.266 1.00 91.75 321 LEU A C 1
ATOM 2325 O O . LEU A 1 321 ? -3.131 11.529 -17.621 1.00 91.75 321 LEU A O 1
ATOM 2329 N N . ILE A 1 322 ? -2.056 10.273 -19.142 1.00 95.12 322 ILE A N 1
ATOM 2330 C CA . ILE A 1 322 ? -3.117 9.290 -19.316 1.00 95.12 322 ILE A CA 1
ATOM 2331 C C . ILE A 1 322 ? -2.635 7.983 -18.704 1.00 95.12 322 ILE A C 1
ATOM 2333 O O . ILE A 1 322 ? -1.792 7.287 -19.270 1.00 95.12 322 ILE A O 1
ATOM 2337 N N . VAL A 1 323 ? -3.170 7.648 -17.536 1.00 96.38 323 VAL A N 1
ATOM 2338 C CA . VAL A 1 323 ? -2.917 6.368 -16.877 1.00 96.38 323 VAL A CA 1
ATOM 2339 C C . VAL A 1 323 ? -3.844 5.339 -17.479 1.00 96.38 323 VAL A C 1
ATOM 2341 O O . VAL A 1 323 ? -5.062 5.502 -17.447 1.00 96.38 323 VAL A O 1
ATOM 2344 N N . HIS A 1 324 ? -3.275 4.256 -17.985 1.00 96.94 324 HIS A N 1
ATOM 2345 C CA . HIS A 1 324 ? -4.015 3.100 -18.444 1.00 96.94 324 HIS A CA 1
ATOM 2346 C C . HIS A 1 324 ? -3.787 1.935 -17.491 1.00 96.94 324 HIS A C 1
ATOM 2348 O O . HIS A 1 324 ? -2.652 1.561 -17.212 1.00 96.94 324 HIS A O 1
ATOM 2354 N N . ARG A 1 325 ? -4.880 1.327 -17.039 1.00 95.81 325 ARG A N 1
ATOM 2355 C CA . ARG A 1 325 ? -4.894 0.094 -16.254 1.00 95.81 325 ARG A CA 1
ATOM 2356 C C . ARG A 1 325 ? -5.379 -1.041 -17.136 1.00 95.81 325 ARG A C 1
ATOM 2358 O O . ARG A 1 325 ? -6.436 -0.913 -17.758 1.00 95.81 325 ARG A O 1
ATOM 2365 N N . ARG A 1 326 ? -4.658 -2.158 -17.158 1.00 95.19 326 ARG A N 1
ATOM 2366 C CA . ARG A 1 326 ? -5.113 -3.425 -17.747 1.00 95.19 326 ARG A CA 1
ATOM 2367 C C . ARG A 1 326 ? -5.245 -4.467 -16.657 1.00 95.19 326 ARG A C 1
ATOM 2369 O O . ARG A 1 326 ? -4.296 -4.743 -15.931 1.00 95.19 326 ARG A O 1
ATOM 2376 N N . ASN A 1 327 ? -6.435 -5.036 -16.564 1.00 92.81 327 ASN A N 1
ATOM 2377 C CA . ASN A 1 327 ? -6.730 -6.140 -15.671 1.00 92.81 327 ASN A CA 1
ATOM 2378 C C . ASN A 1 327 ? -6.229 -7.470 -16.253 1.00 92.81 327 ASN A C 1
ATOM 2380 O O . ASN A 1 327 ? -6.093 -7.590 -17.475 1.00 92.81 327 ASN A O 1
ATOM 2384 N N . PRO A 1 328 ? -6.041 -8.492 -15.402 1.00 88.94 328 PRO A N 1
ATOM 2385 C CA . PRO A 1 328 ? -5.682 -9.843 -15.840 1.00 88.94 328 PRO A CA 1
ATOM 2386 C C . PRO A 1 328 ? -6.677 -10.461 -16.835 1.00 88.94 328 PRO A C 1
ATOM 2388 O O . PRO A 1 328 ? -6.291 -11.236 -17.703 1.00 88.94 328 PRO A O 1
ATOM 2391 N N . ASP A 1 329 ? -7.959 -10.084 -16.761 1.00 90.44 329 ASP A N 1
ATOM 2392 C CA . ASP A 1 329 ? -9.006 -10.535 -17.691 1.00 90.44 329 ASP A CA 1
ATOM 2393 C C . ASP A 1 329 ? -8.948 -9.855 -19.076 1.00 90.44 329 ASP A C 1
ATOM 2395 O O . ASP A 1 329 ? -9.783 -10.116 -19.944 1.00 90.44 329 ASP A O 1
ATOM 2399 N N . GLY A 1 330 ? -7.972 -8.968 -19.289 1.00 90.31 330 GLY A N 1
ATOM 2400 C CA . GLY A 1 330 ? -7.782 -8.200 -20.516 1.00 90.31 330 GLY A CA 1
ATOM 2401 C C . GLY A 1 330 ? -8.639 -6.937 -20.615 1.00 90.31 330 GLY A C 1
ATOM 2402 O O . GLY A 1 330 ? -8.469 -6.171 -21.567 1.00 90.31 330 GLY A O 1
ATOM 2403 N N . SER A 1 331 ? -9.532 -6.672 -19.657 1.00 92.81 331 SER A N 1
ATOM 2404 C CA . SER A 1 331 ? -10.268 -5.408 -19.612 1.00 92.81 331 SER A CA 1
ATOM 2405 C C . SER A 1 331 ? -9.326 -4.244 -19.304 1.00 92.81 331 SER A C 1
ATOM 2407 O O . SER A 1 331 ? -8.341 -4.381 -18.576 1.00 92.81 331 SER A O 1
ATOM 2409 N N . SER A 1 332 ? -9.619 -3.075 -19.872 1.00 93.62 332 SER A N 1
ATOM 2410 C CA . SER A 1 332 ? -8.790 -1.884 -19.697 1.00 93.62 332 SER A CA 1
ATOM 2411 C C . SER A 1 332 ? -9.612 -0.658 -19.341 1.00 93.62 332 SER A C 1
ATOM 2413 O O . SER A 1 332 ? -10.731 -0.491 -19.831 1.00 93.62 332 SER A O 1
ATOM 2415 N N . ARG A 1 333 ? -9.018 0.239 -18.558 1.00 94.44 333 ARG A N 1
ATOM 2416 C CA . ARG A 1 333 ? -9.567 1.557 -18.235 1.00 94.44 333 ARG A CA 1
ATOM 2417 C C . ARG A 1 333 ? -8.471 2.610 -18.311 1.00 94.44 333 ARG A C 1
ATOM 2419 O O . ARG A 1 333 ? -7.299 2.284 -18.143 1.00 94.44 333 ARG A O 1
ATOM 2426 N N . SER A 1 334 ? -8.859 3.853 -18.565 1.00 95.94 334 SER A N 1
ATOM 2427 C CA . SER A 1 334 ? -7.941 4.983 -18.558 1.00 95.94 334 SER A CA 1
ATOM 2428 C C . SER A 1 334 ? -8.504 6.174 -17.800 1.00 95.94 334 SER A C 1
ATOM 2430 O O . SER A 1 334 ? -9.715 6.399 -17.816 1.00 95.94 334 SER A O 1
ATOM 2432 N N . TRP A 1 335 ? -7.608 6.954 -17.210 1.00 95.94 335 TRP A N 1
ATOM 2433 C CA . TRP A 1 335 ? -7.898 8.237 -16.583 1.00 95.94 335 TRP A CA 1
ATOM 2434 C C . TRP A 1 335 ? -6.873 9.254 -17.059 1.00 95.94 335 TRP A C 1
ATOM 2436 O O . TRP A 1 335 ? -5.719 8.903 -17.295 1.00 95.94 335 TRP A O 1
ATOM 2446 N N . THR A 1 336 ? -7.298 10.503 -17.181 1.00 94.25 336 THR A N 1
ATOM 2447 C CA . THR A 1 336 ? -6.429 11.608 -17.580 1.00 94.25 336 THR A CA 1
ATOM 2448 C C . THR A 1 336 ? -6.382 12.615 -16.450 1.00 94.25 336 THR A C 1
ATOM 2450 O O . THR A 1 336 ? -7.440 13.053 -16.004 1.00 94.25 336 THR A O 1
ATOM 2453 N N . TYR A 1 337 ? -5.183 12.987 -16.013 1.00 91.38 337 TYR A N 1
ATOM 2454 C CA . TYR A 1 337 ? -4.976 14.069 -15.053 1.00 91.38 337 TYR A CA 1
ATOM 2455 C C . TYR A 1 337 ? -3.785 14.931 -15.462 1.00 91.38 337 TYR A C 1
ATOM 2457 O O . TYR A 1 337 ? -2.918 14.490 -16.214 1.00 91.38 337 TYR A O 1
ATOM 2465 N N . GLU A 1 338 ? -3.758 16.173 -14.992 1.00 89.38 338 GLU A N 1
ATOM 2466 C CA . GLU A 1 338 ? -2.644 17.098 -15.195 1.00 89.38 338 GLU A CA 1
ATOM 2467 C C . GLU A 1 338 ? -1.892 17.211 -13.865 1.00 89.38 338 GLU A C 1
ATOM 2469 O O . GLU A 1 338 ? -2.462 17.729 -12.903 1.00 89.38 338 GLU A O 1
ATOM 2474 N N . PRO A 1 339 ? -0.655 16.693 -13.748 1.00 80.81 339 PRO A N 1
ATOM 2475 C CA . PRO A 1 339 ? 0.150 16.872 -12.547 1.00 80.81 339 PRO A CA 1
ATOM 2476 C C . PRO A 1 339 ? 0.266 18.357 -12.189 1.00 80.81 339 PRO A C 1
ATOM 2478 O O . PRO A 1 339 ? 0.394 19.214 -13.064 1.00 80.81 339 PRO A O 1
ATOM 2481 N N . ALA A 1 340 ? 0.188 18.666 -10.899 1.00 74.06 340 ALA A N 1
ATOM 2482 C CA . ALA A 1 34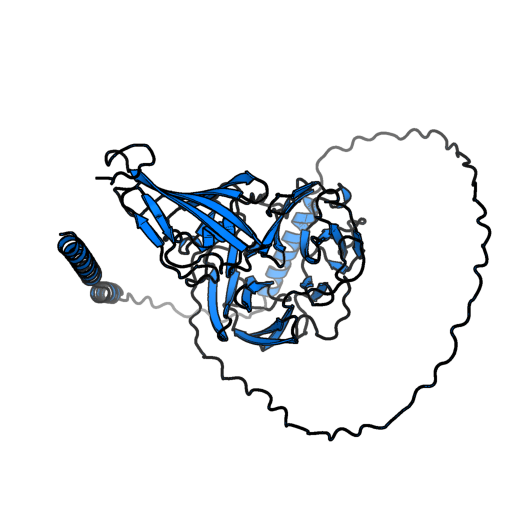0 ? 0.271 20.039 -10.428 1.00 74.06 340 ALA A CA 1
ATOM 2483 C C . ALA A 1 340 ? 1.725 20.541 -10.392 1.00 74.06 340 ALA A C 1
ATOM 2485 O O . ALA A 1 340 ? 2.669 19.756 -10.306 1.00 74.06 340 ALA A O 1
ATOM 2486 N N . GLY A 1 341 ? 1.888 21.867 -10.428 1.00 69.38 341 GLY A N 1
ATOM 2487 C CA . GLY A 1 341 ? 3.190 22.537 -10.339 1.00 69.38 341 GLY A CA 1
ATOM 2488 C C . GLY A 1 341 ? 4.020 22.508 -11.629 1.00 69.38 341 GLY A C 1
ATOM 2489 O O . GLY A 1 341 ? 3.534 22.148 -12.705 1.00 69.38 341 GLY A O 1
ATOM 2490 N N . ASP A 1 342 ? 5.290 22.919 -11.523 1.00 66.31 342 ASP A N 1
ATOM 2491 C CA . ASP A 1 342 ? 6.281 22.820 -12.604 1.00 66.31 342 ASP A CA 1
ATOM 2492 C C . ASP A 1 342 ? 6.703 21.353 -12.772 1.00 66.31 342 ASP A C 1
ATOM 2494 O O . ASP A 1 342 ? 7.772 20.905 -12.351 1.00 66.31 342 ASP A O 1
ATOM 2498 N N . TRP A 1 343 ? 5.813 20.572 -13.373 1.00 66.69 343 TRP A N 1
ATOM 2499 C CA . TRP A 1 343 ? 6.010 19.147 -13.530 1.00 66.69 343 TRP A CA 1
ATOM 2500 C C . TRP A 1 343 ? 6.861 18.811 -14.761 1.00 66.69 343 TRP A C 1
ATOM 2502 O O . TRP A 1 343 ? 6.601 19.241 -15.891 1.00 66.69 343 TRP A O 1
ATOM 2512 N N . MET A 1 344 ? 7.877 17.980 -14.532 1.00 66.81 344 MET A N 1
ATOM 2513 C CA . MET A 1 344 ? 8.643 17.298 -15.568 1.00 66.81 344 MET A CA 1
ATOM 2514 C C . MET A 1 344 ? 8.581 15.795 -15.280 1.00 66.81 344 MET A C 1
ATOM 2516 O O . MET A 1 344 ? 9.103 15.389 -14.240 1.00 66.81 344 MET A O 1
ATOM 2520 N N . PRO A 1 345 ? 7.994 14.965 -16.166 1.00 66.31 345 PRO A N 1
ATOM 2521 C CA . PRO A 1 345 ? 7.863 13.528 -15.938 1.00 66.31 345 PRO A CA 1
ATOM 2522 C C . PRO A 1 345 ? 9.239 12.884 -15.763 1.00 66.31 345 PRO A C 1
ATOM 2524 O O . PRO A 1 345 ? 9.903 12.570 -16.758 1.00 66.31 345 PRO A O 1
ATOM 2527 N N . ARG A 1 346 ? 9.652 12.656 -14.511 1.00 74.00 346 ARG A N 1
ATOM 2528 C CA . ARG A 1 346 ? 10.788 11.796 -14.178 1.00 74.00 346 ARG A CA 1
ATOM 2529 C C . ARG A 1 346 ? 10.306 10.351 -14.196 1.00 74.00 346 ARG A C 1
ATOM 2531 O O . ARG A 1 346 ? 9.681 9.893 -13.252 1.00 74.00 346 ARG A O 1
ATOM 2538 N N . GLY A 1 347 ? 10.575 9.642 -15.286 1.00 79.62 347 GLY A N 1
ATOM 2539 C CA . GLY A 1 347 ? 10.231 8.226 -15.413 1.00 79.62 347 GLY A CA 1
ATOM 2540 C C . GLY A 1 347 ? 8.721 7.993 -15.424 1.00 79.62 347 GLY A C 1
ATOM 2541 O O . GLY A 1 347 ? 7.989 8.678 -16.141 1.00 79.62 347 GLY A O 1
ATOM 2542 N N . MET A 1 348 ? 8.258 6.996 -14.681 1.00 87.06 348 MET A N 1
ATOM 2543 C CA . MET A 1 348 ? 6.838 6.680 -14.538 1.00 87.06 348 MET A CA 1
ATOM 2544 C C . MET A 1 348 ? 6.374 7.068 -13.130 1.00 87.06 348 MET A C 1
ATOM 2546 O O . MET A 1 348 ? 7.113 6.797 -12.184 1.00 87.06 348 MET A O 1
ATOM 2550 N N . PRO A 1 349 ? 5.177 7.666 -12.970 1.00 88.75 349 PRO A N 1
ATOM 2551 C CA . PRO A 1 349 ? 4.560 7.827 -11.657 1.00 88.75 349 PRO A CA 1
ATOM 2552 C C . PRO A 1 349 ? 4.539 6.507 -10.888 1.00 88.75 349 PRO A C 1
ATOM 2554 O O . PRO A 1 349 ? 4.347 5.446 -11.492 1.00 88.75 349 PRO A O 1
ATOM 2557 N N . ASN A 1 350 ? 4.673 6.563 -9.563 1.00 90.25 350 ASN A N 1
ATOM 2558 C CA . ASN A 1 350 ? 4.448 5.379 -8.747 1.00 90.25 350 ASN A CA 1
ATOM 2559 C C . ASN A 1 350 ? 2.943 5.080 -8.756 1.00 90.25 350 ASN A C 1
ATOM 2561 O O . ASN A 1 350 ? 2.152 5.842 -8.202 1.00 90.25 350 ASN A O 1
ATOM 2565 N N . LEU A 1 351 ? 2.549 4.013 -9.452 1.00 93.75 351 LEU A N 1
ATOM 2566 C CA . LEU A 1 351 ? 1.156 3.632 -9.657 1.00 93.75 351 LEU A CA 1
ATOM 2567 C C . LEU A 1 351 ? 0.834 2.377 -8.864 1.00 93.75 351 LEU A C 1
ATOM 2569 O O . LEU A 1 351 ? 1.384 1.308 -9.122 1.00 93.75 351 LEU A O 1
ATOM 2573 N N . THR A 1 352 ? -0.129 2.499 -7.959 1.00 93.56 352 THR A N 1
ATOM 2574 C CA . THR A 1 352 ? -0.663 1.373 -7.194 1.00 93.56 352 THR A CA 1
ATOM 2575 C C . THR A 1 352 ? -2.109 1.120 -7.589 1.00 93.56 352 THR A C 1
ATOM 2577 O O . THR A 1 352 ? -2.933 2.036 -7.613 1.00 93.56 352 THR A O 1
ATOM 2580 N N . ALA A 1 353 ? -2.427 -0.134 -7.918 1.00 92.19 353 ALA A N 1
ATOM 2581 C CA . ALA A 1 353 ? -3.804 -0.556 -8.141 1.00 92.19 353 ALA A CA 1
ATOM 2582 C C . ALA A 1 353 ? -4.558 -0.578 -6.815 1.00 92.19 353 ALA A C 1
ATOM 2584 O O . ALA A 1 353 ? -4.093 -1.177 -5.850 1.00 92.19 353 ALA A O 1
ATOM 2585 N N . THR A 1 354 ? -5.742 0.025 -6.792 1.00 90.50 354 THR A N 1
ATOM 2586 C CA . THR A 1 354 ? -6.592 0.005 -5.605 1.00 90.50 354 THR A CA 1
ATOM 2587 C C . THR A 1 354 ? -7.595 -1.146 -5.643 1.00 90.50 354 THR A C 1
ATOM 2589 O O . THR A 1 354 ? -7.957 -1.641 -6.718 1.00 90.50 354 THR A O 1
ATOM 2592 N N . PHE A 1 355 ? -8.074 -1.576 -4.473 1.00 84.81 355 PHE A N 1
ATOM 2593 C CA . PHE A 1 355 ? -8.985 -2.721 -4.350 1.00 84.81 355 PHE A CA 1
ATOM 2594 C C . PHE A 1 355 ? -10.355 -2.529 -5.021 1.00 84.81 355 PHE A C 1
ATOM 2596 O O . PHE A 1 355 ? -10.955 -3.516 -5.443 1.00 84.81 355 PHE A O 1
ATOM 2603 N N . ASP A 1 356 ? -10.835 -1.294 -5.203 1.00 82.44 356 ASP A N 1
ATOM 2604 C CA . ASP A 1 356 ? -12.049 -1.006 -5.992 1.00 82.44 356 ASP A CA 1
ATOM 2605 C C . ASP A 1 356 ? -11.844 -1.154 -7.502 1.00 82.44 356 ASP A C 1
ATOM 2607 O O . ASP A 1 356 ? -12.802 -1.078 -8.270 1.00 82.44 356 ASP A O 1
ATOM 2611 N N . GLY A 1 357 ? -10.613 -1.369 -7.966 1.00 86.94 357 GLY A N 1
ATOM 2612 C CA . GLY A 1 357 ? -10.283 -1.404 -9.386 1.00 86.94 357 GLY A CA 1
ATOM 2613 C C . GLY A 1 357 ? -9.954 -0.032 -9.984 1.00 86.94 357 GLY A C 1
ATOM 2614 O O . GLY A 1 357 ? -9.971 0.121 -11.216 1.00 86.94 357 GLY A O 1
ATOM 2615 N N . GLY A 1 358 ? -9.670 0.945 -9.126 1.00 92.44 358 GLY A N 1
ATOM 2616 C CA . GLY A 1 358 ? -9.045 2.218 -9.453 1.00 92.44 358 GLY A CA 1
ATOM 2617 C C . GLY A 1 358 ? -7.511 2.173 -9.447 1.00 92.44 358 GLY A C 1
ATOM 2618 O O . GLY A 1 358 ? -6.891 1.129 -9.694 1.00 92.44 358 GLY A O 1
ATOM 2619 N N . PHE A 1 359 ? -6.909 3.332 -9.189 1.00 94.44 359 PHE A N 1
ATOM 2620 C CA . PHE A 1 359 ? -5.481 3.492 -8.922 1.00 94.44 359 PHE A CA 1
ATOM 2621 C C . PHE A 1 359 ? -5.216 4.719 -8.044 1.00 94.44 359 PHE A C 1
ATOM 2623 O O . PHE A 1 359 ? -6.025 5.650 -8.002 1.00 94.44 359 PHE A O 1
ATOM 2630 N N . VAL A 1 360 ? -4.038 4.751 -7.428 1.00 94.19 360 VAL A N 1
ATOM 2631 C CA . VAL A 1 360 ? -3.422 5.971 -6.900 1.00 94.19 360 VAL A CA 1
ATOM 2632 C C . VAL A 1 360 ? -2.052 6.140 -7.553 1.00 94.19 360 VAL A C 1
ATOM 2634 O O . VAL A 1 360 ? -1.260 5.198 -7.604 1.00 94.19 360 VAL A O 1
ATOM 2637 N N . ALA A 1 361 ? -1.812 7.327 -8.103 1.00 94.00 361 ALA A N 1
ATOM 2638 C CA . ALA A 1 361 ? -0.517 7.794 -8.563 1.00 94.00 361 ALA A CA 1
ATOM 2639 C C . ALA A 1 361 ? 0.098 8.678 -7.489 1.00 94.00 361 ALA A C 1
ATOM 2641 O O . ALA A 1 361 ? -0.556 9.615 -7.025 1.00 94.00 361 ALA A O 1
ATOM 2642 N N . ALA A 1 362 ? 1.352 8.405 -7.152 1.00 91.50 362 ALA A N 1
ATOM 2643 C CA . ALA A 1 362 ? 2.200 9.313 -6.406 1.00 91.50 362 ALA A CA 1
ATOM 2644 C C . ALA A 1 362 ? 3.337 9.795 -7.306 1.00 91.50 362 ALA A C 1
ATOM 2646 O O . ALA A 1 362 ? 4.067 9.006 -7.914 1.00 91.50 362 ALA A O 1
ATOM 2647 N N . GLU A 1 363 ? 3.465 11.110 -7.398 1.00 87.44 363 GLU A N 1
ATOM 2648 C CA . GLU A 1 363 ? 4.490 11.789 -8.170 1.00 87.44 363 GLU A CA 1
ATOM 2649 C C . GLU A 1 363 ? 5.212 12.789 -7.302 1.00 87.44 363 GLU A C 1
ATOM 2651 O O . GLU A 1 363 ? 4.613 13.453 -6.465 1.00 87.44 363 GLU A O 1
ATOM 2656 N N . PHE A 1 364 ? 6.502 12.934 -7.544 1.00 80.88 364 PHE A N 1
ATOM 2657 C CA . PHE A 1 364 ? 7.337 13.832 -6.780 1.00 80.88 364 PHE A CA 1
ATOM 2658 C C . PHE A 1 364 ? 7.694 15.062 -7.630 1.00 80.88 364 PHE A C 1
ATOM 2660 O O . PHE A 1 364 ? 8.309 14.938 -8.694 1.00 80.88 364 PHE A O 1
ATOM 2667 N N . GLY A 1 365 ? 7.255 16.239 -7.181 1.00 74.56 365 GLY A N 1
ATOM 2668 C CA . GLY A 1 365 ? 7.446 17.535 -7.835 1.00 74.56 365 GLY A CA 1
ATOM 2669 C C . GLY A 1 365 ? 8.379 18.469 -7.057 1.00 74.56 365 GLY A C 1
ATOM 2670 O O . GLY A 1 365 ? 8.961 18.096 -6.041 1.00 74.56 365 GLY A O 1
ATOM 2671 N N . SER A 1 366 ? 8.532 19.708 -7.535 1.00 70.88 366 SER A N 1
ATOM 2672 C CA . SER A 1 366 ? 9.334 20.748 -6.861 1.00 70.88 366 SER A CA 1
ATOM 2673 C C . SER A 1 366 ? 8.805 21.126 -5.480 1.00 70.88 366 SER A C 1
ATOM 2675 O O . SER A 1 366 ? 9.590 21.492 -4.609 1.00 70.88 366 SER A O 1
ATOM 2677 N N . ASP A 1 367 ? 7.489 21.035 -5.303 1.00 71.19 367 ASP A N 1
ATOM 2678 C CA . ASP A 1 367 ? 6.762 21.553 -4.143 1.00 71.19 367 ASP A CA 1
ATOM 2679 C C . ASP A 1 367 ? 6.236 20.434 -3.223 1.00 71.19 367 ASP A C 1
ATOM 2681 O O . ASP A 1 367 ? 5.423 20.697 -2.345 1.00 71.19 367 ASP A O 1
ATOM 2685 N N . GLY A 1 368 ? 6.702 19.191 -3.418 1.00 79.06 368 GLY A N 1
ATOM 2686 C CA . GLY A 1 368 ? 6.280 18.011 -2.655 1.00 79.06 368 GLY A CA 1
ATOM 2687 C C . GLY A 1 368 ? 5.670 16.914 -3.529 1.00 79.06 368 GLY A C 1
ATOM 2688 O O . GLY A 1 368 ? 5.916 16.841 -4.738 1.00 79.06 368 GLY A O 1
ATOM 2689 N N . SER A 1 369 ? 4.881 16.035 -2.910 1.00 87.56 369 SER A N 1
ATOM 2690 C CA . SER A 1 369 ? 4.226 14.926 -3.608 1.00 87.56 369 SER A CA 1
ATOM 2691 C C . SER A 1 369 ? 2.872 15.347 -4.190 1.00 87.56 369 SER A C 1
ATOM 2693 O O . SER A 1 369 ? 1.986 15.806 -3.471 1.00 87.56 369 SER A O 1
ATOM 2695 N N . THR A 1 370 ? 2.683 15.150 -5.494 1.00 89.50 370 THR A N 1
ATOM 2696 C CA . THR A 1 370 ? 1.379 15.221 -6.162 1.00 89.50 370 THR A CA 1
ATOM 2697 C C . THR A 1 370 ? 0.746 13.838 -6.174 1.00 89.50 370 THR A C 1
ATOM 2699 O O . THR A 1 370 ? 1.350 12.866 -6.626 1.00 89.50 370 THR A O 1
ATOM 2702 N N . LEU A 1 371 ? -0.494 13.761 -5.710 1.00 92.19 371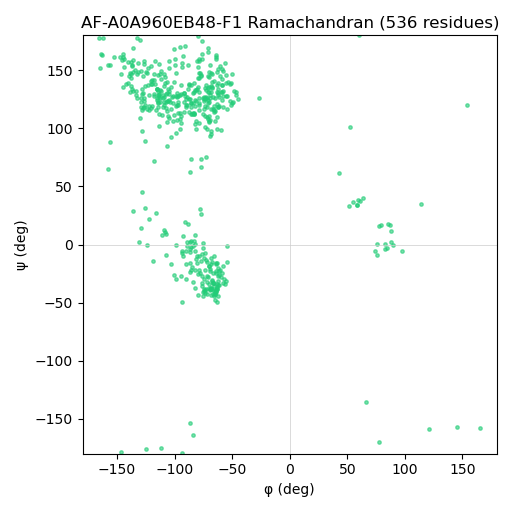 LEU A N 1
ATOM 2703 C CA . LEU A 1 371 ? -1.285 12.545 -5.665 1.00 92.19 371 LEU A CA 1
ATOM 2704 C C . LEU A 1 371 ? -2.475 12.662 -6.605 1.00 92.19 371 LEU A C 1
ATOM 2706 O O . LEU A 1 371 ? -3.219 13.640 -6.549 1.00 92.19 371 LEU A O 1
ATOM 2710 N N . ALA A 1 372 ? -2.701 11.637 -7.420 1.00 93.31 372 ALA A N 1
ATOM 2711 C CA . ALA A 1 372 ? -3.911 11.509 -8.224 1.00 93.31 372 ALA A CA 1
ATOM 2712 C C . ALA A 1 372 ? -4.572 10.160 -7.962 1.00 93.31 372 ALA A C 1
ATOM 2714 O O . ALA A 1 372 ? -3.908 9.128 -7.933 1.00 93.31 372 ALA A O 1
ATOM 2715 N N . ARG A 1 373 ? -5.892 10.152 -7.805 1.00 93.38 373 ARG A N 1
ATOM 2716 C CA . ARG A 1 373 ? -6.676 8.942 -7.583 1.00 93.38 373 ARG A CA 1
ATOM 2717 C C . ARG A 1 373 ? -7.731 8.785 -8.651 1.00 93.38 373 ARG A C 1
ATOM 2719 O O . ARG A 1 373 ? -8.630 9.614 -8.752 1.00 93.38 373 ARG A O 1
ATOM 2726 N N . GLY A 1 374 ? -7.657 7.698 -9.410 1.00 92.69 374 GLY A N 1
ATOM 2727 C CA . GLY A 1 374 ? -8.716 7.294 -10.328 1.00 92.69 374 GLY A CA 1
ATOM 2728 C C . GLY A 1 374 ? -9.615 6.251 -9.690 1.00 92.69 374 GLY A C 1
ATOM 2729 O O . GLY A 1 374 ? -9.136 5.219 -9.233 1.00 92.69 374 GLY A O 1
ATOM 2730 N N . TYR A 1 375 ? -10.921 6.489 -9.697 1.00 90.81 375 TYR A N 1
ATOM 2731 C CA . TYR A 1 375 ? -11.919 5.576 -9.146 1.00 90.81 375 TYR A CA 1
ATOM 2732 C C . TYR A 1 375 ? -12.463 4.625 -10.208 1.00 90.81 375 TYR A C 1
ATOM 2734 O O . TYR A 1 375 ? -12.390 4.871 -11.420 1.00 90.81 375 TYR A O 1
ATOM 2742 N N . ALA A 1 376 ? -13.080 3.540 -9.747 1.00 87.75 376 ALA A N 1
ATOM 2743 C CA . ALA A 1 376 ? -13.644 2.525 -10.622 1.00 87.75 376 ALA A CA 1
ATOM 2744 C C . ALA A 1 376 ? -14.877 2.975 -11.430 1.00 87.75 376 ALA A C 1
ATOM 2746 O O . ALA A 1 376 ? -15.238 2.344 -12.422 1.00 87.75 376 ALA A O 1
ATOM 2747 N N . ASP A 1 377 ? -15.523 4.064 -11.035 1.00 84.38 377 ASP A N 1
ATOM 2748 C CA . ASP A 1 377 ? -16.610 4.709 -11.779 1.00 84.38 377 ASP A CA 1
ATOM 2749 C C . ASP A 1 377 ? -16.096 5.705 -12.841 1.00 84.38 377 ASP A C 1
ATOM 2751 O O . ASP A 1 377 ? -16.885 6.263 -13.602 1.00 84.38 377 ASP A O 1
ATOM 2755 N N . GLY A 1 378 ? -14.774 5.900 -12.924 1.00 85.62 378 GLY A N 1
ATOM 2756 C CA . GLY A 1 378 ? -14.124 6.848 -13.827 1.00 85.62 378 GLY A CA 1
ATOM 2757 C C . GLY A 1 378 ? -13.925 8.246 -13.241 1.00 85.62 378 GLY A C 1
ATOM 2758 O O . GLY A 1 378 ? -13.355 9.092 -13.929 1.00 85.62 378 GLY A O 1
ATOM 2759 N N . ARG A 1 379 ? -14.350 8.510 -11.995 1.00 89.56 379 ARG A N 1
ATOM 2760 C CA . ARG A 1 379 ? -14.004 9.760 -11.303 1.00 89.56 379 ARG A CA 1
ATOM 2761 C C . ARG A 1 379 ? -12.496 9.847 -11.075 1.00 89.56 379 ARG A C 1
ATOM 2763 O O . ARG A 1 379 ? -11.795 8.833 -11.056 1.00 89.56 379 ARG A O 1
ATOM 2770 N N . LEU A 1 380 ? -12.025 11.068 -10.865 1.00 90.88 380 LEU A N 1
ATOM 2771 C CA . LEU A 1 380 ? -10.641 11.389 -10.558 1.00 90.88 380 LEU A CA 1
ATOM 2772 C C . LEU A 1 380 ? -10.614 12.449 -9.453 1.00 90.88 380 LEU A C 1
ATOM 2774 O O . LEU A 1 380 ? -11.367 13.415 -9.546 1.00 90.88 380 LEU A O 1
ATOM 2778 N N . ASP A 1 381 ? -9.738 12.289 -8.465 1.00 91.31 381 ASP A N 1
ATOM 2779 C CA . ASP A 1 381 ? -9.385 13.321 -7.484 1.00 91.31 381 ASP A CA 1
ATOM 2780 C C . ASP A 1 381 ? -7.874 13.583 -7.505 1.00 91.31 381 ASP A C 1
ATOM 2782 O O . ASP A 1 381 ? -7.092 12.686 -7.822 1.00 91.31 381 ASP A O 1
ATOM 2786 N N . GLN A 1 382 ? -7.460 14.803 -7.156 1.00 90.88 382 GLN A N 1
ATOM 2787 C CA . GLN A 1 382 ? -6.053 15.197 -7.108 1.00 90.88 382 GLN A CA 1
ATOM 2788 C C . GLN A 1 382 ? -5.770 16.094 -5.902 1.00 90.88 382 GLN A C 1
ATOM 2790 O O . GLN A 1 382 ? -6.559 16.990 -5.589 1.00 90.88 382 GLN A O 1
ATOM 2795 N N . VAL A 1 383 ? -4.635 15.854 -5.249 1.00 90.19 383 VAL A N 1
ATOM 2796 C CA . VAL A 1 383 ? -4.148 16.594 -4.077 1.00 90.19 383 VAL A CA 1
ATOM 2797 C C . VAL A 1 383 ? -2.643 16.805 -4.214 1.00 90.19 383 VAL A C 1
ATOM 2799 O O . VAL A 1 383 ? -1.940 15.940 -4.731 1.00 90.19 383 VAL A O 1
ATOM 2802 N N . VAL A 1 384 ? -2.147 17.947 -3.751 1.00 89.31 384 VAL A N 1
ATOM 2803 C CA . VAL A 1 384 ? -0.717 18.208 -3.564 1.00 89.31 384 VAL A CA 1
ATOM 2804 C C . VAL A 1 384 ? -0.452 18.270 -2.071 1.00 89.31 384 VAL A C 1
ATOM 2806 O O . VAL A 1 384 ? -1.110 19.025 -1.356 1.00 89.31 384 VAL A O 1
ATOM 2809 N N . LEU A 1 385 ? 0.498 17.461 -1.607 1.00 87.50 385 LEU A N 1
ATOM 2810 C CA . LEU A 1 385 ? 0.969 17.500 -0.228 1.00 87.50 385 LEU A CA 1
ATOM 2811 C C . LEU A 1 385 ? 2.041 18.585 -0.103 1.00 87.50 385 LEU A C 1
ATOM 2813 O O . LEU A 1 385 ? 3.114 18.453 -0.690 1.00 87.50 385 LEU A O 1
ATOM 2817 N N . GLY A 1 386 ? 1.736 19.643 0.646 1.00 77.38 386 GLY A N 1
ATOM 2818 C CA . GLY A 1 386 ? 2.607 20.801 0.872 1.00 77.38 386 GLY A CA 1
ATOM 2819 C C . GLY A 1 386 ? 2.097 21.648 2.046 1.00 77.38 386 GLY A C 1
ATOM 2820 O O . GLY A 1 386 ? 1.059 21.325 2.608 1.00 77.38 386 GLY A O 1
ATOM 2821 N N . PRO A 1 387 ? 2.769 22.738 2.461 1.00 65.56 387 PRO A N 1
ATOM 2822 C CA . PRO A 1 387 ? 3.923 23.380 1.830 1.00 65.56 387 PRO A CA 1
ATOM 2823 C C . PRO A 1 387 ? 5.279 22.784 2.235 1.00 65.56 387 PRO A C 1
ATOM 2825 O O . PRO A 1 387 ? 6.314 23.234 1.743 1.00 65.56 387 PRO A O 1
ATOM 2828 N N . GLU A 1 388 ? 5.305 21.824 3.160 1.00 73.06 388 GLU A N 1
ATOM 2829 C CA . GLU A 1 388 ? 6.534 21.124 3.523 1.00 73.06 388 GLU A CA 1
ATOM 2830 C C . GLU A 1 388 ? 6.891 20.072 2.473 1.00 73.06 388 GLU A C 1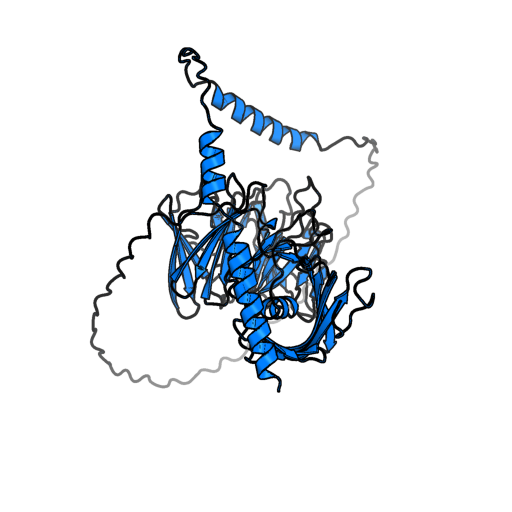
ATOM 2832 O O . GLU A 1 388 ? 6.027 19.479 1.829 1.00 73.06 388 GLU A O 1
ATOM 2837 N N . PHE A 1 389 ? 8.191 19.851 2.290 1.00 72.75 389 PHE A N 1
ATOM 2838 C CA . PHE A 1 389 ? 8.694 18.826 1.389 1.00 72.75 389 PHE A CA 1
ATOM 2839 C C . PHE A 1 389 ? 8.353 17.447 1.959 1.00 72.75 389 PHE A C 1
ATOM 2841 O O . PHE A 1 389 ? 9.049 16.951 2.840 1.00 72.75 389 PHE A O 1
ATOM 2848 N N . VAL A 1 390 ? 7.268 16.853 1.468 1.00 80.69 390 VAL A N 1
ATOM 2849 C CA . VAL A 1 390 ? 6.785 15.540 1.905 1.00 80.69 390 VAL A CA 1
ATOM 2850 C C . VAL A 1 390 ? 6.923 14.544 0.765 1.00 80.69 390 VAL A C 1
ATOM 2852 O O . VAL A 1 390 ? 6.440 14.774 -0.351 1.00 80.69 390 VAL A O 1
ATOM 2855 N N . VAL A 1 391 ? 7.576 13.423 1.059 1.00 83.50 391 VAL A N 1
ATOM 2856 C CA . VAL A 1 391 ? 7.759 12.306 0.133 1.00 83.50 391 VAL A CA 1
ATOM 2857 C C . VAL A 1 391 ? 6.813 11.183 0.537 1.00 83.50 391 VAL A C 1
ATOM 2859 O O . VAL A 1 391 ? 6.738 10.804 1.699 1.00 83.50 391 VAL A O 1
ATOM 2862 N N . VAL A 1 392 ? 6.062 10.674 -0.434 1.00 88.25 392 VAL A N 1
ATOM 2863 C CA . VAL A 1 392 ? 5.226 9.486 -0.251 1.00 88.25 392 VAL A CA 1
ATOM 2864 C C . VAL A 1 392 ? 6.101 8.254 -0.436 1.00 88.25 392 VAL A C 1
ATOM 2866 O O . VAL A 1 392 ? 6.554 7.995 -1.551 1.00 88.25 392 VAL A O 1
ATOM 2869 N N . ASP A 1 393 ? 6.320 7.495 0.636 1.00 88.44 393 ASP A N 1
ATOM 2870 C CA . ASP A 1 393 ? 7.149 6.284 0.597 1.00 88.44 393 ASP A CA 1
ATOM 2871 C C . ASP A 1 393 ? 6.426 5.121 -0.071 1.00 88.44 393 ASP A C 1
ATOM 2873 O O . ASP A 1 393 ? 6.987 4.431 -0.922 1.00 88.44 393 ASP A O 1
ATOM 2877 N N . ALA A 1 394 ? 5.155 4.918 0.281 1.00 90.88 394 ALA A N 1
ATOM 2878 C CA . ALA A 1 394 ? 4.342 3.877 -0.325 1.00 90.88 394 ALA A CA 1
ATOM 2879 C C . ALA A 1 394 ? 2.883 4.293 -0.465 1.00 90.88 394 ALA A C 1
ATOM 2881 O O . ALA A 1 394 ? 2.361 5.150 0.248 1.00 90.88 394 ALA A O 1
ATOM 2882 N N . VAL A 1 395 ? 2.203 3.605 -1.371 1.00 91.00 395 VAL A N 1
ATOM 2883 C CA . VAL A 1 395 ? 0.763 3.704 -1.552 1.00 91.00 395 VAL A CA 1
ATOM 2884 C C . VAL A 1 395 ? 0.152 2.361 -1.172 1.00 91.00 395 VAL A C 1
ATOM 2886 O O . VAL A 1 395 ? 0.605 1.308 -1.620 1.00 91.00 395 VAL A O 1
ATOM 2889 N N . ASP A 1 396 ? -0.852 2.403 -0.306 1.00 87.50 396 ASP A N 1
ATOM 2890 C CA . ASP A 1 396 ? -1.639 1.247 0.111 1.00 87.50 396 ASP A CA 1
ATOM 2891 C C . ASP A 1 396 ? -2.727 0.978 -0.951 1.00 87.50 396 ASP A C 1
ATOM 2893 O O . ASP A 1 396 ? -3.430 1.919 -1.345 1.00 87.50 396 ASP A O 1
ATOM 2897 N N . PRO A 1 397 ? -2.931 -0.270 -1.416 1.00 87.81 397 PRO A N 1
ATOM 2898 C CA . PRO A 1 397 ? -4.058 -0.638 -2.283 1.00 87.81 397 PRO A CA 1
ATOM 2899 C C . PRO A 1 397 ? -5.458 -0.273 -1.740 1.00 87.81 397 PRO A C 1
ATOM 2901 O O . PRO A 1 397 ? -6.427 -0.215 -2.501 1.00 87.81 397 PRO A O 1
ATOM 2904 N N . ALA A 1 398 ? -5.591 0.049 -0.453 1.00 82.44 398 ALA A N 1
ATOM 2905 C CA . ALA A 1 398 ? -6.770 0.692 0.136 1.00 82.44 398 ALA A CA 1
ATOM 2906 C C . ALA A 1 398 ? -7.030 2.134 -0.367 1.00 82.44 398 ALA A C 1
ATOM 2908 O O . ALA A 1 398 ? -8.080 2.720 -0.086 1.00 82.44 398 ALA A O 1
ATOM 2909 N N . GLY A 1 399 ? -6.087 2.725 -1.105 1.00 85.75 399 GLY A N 1
ATOM 2910 C CA . GLY A 1 399 ? -6.135 4.101 -1.600 1.00 85.75 399 GLY A CA 1
ATOM 2911 C C . GLY A 1 399 ? -5.616 5.146 -0.609 1.00 85.75 399 GLY A C 1
ATOM 2912 O O . GLY A 1 399 ? -5.921 6.326 -0.786 1.00 85.75 399 GLY A O 1
ATOM 2913 N N . ARG A 1 400 ? -4.868 4.704 0.409 1.00 88.62 400 ARG A N 1
ATOM 2914 C CA . ARG A 1 400 ? -4.160 5.533 1.397 1.00 88.62 400 ARG A CA 1
ATOM 2915 C C . ARG A 1 400 ? -2.680 5.638 1.034 1.00 88.62 400 ARG A C 1
ATOM 2917 O O . ARG A 1 400 ? -2.188 4.895 0.185 1.00 88.62 400 ARG A O 1
ATOM 2924 N N . ILE A 1 401 ? -1.970 6.545 1.688 1.00 91.31 401 ILE A N 1
ATOM 2925 C CA . ILE A 1 401 ? -0.525 6.726 1.514 1.00 91.31 401 ILE A CA 1
ATOM 2926 C C . ILE A 1 401 ? 0.196 6.514 2.836 1.00 91.31 401 ILE A C 1
ATOM 2928 O O . ILE A 1 401 ? -0.379 6.728 3.904 1.00 91.31 401 ILE A O 1
ATOM 2932 N N . LEU A 1 402 ? 1.454 6.110 2.745 1.00 90.38 402 LEU A N 1
ATOM 2933 C CA . LEU A 1 402 ? 2.365 5.958 3.865 1.00 90.38 402 LEU A CA 1
ATOM 2934 C C . LEU A 1 402 ? 3.456 7.019 3.708 1.00 90.38 402 LEU A C 1
ATOM 2936 O O . LEU A 1 402 ? 4.117 7.075 2.668 1.00 90.38 402 LEU A O 1
ATOM 2940 N N . LEU A 1 403 ? 3.598 7.862 4.726 1.00 89.19 403 LEU A N 1
ATOM 2941 C CA . LEU A 1 403 ? 4.641 8.875 4.842 1.00 89.19 403 LEU A CA 1
ATOM 2942 C C . LEU A 1 403 ? 5.640 8.414 5.903 1.00 89.19 403 LEU A C 1
ATOM 2944 O O . LEU A 1 403 ? 5.247 8.131 7.035 1.00 89.19 403 LEU A O 1
ATOM 2948 N N . GLY A 1 404 ? 6.907 8.296 5.542 1.00 83.62 404 GLY A N 1
ATOM 2949 C CA . GLY A 1 404 ? 8.019 8.047 6.449 1.00 83.62 404 GLY A CA 1
ATOM 2950 C C . GLY A 1 404 ? 8.640 9.347 6.949 1.00 83.62 404 GLY A C 1
ATOM 2951 O O . GLY A 1 404 ? 8.302 10.435 6.484 1.00 83.62 404 GLY A O 1
ATOM 2952 N N . ASP A 1 405 ? 9.542 9.212 7.924 1.00 74.88 405 ASP A N 1
ATOM 2953 C CA . ASP A 1 405 ? 10.321 10.319 8.510 1.00 74.88 405 ASP A CA 1
ATOM 2954 C C . ASP A 1 405 ? 9.470 11.515 8.982 1.00 74.88 405 ASP A C 1
ATOM 2956 O O . ASP A 1 405 ? 9.875 12.677 8.913 1.00 74.88 405 ASP A O 1
ATOM 2960 N N . VAL A 1 406 ? 8.254 11.240 9.458 1.00 76.19 406 VAL A N 1
ATOM 2961 C CA . VAL A 1 406 ? 7.403 12.262 10.070 1.00 76.19 406 VAL A CA 1
ATOM 2962 C C . VAL A 1 406 ? 7.763 12.380 11.550 1.00 76.19 406 VAL A C 1
ATOM 2964 O O . VAL A 1 406 ? 7.718 11.410 12.310 1.00 76.19 406 VAL A O 1
ATOM 2967 N N . ALA A 1 407 ? 8.154 13.584 11.971 1.00 77.19 407 ALA A N 1
ATOM 2968 C CA . ALA A 1 407 ? 8.659 13.849 13.320 1.00 77.19 407 ALA A CA 1
ATOM 2969 C C . ALA A 1 407 ? 7.617 13.590 14.426 1.00 77.19 407 ALA A C 1
ATOM 2971 O O . ALA A 1 407 ? 7.958 13.516 15.604 1.00 77.19 407 ALA A O 1
ATOM 2972 N N . GLU A 1 408 ? 6.344 13.480 14.054 1.00 75.44 408 GLU A N 1
ATOM 2973 C CA . GLU A 1 408 ? 5.203 13.291 14.939 1.00 75.44 408 GLU A CA 1
ATOM 2974 C C . GLU A 1 408 ? 5.045 11.851 15.465 1.00 75.44 408 GLU A C 1
ATOM 2976 O O . GLU A 1 408 ? 4.273 11.655 16.403 1.00 75.44 408 GLU A O 1
ATOM 2981 N N . LEU A 1 409 ? 5.729 10.852 14.886 1.00 70.81 409 LEU A N 1
ATOM 2982 C CA . LEU A 1 409 ? 5.414 9.428 15.101 1.00 70.81 409 LEU A CA 1
ATOM 2983 C C . LEU A 1 409 ? 6.540 8.531 15.651 1.00 70.81 409 LEU A C 1
ATOM 2985 O O . LEU A 1 409 ? 6.435 7.316 15.513 1.00 70.81 409 LEU A O 1
ATOM 2989 N N . ASP A 1 410 ? 7.566 9.076 16.315 1.00 75.69 410 ASP A N 1
ATOM 2990 C CA . ASP A 1 410 ? 8.627 8.298 16.997 1.00 75.69 410 ASP A CA 1
ATOM 2991 C C . ASP A 1 410 ? 9.125 7.083 16.169 1.00 75.69 410 ASP A C 1
ATOM 2993 O O . ASP A 1 410 ? 8.991 5.930 16.585 1.00 75.69 410 ASP A O 1
ATOM 2997 N N . ASP A 1 411 ? 9.682 7.337 14.979 1.00 79.69 411 ASP A N 1
ATOM 2998 C CA . ASP A 1 411 ? 10.196 6.305 14.061 1.00 79.69 411 ASP A CA 1
ATOM 2999 C C . ASP A 1 411 ? 9.114 5.338 13.518 1.00 79.69 411 ASP A C 1
ATOM 3001 O O . ASP A 1 411 ? 9.331 4.128 13.395 1.00 79.69 411 ASP A O 1
ATOM 3005 N N . GLN A 1 412 ? 7.921 5.842 13.178 1.00 83.31 412 GLN A N 1
ATOM 3006 C CA . GLN A 1 412 ? 6.883 5.080 12.466 1.00 83.31 412 GLN A CA 1
ATOM 3007 C C . GLN A 1 412 ? 6.391 5.797 11.211 1.00 83.31 412 GLN A C 1
ATOM 3009 O O . GLN A 1 412 ? 6.416 7.023 11.115 1.00 83.31 412 GLN A O 1
ATOM 3014 N N . PHE A 1 413 ? 5.862 5.021 10.261 1.00 87.00 413 PHE A N 1
ATOM 3015 C CA . PHE A 1 413 ? 5.163 5.602 9.115 1.00 87.00 413 PHE A CA 1
ATOM 3016 C C . PHE A 1 413 ? 3.792 6.150 9.535 1.00 87.00 413 PHE A C 1
ATOM 3018 O O . PHE A 1 413 ? 3.016 5.438 10.187 1.00 87.00 413 PHE A O 1
ATOM 3025 N N . ALA A 1 414 ? 3.453 7.359 9.082 1.00 87.69 414 ALA A N 1
ATOM 3026 C CA . ALA A 1 414 ? 2.084 7.868 9.098 1.00 87.69 414 ALA A CA 1
ATOM 3027 C C . ALA A 1 414 ? 1.297 7.261 7.941 1.00 87.69 414 ALA A C 1
ATOM 3029 O O . ALA A 1 414 ? 1.684 7.384 6.779 1.00 87.69 414 ALA A O 1
ATOM 3030 N N . ARG A 1 415 ? 0.155 6.646 8.243 1.00 88.12 415 ARG A N 1
ATOM 3031 C CA . ARG A 1 415 ? -0.839 6.276 7.237 1.00 88.12 415 ARG A CA 1
ATOM 3032 C C . ARG A 1 415 ? -1.833 7.423 7.109 1.00 88.12 415 ARG A C 1
ATOM 3034 O O . ARG A 1 415 ? -2.579 7.686 8.044 1.00 88.12 415 ARG A O 1
ATOM 3041 N N . VAL A 1 416 ? -1.855 8.075 5.954 1.00 88.56 416 VAL A N 1
ATOM 3042 C CA . VAL A 1 416 ? -2.697 9.248 5.678 1.00 88.56 416 VAL A CA 1
ATOM 3043 C C . VAL A 1 416 ? -3.771 8.882 4.658 1.00 88.56 416 VAL A C 1
ATOM 3045 O O . VAL A 1 416 ? -3.510 8.131 3.711 1.00 88.56 416 VAL A O 1
ATOM 3048 N N . ASP A 1 417 ? -4.978 9.419 4.830 1.00 88.56 417 ASP A N 1
ATOM 3049 C CA . ASP A 1 417 ? -6.046 9.348 3.833 1.00 88.56 417 ASP A CA 1
ATOM 3050 C C . ASP A 1 417 ? -6.199 10.691 3.096 1.00 88.56 417 ASP A C 1
ATOM 3052 O O . ASP A 1 417 ? -6.923 11.583 3.545 1.00 88.56 417 ASP A O 1
ATOM 3056 N N . PRO A 1 418 ? -5.516 10.872 1.951 1.00 88.56 418 PRO A N 1
ATOM 3057 C CA . PRO A 1 418 ? -5.538 12.135 1.220 1.00 88.56 418 PRO A CA 1
ATOM 3058 C C . PRO A 1 418 ? -6.847 12.382 0.472 1.00 88.56 418 PRO A C 1
ATOM 3060 O O . PRO A 1 418 ? -7.090 13.492 -0.001 1.00 88.56 418 PRO A O 1
ATOM 3063 N N . PHE A 1 419 ? -7.709 11.373 0.355 1.00 86.00 419 PHE A N 1
ATOM 3064 C CA . PHE A 1 419 ? -8.968 11.487 -0.359 1.00 86.00 419 PHE A CA 1
ATOM 3065 C C . PHE A 1 419 ? -10.092 11.181 0.621 1.00 86.00 419 PHE A C 1
ATOM 3067 O O . PHE A 1 419 ? -10.218 10.052 1.064 1.00 86.00 419 PHE A O 1
ATOM 3074 N N . ALA A 1 420 ? -10.974 12.149 0.892 1.00 63.00 420 ALA A N 1
ATOM 3075 C CA . ALA A 1 420 ? -12.090 12.033 1.848 1.00 63.00 420 ALA A CA 1
ATOM 3076 C C . ALA A 1 420 ? -13.055 10.836 1.628 1.00 63.00 420 ALA A C 1
ATOM 3078 O O . ALA A 1 420 ? -14.009 10.666 2.377 1.00 63.00 420 ALA A O 1
ATOM 3079 N N . ASN A 1 421 ? -12.827 10.023 0.592 1.00 58.22 421 ASN A N 1
ATOM 3080 C CA . ASN A 1 421 ? -13.534 8.790 0.273 1.00 58.22 421 ASN A CA 1
ATOM 3081 C C . ASN A 1 421 ? -12.554 7.615 0.058 1.00 58.22 421 ASN A C 1
ATOM 3083 O O . ASN A 1 421 ? -12.684 6.905 -0.943 1.00 58.22 421 ASN A O 1
ATOM 3087 N N . GLY A 1 422 ? -11.541 7.432 0.921 1.00 52.53 422 GLY A N 1
ATOM 3088 C CA . GLY A 1 422 ? -10.707 6.222 1.029 1.00 52.53 422 GLY A CA 1
ATOM 3089 C C . GLY A 1 422 ? -11.440 4.956 0.571 1.00 52.53 422 GLY A C 1
ATOM 3090 O O . GLY A 1 422 ? -12.547 4.702 1.033 1.00 52.53 422 GLY A O 1
ATOM 3091 N N . VAL A 1 423 ? -10.881 4.180 -0.372 1.00 47.38 423 VAL A N 1
ATOM 3092 C CA . VAL A 1 423 ? -11.598 3.036 -0.990 1.00 47.38 423 VAL A CA 1
ATOM 3093 C C . VAL A 1 423 ? -11.968 1.994 0.062 1.00 47.38 423 VAL A C 1
ATOM 3095 O O . VAL A 1 423 ? -12.927 1.243 -0.088 1.00 47.38 423 VAL A O 1
ATOM 3098 N N . ALA A 1 424 ? -11.187 1.956 1.134 1.00 51.34 424 ALA A N 1
ATOM 3099 C CA . ALA A 1 424 ? -11.378 1.029 2.222 1.00 51.34 424 ALA A CA 1
ATOM 3100 C C . ALA A 1 424 ? -12.306 1.544 3.327 1.00 51.34 424 ALA A C 1
ATOM 3102 O O . ALA A 1 424 ? -12.494 0.818 4.286 1.00 51.34 424 ALA A O 1
ATOM 3103 N N . ALA A 1 425 ? -12.905 2.737 3.250 1.00 59.53 425 ALA A N 1
ATOM 3104 C CA . ALA A 1 425 ? -13.923 3.093 4.237 1.00 59.53 425 ALA A CA 1
ATOM 3105 C C . ALA A 1 425 ? -15.160 2.217 4.000 1.00 59.53 425 ALA A C 1
ATOM 3107 O O . ALA A 1 425 ? -15.887 2.383 3.017 1.00 59.53 425 ALA A O 1
ATOM 3108 N N . TRP A 1 426 ? -15.380 1.250 4.883 1.00 74.88 426 TRP A N 1
ATOM 3109 C CA . TRP A 1 426 ? -16.615 0.487 4.886 1.00 74.88 426 TRP A CA 1
ATOM 3110 C C . TRP A 1 426 ? -17.774 1.447 5.147 1.00 74.88 426 TRP A C 1
ATOM 3112 O O . TRP A 1 426 ? -17.819 2.123 6.169 1.00 74.88 426 TRP A O 1
ATOM 3122 N N . ALA A 1 427 ? -18.698 1.536 4.192 1.00 70.56 427 ALA A N 1
ATOM 3123 C CA . ALA A 1 427 ? -19.817 2.477 4.248 1.00 70.56 427 ALA A CA 1
ATOM 3124 C C . ALA A 1 427 ? -20.995 1.972 5.101 1.00 70.56 427 ALA A C 1
ATOM 3126 O O . ALA A 1 427 ? -22.078 2.556 5.044 1.00 70.56 427 ALA A O 1
ATOM 3127 N N . GLY A 1 428 ? -20.809 0.858 5.812 1.00 78.19 428 GLY A N 1
ATOM 3128 C CA . GLY A 1 428 ? -21.849 0.255 6.630 1.00 78.19 428 GLY A CA 1
ATOM 3129 C C . GLY A 1 428 ? -22.087 0.998 7.939 1.00 78.19 428 GLY A C 1
ATOM 3130 O O . GLY A 1 428 ? -21.288 1.827 8.377 1.00 78.19 428 GLY A O 1
ATOM 3131 N N . GLU A 1 429 ? -23.224 0.710 8.558 1.00 86.06 429 GLU A N 1
ATOM 3132 C CA . GLU A 1 429 ? -23.620 1.334 9.817 1.00 86.06 429 GLU A CA 1
ATOM 3133 C C . GLU A 1 429 ? -23.071 0.568 11.032 1.00 86.06 429 GLU A C 1
ATOM 3135 O O . GLU A 1 429 ? -23.120 -0.664 11.108 1.00 86.06 429 GLU A O 1
ATOM 3140 N N . ILE A 1 430 ? -22.576 1.324 12.017 1.00 88.44 430 ILE A N 1
ATOM 3141 C CA . ILE A 1 430 ? -22.179 0.819 13.335 1.00 88.44 430 ILE A CA 1
ATOM 3142 C C . ILE A 1 430 ? -23.093 1.432 14.376 1.00 88.44 430 ILE A C 1
ATOM 3144 O O . ILE A 1 430 ? -23.280 2.649 14.415 1.00 88.44 430 ILE A O 1
ATOM 3148 N N . THR A 1 431 ? -23.582 0.598 15.282 1.00 91.50 431 THR A N 1
ATOM 3149 C CA . THR A 1 431 ? -24.256 1.051 16.495 1.00 91.50 431 THR A CA 1
ATOM 3150 C C . THR A 1 431 ? -23.490 0.582 17.721 1.00 91.50 431 THR A C 1
ATOM 3152 O O . THR A 1 431 ? -22.982 -0.538 17.751 1.00 91.50 431 THR A O 1
ATOM 3155 N N . VAL A 1 432 ? -23.422 1.437 18.740 1.00 91.44 432 VAL A N 1
ATOM 3156 C CA . VAL A 1 432 ? -22.867 1.095 20.053 1.00 91.44 432 VAL A CA 1
ATOM 3157 C C . VAL A 1 432 ? -24.020 1.052 21.048 1.00 91.44 432 VAL A C 1
ATOM 3159 O O . VAL A 1 432 ? -24.711 2.055 21.243 1.00 91.44 432 VAL A O 1
ATOM 3162 N N . ASP A 1 433 ? -24.248 -0.113 21.647 1.00 92.44 433 ASP A N 1
ATOM 3163 C CA . ASP A 1 433 ? -25.271 -0.306 22.672 1.00 92.44 433 ASP A CA 1
ATOM 3164 C C . ASP A 1 433 ? -24.883 0.385 23.989 1.00 92.44 433 ASP A C 1
ATOM 3166 O O . ASP A 1 433 ? -23.735 0.761 24.229 1.00 92.44 433 ASP A O 1
ATOM 3170 N N . THR A 1 434 ? -25.849 0.536 24.898 1.00 88.81 434 THR A N 1
ATOM 3171 C CA . THR A 1 434 ? -25.641 1.228 26.185 1.00 88.81 434 THR A CA 1
ATOM 3172 C C . THR A 1 434 ? -24.604 0.571 27.096 1.00 88.81 434 THR A C 1
ATOM 3174 O O . THR A 1 434 ? -24.122 1.211 28.024 1.00 88.81 434 THR A O 1
ATOM 3177 N N . ASP A 1 435 ? -24.302 -0.709 26.885 1.00 91.12 435 ASP A N 1
ATOM 3178 C CA . ASP A 1 435 ? -23.261 -1.442 27.611 1.00 91.12 435 ASP A CA 1
ATOM 3179 C C . ASP A 1 435 ? -21.897 -1.409 26.899 1.00 91.12 435 ASP A C 1
ATOM 3181 O O . ASP A 1 435 ? -20.957 -2.077 27.332 1.00 91.12 435 ASP A O 1
ATOM 3185 N N . GLY A 1 436 ? -21.783 -0.619 25.828 1.00 91.50 436 GLY A N 1
ATOM 3186 C CA . GLY A 1 436 ? -20.598 -0.509 24.992 1.00 91.50 436 GLY A CA 1
ATOM 3187 C C . GLY A 1 436 ? -20.489 -1.601 23.932 1.00 91.50 436 GLY A C 1
ATOM 3188 O O . GLY A 1 436 ? -19.512 -1.598 23.194 1.00 91.50 436 GLY A O 1
ATOM 3189 N N . THR A 1 437 ? -21.435 -2.536 23.817 1.00 95.50 437 THR A N 1
ATOM 3190 C CA . THR A 1 437 ? -21.364 -3.570 22.772 1.00 95.50 437 THR A CA 1
ATOM 3191 C C . THR A 1 437 ? -21.412 -2.931 21.387 1.00 95.50 437 THR A C 1
ATOM 3193 O O . THR A 1 437 ? -22.296 -2.127 21.092 1.00 95.50 437 THR A O 1
ATOM 3196 N N . ILE A 1 438 ? -20.461 -3.292 20.528 1.00 93.94 438 ILE A N 1
ATOM 3197 C CA . ILE A 1 438 ? -20.407 -2.823 19.143 1.00 93.94 438 ILE A CA 1
ATOM 3198 C C . ILE A 1 438 ? -21.199 -3.792 18.272 1.00 93.94 438 ILE A C 1
ATOM 3200 O O . ILE A 1 438 ? -20.930 -4.996 18.253 1.00 93.94 438 ILE A O 1
ATOM 3204 N N . VAL A 1 439 ? -22.143 -3.253 17.508 1.00 90.50 439 VAL A N 1
ATOM 3205 C CA . VAL A 1 439 ? -22.940 -3.996 16.536 1.00 90.50 439 VAL A CA 1
ATOM 3206 C C . VAL A 1 439 ? -22.700 -3.405 15.152 1.00 90.50 439 VAL A C 1
ATOM 3208 O O . VAL A 1 439 ? -22.991 -2.237 14.897 1.00 90.50 439 VAL A O 1
ATOM 3211 N N . PHE A 1 440 ? -22.175 -4.238 14.256 1.00 89.00 440 PHE A N 1
ATOM 3212 C CA . PHE A 1 440 ? -22.068 -3.944 12.831 1.00 89.00 440 PHE A CA 1
ATOM 3213 C C . PHE A 1 440 ? -23.415 -4.292 12.192 1.00 89.00 440 PHE A C 1
ATOM 3215 O O . PHE A 1 440 ? -23.832 -5.452 12.222 1.00 89.00 440 PHE A O 1
ATOM 3222 N N . VAL A 1 441 ? -24.138 -3.281 11.708 1.00 84.75 441 VAL A N 1
ATOM 3223 C CA . VAL A 1 441 ? -25.478 -3.451 11.119 1.00 84.75 441 VAL A CA 1
ATOM 3224 C C . VAL A 1 441 ? -25.372 -4.101 9.743 1.00 84.75 441 VAL A C 1
ATOM 3226 O O . VAL A 1 441 ? -26.149 -5.000 9.418 1.00 84.75 441 VAL A O 1
ATOM 3229 N N . ASP A 1 442 ? -24.387 -3.666 8.962 1.00 86.81 442 ASP A N 1
ATOM 3230 C CA . ASP A 1 442 ? -24.027 -4.277 7.689 1.00 86.81 442 ASP A CA 1
ATOM 3231 C C . ASP A 1 442 ? -22.878 -5.288 7.881 1.00 86.81 442 ASP A C 1
ATOM 3233 O O . ASP A 1 442 ? -22.251 -5.352 8.941 1.00 86.81 442 ASP A O 1
ATOM 3237 N N . ASP A 1 443 ? -22.572 -6.083 6.856 1.00 84.94 443 ASP A N 1
ATOM 3238 C CA . ASP A 1 443 ? -21.468 -7.047 6.909 1.00 84.94 443 ASP A CA 1
ATOM 3239 C C . ASP A 1 443 ? -20.133 -6.373 6.516 1.00 84.94 443 ASP A C 1
ATOM 3241 O O . ASP A 1 443 ? -20.006 -5.891 5.385 1.00 84.94 443 ASP A O 1
ATOM 3245 N N . PRO A 1 444 ? -19.123 -6.315 7.407 1.00 82.81 444 PRO A N 1
ATOM 3246 C CA . PRO A 1 444 ? -17.811 -5.765 7.075 1.00 82.81 444 PRO A CA 1
ATOM 3247 C C . PRO A 1 444 ? -16.942 -6.710 6.235 1.00 82.81 444 PRO A C 1
ATOM 3249 O O . PRO A 1 444 ? -15.887 -6.290 5.765 1.00 82.81 444 PRO A O 1
ATOM 3252 N N . SER A 1 445 ? -17.339 -7.969 6.019 1.00 80.19 445 SER A N 1
ATOM 3253 C CA . SER A 1 445 ? -16.501 -8.959 5.323 1.00 80.19 445 SER A CA 1
ATOM 3254 C C . SER A 1 445 ? -16.281 -8.678 3.830 1.00 80.19 445 SER A C 1
ATOM 3256 O O . SER A 1 445 ? -15.378 -9.257 3.226 1.00 80.19 445 SER A O 1
ATOM 3258 N N . ASP A 1 446 ? -17.027 -7.742 3.238 1.00 79.75 446 ASP A N 1
ATOM 3259 C CA . ASP A 1 446 ? -16.776 -7.260 1.875 1.00 79.75 446 ASP A CA 1
ATOM 3260 C C . ASP A 1 446 ? -15.519 -6.370 1.775 1.00 79.75 446 ASP A C 1
ATOM 3262 O O . ASP A 1 446 ? -14.995 -6.146 0.677 1.00 79.75 446 ASP A O 1
ATOM 3266 N N . VAL A 1 447 ? -14.995 -5.882 2.907 1.00 81.88 447 VAL A N 1
ATOM 3267 C CA . VAL A 1 447 ? -13.750 -5.109 2.952 1.00 81.88 447 VAL A CA 1
ATOM 3268 C C . VAL A 1 447 ? -12.565 -6.017 2.656 1.00 81.88 447 VAL A C 1
ATOM 3270 O O . VAL A 1 447 ? -12.290 -6.986 3.366 1.00 81.88 447 VAL A O 1
ATOM 3273 N N . ARG A 1 448 ? -11.804 -5.651 1.624 1.00 79.19 448 ARG A N 1
ATOM 3274 C CA . ARG A 1 448 ? -10.509 -6.264 1.333 1.00 79.19 448 ARG A CA 1
ATOM 3275 C C . ARG A 1 448 ? -9.399 -5.480 2.005 1.00 79.19 448 ARG A C 1
ATOM 3277 O O . ARG A 1 448 ? -9.317 -4.265 1.845 1.00 79.19 448 ARG A O 1
ATOM 3284 N N . ALA A 1 449 ? -8.537 -6.192 2.715 1.00 80.25 449 ALA A N 1
ATOM 3285 C CA . ALA A 1 449 ? -7.378 -5.619 3.379 1.00 80.25 449 ALA A CA 1
ATOM 3286 C C . ALA A 1 449 ? -6.225 -6.624 3.387 1.00 80.25 449 ALA A C 1
ATOM 3288 O O . ALA A 1 449 ? -6.454 -7.828 3.498 1.00 80.25 449 ALA A O 1
ATOM 3289 N N . GLY A 1 450 ? -4.989 -6.133 3.307 1.00 73.56 450 GLY A N 1
ATOM 3290 C CA . GLY A 1 450 ? -3.803 -6.990 3.384 1.00 73.56 450 GLY A CA 1
ATOM 3291 C C . GLY A 1 450 ? -3.411 -7.389 4.804 1.00 73.56 450 GLY A C 1
ATOM 3292 O O . GLY A 1 450 ? -2.662 -8.338 4.998 1.00 73.56 450 GLY A O 1
ATOM 3293 N N . SER A 1 451 ? -3.924 -6.703 5.823 1.00 81.06 451 SER A N 1
ATOM 3294 C CA . SER A 1 451 ? -3.646 -7.022 7.222 1.00 81.06 451 SER A CA 1
ATOM 3295 C C . SER A 1 451 ? -4.868 -6.774 8.099 1.00 81.06 451 SER A C 1
ATOM 3297 O O . SER A 1 451 ? -5.778 -6.028 7.729 1.00 81.06 451 SER A O 1
ATOM 3299 N N . VAL A 1 452 ? -4.869 -7.375 9.292 1.00 86.25 452 VAL A N 1
ATOM 3300 C CA . VAL A 1 452 ? -5.925 -7.147 10.289 1.00 86.25 452 VAL A CA 1
ATOM 3301 C C . VAL A 1 452 ? -5.983 -5.675 10.715 1.00 86.25 452 VAL A C 1
ATOM 3303 O O . VAL A 1 452 ? -7.067 -5.131 10.900 1.00 86.25 452 VAL A O 1
ATOM 3306 N N . VAL A 1 453 ? -4.828 -5.004 10.787 1.00 84.06 453 VAL A N 1
ATOM 3307 C CA . VAL A 1 453 ? -4.733 -3.570 11.088 1.00 84.06 453 VAL A CA 1
ATOM 3308 C C . VAL A 1 453 ? -5.390 -2.757 9.979 1.00 84.06 453 VAL A C 1
ATOM 3310 O O . VAL A 1 453 ? -6.225 -1.911 10.275 1.00 84.06 453 VAL A O 1
ATOM 3313 N N . ALA A 1 454 ? -5.084 -3.038 8.708 1.00 78.81 454 ALA A N 1
ATOM 3314 C CA . ALA A 1 454 ? -5.704 -2.346 7.578 1.00 78.81 454 ALA A CA 1
ATOM 3315 C C . ALA A 1 454 ? -7.224 -2.590 7.513 1.00 78.81 454 ALA A C 1
ATOM 3317 O O . ALA A 1 454 ? -7.980 -1.660 7.244 1.00 78.81 454 ALA A O 1
ATOM 3318 N N . PHE A 1 455 ? -7.680 -3.809 7.821 1.00 87.06 455 PHE A N 1
ATOM 3319 C CA . PHE A 1 455 ? -9.105 -4.140 7.908 1.00 87.06 455 PHE A CA 1
ATOM 3320 C C . PHE A 1 455 ? -9.814 -3.362 9.019 1.00 87.06 455 PHE A C 1
ATOM 3322 O O . PHE A 1 455 ? -10.845 -2.740 8.783 1.00 87.06 455 PHE A O 1
ATOM 3329 N N . VAL A 1 456 ? -9.263 -3.358 10.232 1.00 88.50 456 VAL A N 1
ATOM 3330 C CA . VAL A 1 456 ? -9.853 -2.603 11.343 1.00 88.50 456 VAL A CA 1
ATOM 3331 C C . VAL A 1 456 ? -9.816 -1.106 11.053 1.00 88.50 456 VAL A C 1
ATOM 3333 O O . VAL A 1 456 ? -10.798 -0.403 11.290 1.00 88.50 456 VAL A O 1
ATOM 3336 N N . ALA A 1 457 ? -8.737 -0.630 10.434 1.00 83.69 457 ALA A N 1
ATOM 3337 C CA . ALA A 1 457 ? -8.602 0.761 10.051 1.00 83.69 457 ALA A CA 1
ATOM 3338 C C . ALA A 1 457 ? -9.630 1.216 9.003 1.00 83.69 457 ALA A C 1
ATOM 3340 O O . ALA A 1 457 ? -9.867 2.419 8.862 1.00 83.69 457 ALA A O 1
ATOM 3341 N N . ALA A 1 458 ? -10.168 0.266 8.243 1.00 82.12 458 ALA A N 1
ATOM 3342 C CA . ALA A 1 458 ? -11.166 0.436 7.198 1.00 82.12 458 ALA A CA 1
ATOM 3343 C C . ALA A 1 458 ? -12.607 0.469 7.740 1.00 82.12 458 ALA A C 1
ATOM 3345 O O . ALA A 1 458 ? -13.453 1.174 7.189 1.00 82.12 458 ALA A O 1
ATOM 3346 N N . ILE A 1 459 ? -12.885 -0.262 8.823 1.00 87.31 459 ILE A N 1
ATOM 3347 C CA . ILE A 1 459 ? -14.241 -0.392 9.382 1.00 87.31 459 ILE A CA 1
ATOM 3348 C C . ILE A 1 459 ? -14.490 0.496 10.600 1.00 87.31 459 ILE A C 1
ATOM 3350 O O . ILE A 1 459 ? -15.635 0.835 10.864 1.00 87.31 459 ILE A O 1
ATOM 3354 N N . VAL A 1 460 ? -13.458 0.870 11.359 1.00 87.25 460 VAL A N 1
ATOM 3355 C CA . VAL A 1 460 ? -13.609 1.763 12.518 1.00 87.25 460 VAL A CA 1
ATOM 3356 C C . VAL A 1 460 ? -13.612 3.214 12.035 1.00 87.25 460 VAL A C 1
ATOM 3358 O O . VAL A 1 460 ? -12.787 3.541 11.170 1.00 87.25 460 VAL A O 1
ATOM 3361 N N . PRO A 1 461 ? -14.477 4.091 12.591 1.00 83.44 461 PRO A N 1
ATOM 3362 C CA . PRO A 1 461 ? -14.524 5.498 12.213 1.00 83.44 461 PRO A CA 1
ATOM 3363 C C . PRO A 1 461 ? -13.122 6.121 12.165 1.00 83.44 461 PRO A C 1
ATOM 3365 O O . PRO A 1 461 ? -12.325 5.889 13.087 1.00 83.44 461 PRO A O 1
ATOM 3368 N N . PRO A 1 462 ? -12.779 6.839 11.078 1.00 80.12 462 PRO A N 1
ATOM 3369 C CA . PRO A 1 462 ? -11.483 7.492 10.971 1.00 80.12 462 PRO A CA 1
ATOM 3370 C C . PRO A 1 462 ? -11.322 8.516 12.096 1.00 80.12 462 PRO A C 1
ATOM 3372 O O . PRO A 1 462 ? -12.311 9.032 12.614 1.00 80.12 462 PRO A O 1
ATOM 3375 N N . ALA A 1 463 ? -10.073 8.789 12.463 1.00 79.25 463 ALA A N 1
ATOM 3376 C CA . ALA A 1 463 ? -9.759 9.910 13.337 1.00 79.25 463 ALA A CA 1
ATOM 3377 C C . ALA A 1 463 ? -10.165 11.219 12.640 1.00 79.25 463 ALA A C 1
ATOM 3379 O O . ALA A 1 463 ? -9.931 11.363 11.433 1.00 79.25 463 ALA A O 1
ATOM 3380 N N . ASP A 1 464 ? -10.755 12.159 13.377 1.00 81.56 464 ASP A N 1
ATOM 3381 C CA . ASP A 1 464 ? -10.927 13.523 12.876 1.00 81.56 464 ASP A CA 1
ATOM 3382 C C . ASP A 1 464 ? -9.572 14.257 12.818 1.00 81.56 464 ASP A C 1
ATOM 3384 O O . ASP A 1 464 ? -8.548 13.802 13.332 1.00 81.56 464 ASP A O 1
ATOM 3388 N N . VAL A 1 465 ? -9.542 15.422 12.167 1.00 74.50 465 VAL A N 1
ATOM 3389 C CA . VAL A 1 465 ? -8.322 16.237 12.061 1.00 74.50 465 VAL A CA 1
ATOM 3390 C C . VAL A 1 465 ? -7.820 16.607 13.461 1.00 74.50 465 VAL A C 1
ATOM 3392 O O . VAL A 1 465 ? -8.580 17.139 14.267 1.00 74.50 465 VAL A O 1
ATOM 3395 N N . ASN A 1 466 ? -6.526 16.402 13.718 1.00 74.81 466 ASN A N 1
ATOM 3396 C CA . ASN A 1 466 ? -5.846 16.533 15.019 1.00 74.81 466 ASN A CA 1
ATOM 3397 C C . ASN A 1 466 ? -6.109 15.413 16.036 1.00 74.81 466 ASN A C 1
ATOM 3399 O O . ASN A 1 466 ? -5.468 15.421 17.087 1.00 74.81 466 ASN A O 1
ATOM 3403 N N . GLU A 1 467 ? -6.988 14.453 15.768 1.00 83.50 467 GLU A N 1
ATOM 3404 C CA . GLU A 1 467 ? -7.100 13.270 16.618 1.00 83.50 467 GLU A CA 1
ATOM 3405 C C . GLU A 1 467 ? -5.947 12.304 16.331 1.00 83.50 467 GLU A C 1
ATOM 3407 O O . GLU A 1 467 ? -5.488 12.167 15.198 1.00 83.50 467 GLU A O 1
ATOM 3412 N N . ILE A 1 468 ? -5.468 11.617 17.365 1.00 79.44 468 ILE A N 1
ATOM 3413 C CA . ILE A 1 468 ? -4.406 10.618 17.231 1.00 79.44 468 ILE A CA 1
ATOM 3414 C C . ILE A 1 468 ? -5.041 9.248 17.393 1.00 79.44 468 ILE A C 1
ATOM 3416 O O . ILE A 1 468 ? -5.515 8.918 18.486 1.00 79.44 468 ILE A O 1
ATOM 3420 N N . ARG A 1 469 ? -5.022 8.448 16.322 1.00 85.44 469 ARG A N 1
ATOM 3421 C CA . ARG A 1 469 ? -5.486 7.059 16.341 1.00 85.44 469 ARG A CA 1
ATOM 3422 C C . ARG A 1 469 ? -4.322 6.074 16.322 1.00 85.44 469 ARG A C 1
ATOM 3424 O O . ARG A 1 469 ? -3.422 6.178 15.489 1.00 85.44 469 ARG A O 1
ATOM 3431 N N . THR A 1 470 ? -4.378 5.096 17.220 1.00 84.75 470 THR A N 1
ATOM 3432 C CA . THR A 1 470 ? -3.500 3.921 17.248 1.00 84.75 470 THR A CA 1
ATOM 3433 C C . THR A 1 470 ? -4.328 2.654 17.068 1.00 84.75 470 THR A C 1
ATOM 3435 O O . THR A 1 470 ? -5.480 2.589 17.505 1.00 84.75 470 THR A O 1
ATOM 3438 N N . ILE A 1 471 ? -3.755 1.649 16.406 1.00 88.06 471 ILE A N 1
ATOM 3439 C CA . ILE A 1 471 ? -4.382 0.341 16.196 1.00 88.06 471 ILE A CA 1
ATOM 3440 C C . ILE A 1 471 ? -3.383 -0.735 16.604 1.00 88.06 471 ILE A C 1
ATOM 3442 O O . ILE A 1 471 ? -2.406 -0.983 15.902 1.00 88.06 471 ILE A O 1
ATOM 3446 N N . ASP A 1 472 ? -3.671 -1.396 17.716 1.00 88.19 472 ASP A N 1
ATOM 3447 C CA . ASP A 1 472 ? -2.859 -2.465 18.281 1.00 88.19 472 ASP A CA 1
ATOM 3448 C C . ASP A 1 472 ? -3.563 -3.805 18.059 1.00 88.19 472 ASP A C 1
ATOM 3450 O O . ASP A 1 472 ? -4.706 -3.986 18.472 1.00 88.19 472 ASP A O 1
ATOM 3454 N N . ALA A 1 473 ? -2.905 -4.761 17.405 1.00 89.81 473 ALA A N 1
ATOM 3455 C CA . ALA A 1 473 ? -3.473 -6.082 17.141 1.00 89.81 473 ALA A CA 1
ATOM 3456 C C . ALA A 1 473 ? -2.711 -7.172 17.908 1.00 89.81 473 ALA A C 1
ATOM 3458 O O . ALA A 1 473 ? -1.565 -7.486 17.588 1.00 89.81 473 ALA A O 1
ATOM 3459 N N . GLU A 1 474 ? -3.366 -7.793 18.888 1.00 92.31 474 GLU A N 1
ATOM 3460 C CA . GLU A 1 474 ? -2.846 -8.939 19.631 1.00 92.31 474 GLU A CA 1
ATOM 3461 C C . GLU A 1 474 ? -3.412 -10.240 19.055 1.00 92.31 474 GLU A C 1
ATOM 3463 O O . GLU A 1 474 ? -4.621 -10.466 19.012 1.00 92.31 474 GLU A O 1
ATOM 3468 N N . ARG A 1 475 ? -2.528 -11.123 18.591 1.00 89.88 475 ARG A N 1
ATOM 3469 C CA . ARG A 1 475 ? -2.915 -12.397 17.978 1.00 89.88 475 ARG A CA 1
ATOM 3470 C C . ARG A 1 475 ? -3.099 -13.487 19.039 1.00 89.88 475 ARG A C 1
ATOM 3472 O O . ARG A 1 475 ? -2.150 -13.818 19.744 1.00 89.88 475 ARG A O 1
ATOM 3479 N N . HIS A 1 476 ? -4.269 -14.132 19.062 1.00 89.50 476 HIS A N 1
ATOM 3480 C CA . HIS A 1 476 ? -4.575 -15.248 19.981 1.00 89.50 476 HIS A CA 1
ATOM 3481 C C . HIS A 1 476 ? -4.418 -16.629 19.350 1.00 89.50 476 HIS A C 1
ATOM 3483 O O . HIS A 1 476 ? -4.129 -17.609 20.037 1.00 89.50 476 HIS A O 1
ATOM 3489 N N . SER A 1 477 ? -4.632 -16.729 18.038 1.00 89.12 477 SER A N 1
ATOM 3490 C CA . SER A 1 477 ? -4.483 -17.973 17.279 1.00 89.12 477 SER A CA 1
ATOM 3491 C C . SER A 1 477 ? -3.981 -17.700 15.865 1.00 89.12 477 SER A C 1
ATOM 3493 O O . SER A 1 477 ? -3.756 -16.554 15.482 1.00 89.12 477 SER A O 1
ATOM 3495 N N . GLU A 1 478 ? -3.825 -18.746 15.051 1.00 84.88 478 GLU A N 1
ATOM 3496 C CA . GLU A 1 478 ? -3.383 -18.579 13.667 1.00 84.88 478 GLU A CA 1
ATOM 3497 C C . GLU A 1 478 ? -4.271 -17.623 12.854 1.00 84.88 478 GLU A C 1
ATOM 3499 O O . GLU A 1 478 ? -3.757 -16.918 11.991 1.00 84.88 478 GLU A O 1
ATOM 3504 N N . LEU A 1 479 ? -5.567 -17.551 13.156 1.00 92.19 479 LEU A N 1
ATOM 3505 C CA . LEU A 1 479 ? -6.542 -16.805 12.357 1.00 92.19 479 LEU A CA 1
ATOM 3506 C C . LEU A 1 479 ? -7.400 -15.847 13.191 1.00 92.19 479 LEU A C 1
ATOM 3508 O O . LEU A 1 479 ? -8.442 -15.422 12.701 1.00 92.19 479 LEU A O 1
ATOM 3512 N N . THR A 1 480 ? -7.029 -15.544 14.441 1.00 94.31 480 THR A N 1
ATOM 3513 C CA . THR A 1 480 ? -7.834 -14.672 15.317 1.00 94.31 480 THR A CA 1
ATOM 3514 C C . THR A 1 480 ? -6.995 -13.674 16.109 1.00 94.31 480 THR A C 1
ATOM 3516 O O . THR A 1 480 ? -5.914 -14.018 16.602 1.00 94.31 480 THR A O 1
ATOM 3519 N N . TRP A 1 481 ? -7.537 -12.468 16.290 1.00 95.75 481 TRP A N 1
ATOM 3520 C CA . TRP A 1 481 ? -6.909 -11.347 16.995 1.00 95.75 481 TRP A CA 1
ATOM 3521 C C . TRP A 1 481 ? -7.915 -10.620 17.883 1.00 95.75 481 TRP A C 1
ATOM 3523 O O . TRP A 1 481 ? -9.067 -10.461 17.482 1.00 95.75 481 TRP A O 1
ATOM 3533 N N . THR A 1 482 ? -7.439 -10.092 19.008 1.00 96.75 482 THR A N 1
ATOM 3534 C CA . THR A 1 482 ? -8.048 -8.919 19.639 1.00 96.75 482 THR A CA 1
ATOM 3535 C C . THR A 1 482 ? -7.373 -7.686 19.058 1.00 96.75 482 THR A C 1
ATOM 3537 O O . THR A 1 482 ? -6.149 -7.569 19.095 1.00 96.75 482 THR A O 1
ATOM 3540 N N . VAL A 1 483 ? -8.150 -6.756 18.520 1.00 95.19 483 VAL A N 1
ATOM 3541 C CA . VAL A 1 483 ? -7.652 -5.494 17.979 1.00 95.19 483 VAL A CA 1
ATOM 3542 C C . VAL A 1 483 ? -8.181 -4.350 18.821 1.00 95.19 483 VAL A C 1
ATOM 3544 O O . VAL A 1 483 ? -9.389 -4.178 18.950 1.00 95.19 483 VAL A O 1
ATOM 3547 N N . THR A 1 484 ? -7.271 -3.563 19.379 1.00 95.81 484 THR A N 1
ATOM 3548 C CA . THR A 1 484 ? -7.575 -2.365 20.151 1.00 95.81 484 THR A CA 1
ATOM 3549 C C . THR A 1 484 ? -7.316 -1.134 19.294 1.00 95.81 484 THR A C 1
ATOM 3551 O O . THR A 1 484 ? -6.180 -0.868 18.919 1.00 95.81 484 THR A O 1
ATOM 3554 N N . VAL A 1 485 ? -8.357 -0.361 18.997 1.00 93.94 485 VAL A N 1
ATOM 3555 C CA . VAL A 1 485 ? -8.230 0.966 18.385 1.00 93.94 485 VAL A CA 1
ATOM 3556 C C . VAL A 1 485 ? -8.406 2.009 19.464 1.00 93.94 485 VAL A C 1
ATOM 3558 O O . VAL A 1 485 ? -9.460 2.042 20.095 1.00 93.94 485 VAL A O 1
ATOM 3561 N N . THR A 1 486 ? -7.415 2.870 19.664 1.00 93.94 486 THR A N 1
ATOM 3562 C CA . THR A 1 486 ? -7.525 4.004 20.586 1.00 93.94 486 THR A CA 1
ATOM 3563 C C . THR A 1 486 ? -7.461 5.298 19.796 1.00 93.94 486 THR A C 1
ATOM 3565 O O . THR A 1 486 ? -6.475 5.541 19.110 1.00 93.94 486 THR A O 1
ATOM 3568 N N . THR A 1 487 ? -8.486 6.137 19.916 1.00 91.94 487 THR A N 1
ATOM 3569 C CA . THR A 1 487 ? -8.475 7.503 19.380 1.00 91.94 487 THR A CA 1
ATOM 3570 C C . THR A 1 487 ? -8.406 8.478 20.544 1.00 91.94 487 THR A C 1
ATOM 3572 O O . THR A 1 487 ? -9.200 8.396 21.480 1.00 91.94 487 THR A O 1
ATOM 3575 N N . SER A 1 488 ? -7.436 9.380 20.508 1.00 90.69 488 SER A N 1
ATOM 3576 C CA . SER A 1 488 ? -7.153 10.359 21.558 1.00 90.69 488 SER A CA 1
ATOM 3577 C C . SER A 1 488 ? -7.033 11.764 20.974 1.00 90.69 488 SER A C 1
ATOM 3579 O O . SER A 1 488 ? -7.094 11.938 19.758 1.00 90.69 488 SER A O 1
ATOM 3581 N N . ASN A 1 489 ? -6.863 12.763 21.845 1.00 86.31 489 ASN A N 1
ATOM 3582 C CA . ASN A 1 489 ? -6.870 14.179 21.464 1.00 86.31 489 ASN A CA 1
ATOM 3583 C C . ASN A 1 489 ? -8.190 14.602 20.796 1.00 86.31 489 ASN A C 1
ATOM 3585 O O . ASN A 1 489 ? -8.204 15.372 19.839 1.00 86.31 489 ASN A O 1
ATOM 3589 N N . LEU A 1 490 ? -9.295 14.059 21.313 1.00 87.25 490 LEU A N 1
ATOM 3590 C CA . LEU A 1 490 ? -10.640 14.365 20.843 1.00 87.25 490 LEU A CA 1
ATOM 3591 C C . LEU A 1 490 ? -10.952 15.846 21.085 1.00 87.25 490 LEU A C 1
ATOM 3593 O O . LEU A 1 490 ? -10.517 16.435 22.078 1.00 87.25 490 LEU A O 1
ATOM 3597 N N . PHE A 1 491 ? -11.767 16.440 20.216 1.00 85.12 491 PHE A N 1
ATOM 3598 C CA . PHE A 1 491 ? -12.251 17.812 20.418 1.00 85.12 491 PHE A CA 1
ATOM 3599 C C . PHE A 1 491 ? -13.204 17.962 21.620 1.00 85.12 491 PHE A C 1
ATOM 3601 O O . PHE A 1 491 ? -13.466 19.085 22.057 1.00 85.12 491 PHE A O 1
ATOM 3608 N N . ASP A 1 492 ? -13.733 16.856 22.147 1.00 84.06 492 ASP A N 1
ATOM 3609 C CA . ASP A 1 492 ? -14.603 16.826 23.323 1.00 84.06 492 ASP A CA 1
ATOM 3610 C C . ASP A 1 492 ? -13.793 17.047 24.617 1.00 84.06 492 ASP A C 1
ATOM 3612 O O . ASP A 1 492 ? -12.875 16.295 24.933 1.00 84.06 492 ASP A O 1
ATOM 3616 N N . ASP A 1 493 ? -14.151 18.061 25.414 1.00 87.75 493 ASP A N 1
ATOM 3617 C CA . ASP A 1 493 ? -13.468 18.356 26.680 1.00 87.75 493 ASP A CA 1
ATOM 3618 C C . ASP A 1 493 ? -13.783 17.340 27.792 1.00 87.75 493 ASP A C 1
ATOM 3620 O O . ASP A 1 493 ? -13.097 17.305 28.820 1.00 87.75 493 ASP A O 1
ATOM 3624 N N . SER A 1 494 ? -14.804 16.506 27.600 1.00 93.12 494 SER A N 1
ATOM 3625 C CA . SER A 1 494 ? -15.266 15.499 28.556 1.00 93.12 494 SER A CA 1
ATOM 3626 C C . SER A 1 494 ? -14.580 14.146 28.369 1.00 93.12 494 SER A C 1
ATOM 3628 O O . SER A 1 494 ? -14.378 13.429 29.355 1.00 93.12 494 SER A O 1
ATOM 3630 N N . VAL A 1 495 ? -14.175 13.810 27.141 1.00 93.69 495 VAL A N 1
ATOM 3631 C CA . VAL A 1 495 ? -13.592 12.511 26.783 1.00 93.69 495 VAL A CA 1
ATOM 3632 C C . VAL A 1 495 ? -12.147 12.694 26.325 1.00 93.69 495 VAL A C 1
ATOM 3634 O O . VAL A 1 495 ? -11.877 13.298 25.296 1.00 93.69 495 VAL A O 1
ATOM 3637 N N . ALA A 1 496 ? -11.203 12.124 27.070 1.00 92.38 496 ALA A N 1
ATOM 3638 C CA . ALA A 1 496 ? -9.784 12.172 26.728 1.00 92.38 496 ALA A CA 1
ATOM 3639 C C . ALA A 1 496 ? -9.421 11.207 25.587 1.00 92.38 496 ALA A C 1
ATOM 3641 O O . ALA A 1 496 ? -8.534 11.502 24.784 1.00 92.38 496 ALA A O 1
ATOM 3642 N N . ALA A 1 497 ? -10.075 10.043 25.542 1.00 95.25 497 ALA A N 1
ATOM 3643 C CA . ALA A 1 497 ? -9.880 9.046 24.496 1.00 95.25 497 ALA A CA 1
ATOM 3644 C C . ALA A 1 497 ? -11.081 8.098 24.377 1.00 95.25 497 ALA A C 1
ATOM 3646 O O . ALA A 1 497 ? -11.769 7.826 25.360 1.00 95.25 497 ALA A O 1
ATOM 3647 N N . VAL A 1 498 ? -11.280 7.525 23.196 1.00 95.75 498 VAL A N 1
ATOM 3648 C CA . VAL A 1 498 ? -12.189 6.398 22.947 1.00 95.75 498 VAL A CA 1
ATOM 3649 C C . VAL A 1 498 ? -11.385 5.163 22.572 1.00 95.75 498 VAL A C 1
ATOM 3651 O O . VAL A 1 498 ? -10.331 5.265 21.947 1.00 95.75 498 VAL A O 1
ATOM 3654 N N . ARG A 1 499 ? -11.879 3.989 22.961 1.00 96.81 499 ARG A N 1
ATOM 3655 C CA . ARG A 1 499 ? -11.243 2.702 22.695 1.00 96.81 499 ARG A CA 1
ATOM 3656 C C . ARG A 1 499 ? -12.247 1.687 22.183 1.00 96.81 499 ARG A C 1
ATOM 3658 O O . ARG A 1 499 ? -13.264 1.448 22.830 1.00 96.81 499 ARG A O 1
ATOM 3665 N N . TRP A 1 500 ? -11.904 1.056 21.071 1.00 96.81 500 TRP A N 1
ATOM 3666 C CA . TRP A 1 500 ? -12.628 -0.048 20.460 1.00 96.81 500 TRP A CA 1
ATOM 3667 C C . TRP A 1 500 ? -11.800 -1.313 20.633 1.00 96.81 500 TRP A C 1
ATOM 3669 O O . TRP A 1 500 ? -10.663 -1.353 20.189 1.00 96.81 500 TRP A O 1
ATOM 3679 N N . GLU A 1 501 ? -12.355 -2.336 21.262 1.00 97.19 501 GLU A N 1
ATOM 3680 C CA . GLU A 1 501 ? -11.743 -3.656 21.402 1.00 97.19 501 GLU A CA 1
ATOM 3681 C C . GLU A 1 501 ? -12.553 -4.635 20.551 1.00 97.19 501 GLU A C 1
ATOM 3683 O O . GLU A 1 501 ? -13.730 -4.867 20.821 1.00 97.19 501 GLU A O 1
ATOM 3688 N N . LEU A 1 502 ? -11.964 -5.143 19.472 1.00 97.44 502 LEU A N 1
ATOM 3689 C CA . LEU A 1 502 ? -12.622 -5.989 18.478 1.00 97.44 502 LEU A CA 1
ATOM 3690 C C . LEU A 1 502 ? -12.002 -7.382 18.475 1.00 97.44 502 LEU A C 1
ATOM 3692 O O . LEU A 1 502 ? -10.789 -7.515 18.374 1.00 97.44 502 LEU A O 1
ATOM 3696 N N . GLU A 1 503 ? -12.827 -8.421 18.473 1.00 97.31 503 GLU A N 1
ATOM 3697 C CA . GLU A 1 503 ? -12.389 -9.770 18.117 1.00 97.31 503 GLU A CA 1
ATOM 3698 C C . GLU A 1 503 ? -12.547 -9.949 16.612 1.00 97.31 503 GLU A C 1
ATOM 3700 O O . GLU A 1 503 ? -13.652 -9.825 16.074 1.00 97.31 503 GLU A O 1
ATOM 3705 N N . VAL A 1 504 ? -11.446 -10.235 15.925 1.00 96.38 504 VAL A N 1
ATOM 3706 C CA . VAL A 1 504 ? -11.396 -10.360 14.468 1.00 96.38 504 VAL A CA 1
ATOM 3707 C C . VAL A 1 504 ? -10.912 -11.753 14.092 1.00 96.38 504 VAL A C 1
ATOM 3709 O O . VAL A 1 504 ? -9.965 -12.271 14.681 1.00 96.38 504 VAL A O 1
ATOM 3712 N N . ALA A 1 505 ? -11.543 -12.352 13.086 1.00 94.56 505 ALA A N 1
ATOM 3713 C CA . ALA A 1 505 ? -11.156 -13.624 12.498 1.00 94.56 505 ALA A CA 1
ATOM 3714 C C . ALA A 1 505 ? -10.845 -13.467 11.006 1.00 94.56 505 ALA A C 1
ATOM 3716 O O . ALA A 1 505 ? -11.550 -12.765 10.284 1.00 94.56 505 ALA A O 1
ATOM 3717 N N . GLN A 1 506 ? -9.811 -14.148 10.521 1.00 91.19 506 GLN A N 1
ATOM 3718 C CA . GLN A 1 506 ? -9.472 -14.185 9.104 1.00 91.19 506 GLN A CA 1
ATOM 3719 C C . GLN A 1 506 ? -10.196 -15.363 8.466 1.00 91.19 506 GLN A C 1
ATOM 3721 O O . GLN A 1 506 ? -10.006 -16.517 8.851 1.00 91.19 506 GLN A O 1
ATOM 3726 N N . VAL A 1 507 ? -11.035 -15.058 7.481 1.00 91.38 507 VAL A N 1
ATOM 3727 C CA . VAL A 1 507 ? -11.877 -16.039 6.782 1.00 91.38 507 VAL A CA 1
ATOM 3728 C C . VAL A 1 507 ? -11.388 -16.314 5.355 1.00 91.38 507 VAL A C 1
ATOM 3730 O O . VAL A 1 507 ? -11.848 -17.256 4.713 1.00 91.38 507 VAL A O 1
ATOM 3733 N N . GLY A 1 508 ? -10.420 -15.529 4.868 1.00 84.62 508 GLY A N 1
ATOM 3734 C CA . GLY A 1 508 ? -9.747 -15.701 3.579 1.00 84.62 508 GLY A CA 1
ATOM 3735 C C . GLY A 1 508 ? -8.423 -14.931 3.511 1.00 84.62 508 GLY A C 1
ATOM 3736 O O . GLY A 1 508 ? -8.063 -14.223 4.445 1.00 84.62 508 GLY A O 1
ATOM 3737 N N . VAL A 1 509 ? -7.690 -15.040 2.397 1.00 75.31 509 VAL A N 1
ATOM 3738 C CA . VAL A 1 509 ? -6.327 -14.472 2.248 1.00 75.31 509 VAL A CA 1
ATOM 3739 C C . VAL A 1 509 ? -6.266 -12.960 2.518 1.00 75.31 509 VAL A C 1
ATOM 3741 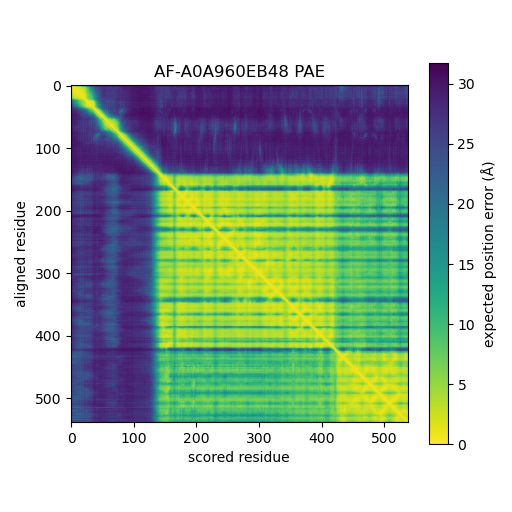O O . VAL A 1 509 ? -5.298 -12.497 3.103 1.00 75.31 509 VAL A O 1
ATOM 3744 N N . ALA A 1 510 ? -7.316 -12.215 2.170 1.00 75.25 510 ALA A N 1
ATOM 3745 C CA . ALA A 1 510 ? -7.430 -10.768 2.394 1.00 75.25 510 ALA A CA 1
ATOM 3746 C C . ALA A 1 510 ? -8.823 -10.387 2.932 1.00 75.25 510 ALA A C 1
ATOM 3748 O O . ALA A 1 510 ? -9.354 -9.317 2.631 1.00 75.25 510 ALA A O 1
ATOM 3749 N N . THR A 1 511 ? -9.459 -11.320 3.646 1.00 83.75 511 THR A N 1
ATOM 3750 C CA . THR A 1 511 ? -10.842 -11.190 4.114 1.00 83.75 511 THR A CA 1
ATOM 3751 C C . THR A 1 511 ? -10.906 -11.494 5.596 1.00 83.75 511 THR A C 1
ATOM 3753 O O . THR A 1 511 ? -10.485 -12.566 6.045 1.00 83.75 511 THR A O 1
ATOM 3756 N N . PHE A 1 512 ? -11.479 -10.557 6.337 1.00 90.44 512 PHE A N 1
ATOM 3757 C CA . PHE A 1 512 ? -11.597 -10.604 7.783 1.00 90.44 512 PHE A CA 1
ATOM 3758 C C . PHE A 1 512 ? -13.053 -10.400 8.188 1.00 90.44 512 PHE A C 1
ATOM 3760 O O . PHE A 1 512 ? -13.862 -9.860 7.436 1.00 90.44 512 PHE A O 1
ATOM 3767 N N . GLN A 1 513 ? -13.386 -10.859 9.383 1.00 94.00 513 GLN A N 1
ATOM 3768 C CA . GLN A 1 513 ? -14.711 -10.747 9.962 1.00 94.00 513 GLN A CA 1
ATOM 3769 C C . GLN A 1 513 ? -14.579 -10.347 11.427 1.00 94.00 513 GLN A C 1
ATOM 3771 O O . GLN A 1 513 ? -13.796 -10.948 12.161 1.00 94.00 513 GLN A O 1
ATOM 3776 N N . VAL A 1 514 ? -15.373 -9.372 11.868 1.00 95.31 514 VAL A N 1
ATOM 3777 C CA . VAL A 1 514 ? -15.500 -9.059 13.295 1.00 95.31 514 VAL A CA 1
ATOM 3778 C C . VAL A 1 514 ? -16.477 -10.045 13.931 1.00 95.31 514 VAL A C 1
ATOM 3780 O O . VAL A 1 514 ? -17.615 -10.172 13.481 1.00 95.31 514 VAL A O 1
ATOM 3783 N N . THR A 1 515 ? -16.042 -10.760 14.966 1.00 94.94 515 THR A N 1
ATOM 3784 C CA . THR A 1 515 ? -16.875 -11.730 15.695 1.00 94.94 515 THR A CA 1
ATOM 3785 C C . THR A 1 515 ? -17.534 -11.132 16.935 1.00 94.94 515 THR A C 1
ATOM 3787 O O . THR A 1 515 ? -18.598 -11.596 17.339 1.00 94.94 515 THR A O 1
ATOM 3790 N N . SER A 1 516 ? -16.926 -10.107 17.532 1.00 95.62 516 SER A N 1
ATOM 3791 C CA . SER A 1 516 ? -17.499 -9.304 18.619 1.00 95.62 516 SER A CA 1
ATOM 3792 C C . SER A 1 516 ? -16.731 -7.994 18.773 1.00 95.62 516 SER A C 1
ATOM 3794 O O . SER A 1 516 ? -15.597 -7.893 18.311 1.00 95.62 516 SER A O 1
ATOM 3796 N N . GLY A 1 517 ? -17.312 -7.007 19.453 1.00 96.69 517 GLY A N 1
ATOM 3797 C CA . GLY A 1 517 ? -16.590 -5.789 19.799 1.00 96.69 517 GLY A CA 1
ATOM 3798 C C . GLY A 1 517 ? -17.174 -5.061 21.002 1.00 96.69 517 GLY A C 1
ATOM 3799 O O . GLY A 1 517 ? -18.366 -5.181 21.291 1.00 96.69 517 GLY A O 1
ATOM 3800 N N . GLN A 1 518 ? -16.331 -4.291 21.683 1.00 97.25 518 GLN A N 1
ATOM 3801 C CA . GLN A 1 518 ? -16.702 -3.414 22.784 1.00 97.25 518 GLN A CA 1
ATOM 3802 C C . GLN A 1 518 ? -16.072 -2.025 22.620 1.00 97.25 518 GLN A C 1
ATOM 3804 O O . GLN A 1 518 ? -14.878 -1.892 22.371 1.00 97.25 518 GLN A O 1
ATOM 3809 N N . ALA A 1 519 ? -16.876 -0.983 22.788 1.00 96.62 519 ALA A N 1
ATOM 3810 C CA . ALA A 1 519 ? -16.454 0.403 22.855 1.00 96.62 519 ALA A CA 1
ATOM 3811 C C . ALA A 1 519 ? -16.412 0.861 24.316 1.00 96.62 519 ALA A C 1
ATOM 3813 O O . ALA A 1 519 ? -17.275 0.530 25.129 1.00 96.62 519 ALA A O 1
ATOM 3814 N N . SER A 1 520 ? -15.396 1.640 24.650 1.00 96.88 520 SER A N 1
ATOM 3815 C CA . SER A 1 520 ? -15.209 2.265 25.957 1.00 96.88 520 SER A CA 1
ATOM 3816 C C . SER A 1 520 ? -14.571 3.639 25.778 1.00 96.88 520 SER A C 1
ATOM 3818 O O . SER A 1 520 ? -14.030 3.947 24.719 1.00 96.88 520 SER A O 1
ATOM 3820 N N . GLN A 1 521 ? -14.621 4.473 26.807 1.00 96.69 521 GLN A N 1
ATOM 3821 C CA . GLN A 1 521 ? -14.059 5.817 26.785 1.00 96.69 521 GLN A CA 1
ATOM 3822 C C . GLN A 1 521 ? -13.289 6.115 28.067 1.00 96.69 521 GLN A C 1
ATOM 3824 O O . GLN A 1 521 ? -13.606 5.593 29.136 1.00 96.69 521 GLN A O 1
ATOM 3829 N N . LEU A 1 522 ? -12.259 6.939 27.948 1.00 96.81 522 LEU A N 1
ATOM 3830 C CA . LEU A 1 522 ? -11.469 7.468 29.045 1.00 96.81 522 LEU A CA 1
ATOM 3831 C C . LEU A 1 522 ? -11.876 8.923 29.259 1.00 96.81 522 LEU A C 1
ATOM 3833 O O . LEU A 1 522 ? -11.798 9.726 28.330 1.00 96.81 522 LEU A O 1
ATOM 3837 N N . CYS A 1 523 ? -12.292 9.275 30.472 1.00 96.69 523 CYS A N 1
ATOM 3838 C CA . CYS A 1 523 ? -12.738 10.633 30.756 1.00 96.69 523 CYS A CA 1
ATOM 3839 C C . CYS A 1 523 ? -11.567 11.593 30.954 1.00 96.69 523 CYS A C 1
ATOM 3841 O O . CYS A 1 523 ? -10.520 11.234 31.497 1.00 96.69 523 CYS A O 1
ATOM 3843 N N . SER A 1 524 ? -11.771 12.850 30.563 1.00 94.19 524 SER A N 1
ATOM 3844 C CA . SER A 1 524 ? -10.848 13.933 30.893 1.00 94.19 524 SER A CA 1
ATOM 3845 C C . SER A 1 524 ? -10.699 14.083 32.413 1.00 94.19 524 SER A C 1
ATOM 3847 O O . SER A 1 524 ? -11.641 13.801 33.165 1.00 94.19 524 SER A O 1
ATOM 3849 N N . PRO A 1 525 ? -9.541 14.554 32.914 1.00 94.00 525 PRO A N 1
ATOM 3850 C CA . PRO A 1 525 ? -9.331 14.737 34.346 1.00 94.00 525 PRO A CA 1
ATOM 3851 C C . PRO A 1 525 ? -10.460 15.540 35.013 1.00 94.00 525 PRO A C 1
ATOM 3853 O O . PRO A 1 525 ? -10.713 16.694 34.671 1.00 94.00 525 PRO A O 1
ATOM 3856 N N . GLY A 1 526 ? -11.131 14.925 35.992 1.00 93.25 526 GLY A N 1
ATOM 3857 C CA . GLY A 1 526 ? -12.252 15.529 36.721 1.00 93.25 526 GLY A CA 1
ATOM 3858 C C . GLY A 1 526 ? -13.638 15.332 36.092 1.00 93.25 526 GLY A C 1
ATOM 3859 O O . GLY A 1 526 ? -14.605 15.827 36.666 1.00 93.25 526 GLY A O 1
ATOM 3860 N N . ARG A 1 527 ? -13.740 14.602 34.972 1.00 93.19 527 ARG A N 1
ATOM 3861 C CA . ARG A 1 527 ? -14.986 14.324 34.229 1.00 93.19 527 ARG A CA 1
ATOM 3862 C C . ARG A 1 527 ? -15.488 12.881 34.352 1.00 93.19 527 ARG A C 1
ATOM 3864 O O . ARG A 1 527 ? -16.367 12.459 33.611 1.00 93.19 527 ARG A O 1
ATOM 3871 N N . GLY A 1 528 ? -14.910 12.093 35.258 1.00 93.12 528 GLY A N 1
ATOM 3872 C CA . GLY A 1 528 ? -15.277 10.690 35.444 1.00 93.12 528 GLY A CA 1
ATOM 3873 C C . GLY A 1 528 ? -14.091 9.804 35.829 1.00 93.12 528 GLY A C 1
ATOM 3874 O O . GLY A 1 528 ? -13.114 10.311 36.392 1.00 93.12 528 GLY A O 1
ATOM 3875 N N . PRO A 1 529 ? -14.192 8.488 35.572 1.00 91.50 529 PRO A N 1
ATOM 3876 C CA . PRO A 1 529 ? -13.120 7.529 35.818 1.00 91.50 529 PRO A CA 1
ATOM 3877 C C . PRO A 1 529 ? -11.848 7.832 35.018 1.00 91.50 529 PRO A C 1
ATOM 3879 O O . PRO A 1 529 ? -11.905 8.257 33.867 1.00 91.50 529 PRO A O 1
ATOM 3882 N N . ASP A 1 530 ? -10.697 7.547 35.624 1.00 92.56 530 ASP A N 1
ATOM 3883 C CA . ASP A 1 530 ? -9.356 7.633 35.028 1.00 92.56 530 ASP A CA 1
ATOM 3884 C C . ASP A 1 530 ? -8.934 6.334 34.316 1.00 92.56 530 ASP A C 1
ATOM 3886 O O . ASP A 1 530 ? -7.757 6.106 34.038 1.00 92.56 530 ASP A O 1
ATOM 3890 N N . VAL A 1 531 ? -9.908 5.478 34.012 1.00 95.62 531 VAL A N 1
ATOM 3891 C CA . VAL A 1 531 ? -9.757 4.222 33.277 1.00 95.62 531 VAL A CA 1
ATOM 3892 C C . VAL A 1 531 ? -10.822 4.148 32.189 1.00 95.62 531 VAL A C 1
ATOM 3894 O O . VAL A 1 531 ? -11.881 4.763 32.314 1.00 95.62 531 VAL A O 1
ATOM 3897 N N . PHE A 1 532 ? -10.566 3.367 31.139 1.00 96.44 532 PHE A N 1
ATOM 3898 C CA . PHE A 1 532 ? -11.570 3.113 30.111 1.00 96.44 532 PHE A CA 1
ATOM 3899 C C . PHE A 1 532 ? -12.820 2.468 30.717 1.00 96.44 532 PHE A C 1
ATOM 3901 O O . PHE A 1 532 ? -12.749 1.419 31.359 1.00 96.44 532 PHE A O 1
ATOM 3908 N N . THR A 1 533 ? -13.962 3.105 30.496 1.00 95.31 533 THR A N 1
ATOM 3909 C CA . THR A 1 533 ? -15.263 2.723 31.040 1.00 95.31 533 THR A CA 1
ATOM 3910 C C . THR A 1 533 ? -16.339 2.822 29.963 1.00 95.31 533 THR A C 1
ATOM 3912 O O . THR A 1 533 ? -16.173 3.518 28.964 1.00 95.31 533 THR A O 1
ATOM 3915 N N . THR A 1 534 ? -17.451 2.119 30.152 1.00 94.06 534 THR A N 1
ATOM 3916 C CA . THR A 1 534 ? -18.669 2.291 29.344 1.00 94.06 534 THR A CA 1
ATOM 3917 C C . THR A 1 534 ? -19.608 3.338 29.952 1.00 94.06 534 THR A C 1
ATOM 3919 O O . THR A 1 534 ? -20.615 3.703 29.352 1.00 94.06 534 THR A O 1
ATOM 3922 N N . GLU A 1 535 ? -19.282 3.846 31.145 1.00 92.25 535 GLU A N 1
ATOM 3923 C CA . GLU A 1 535 ? -20.004 4.944 31.781 1.00 92.25 535 GLU A CA 1
ATOM 3924 C C . GLU A 1 535 ? -19.748 6.275 31.056 1.00 92.25 535 GLU A C 1
ATOM 3926 O O . GLU A 1 535 ? -18.654 6.549 30.557 1.00 92.25 535 GLU A O 1
ATOM 3931 N N . LEU A 1 536 ? -20.771 7.132 31.015 1.00 89.38 536 LEU A N 1
ATOM 3932 C CA . LEU A 1 536 ? -20.663 8.457 30.409 1.00 89.38 536 LEU A CA 1
ATOM 3933 C C . LEU A 1 536 ? -19.727 9.363 31.222 1.00 89.38 536 LEU A C 1
ATOM 3935 O O . LEU A 1 536 ? -19.849 9.436 32.445 1.00 89.38 536 LEU A O 1
ATOM 3939 N N . CYS A 1 537 ? -18.844 10.088 30.536 1.00 91.81 537 CYS A N 1
ATOM 3940 C CA . CYS A 1 537 ? -18.099 11.199 31.119 1.00 91.81 537 CYS A CA 1
ATOM 3941 C C . CYS A 1 537 ? -19.041 12.397 31.322 1.00 91.81 537 CYS A C 1
ATOM 3943 O O . CYS A 1 537 ? -19.886 12.668 30.466 1.00 91.81 537 CYS A O 1
ATOM 3945 N N . VAL A 1 538 ? -18.939 13.079 32.468 1.00 86.75 538 VAL A N 1
ATOM 3946 C CA . VAL A 1 538 ? -19.861 14.154 32.903 1.00 86.75 538 VAL A CA 1
ATOM 3947 C C . VAL A 1 538 ? -19.101 15.377 33.405 1.00 86.75 538 VAL A C 1
ATOM 3949 O O . VAL A 1 538 ? -18.137 15.205 34.183 1.00 86.75 538 VAL A O 1
#

pLDDT: mean 75.91, std 20.72, range [26.56, 97.69]

Solvent-accessible surface area (backbone atoms only — not comparable to full-atom values): 31564 Å² total; per-residue (Å²): 134,63,70,66,55,58,52,49,51,56,49,48,53,52,50,53,51,53,48,56,58,64,67,58,52,58,66,63,53,53,55,49,55,67,65,67,70,70,84,79,88,78,90,77,82,89,79,81,92,77,83,95,75,69,66,71,63,54,58,54,50,52,56,50,52,56,58,49,53,69,64,67,74,74,79,92,81,78,93,76,90,74,82,84,80,87,79,82,92,78,85,82,87,75,86,88,80,80,84,86,79,77,87,80,86,78,84,87,77,82,83,82,90,75,88,83,83,86,74,90,83,88,75,83,85,77,85,71,82,82,72,75,80,76,78,75,80,75,79,87,77,75,79,69,41,79,37,47,68,72,73,31,36,42,29,58,60,80,45,81,27,53,61,50,90,94,52,99,47,48,44,40,53,46,46,38,97,61,36,25,44,35,37,39,32,26,90,74,32,34,40,33,37,61,35,83,75,66,46,76,34,69,47,65,76,83,43,43,64,67,35,43,81,64,48,57,49,54,67,49,20,38,32,30,35,23,57,38,95,53,83,87,52,59,37,14,24,39,35,33,28,25,60,41,88,98,50,49,55,40,76,52,47,77,39,79,57,68,47,48,74,80,66,58,43,46,68,43,68,45,50,57,19,33,32,74,28,50,22,83,62,89,67,47,44,38,60,55,93,83,62,78,61,80,42,63,32,38,37,71,85,46,47,81,45,69,46,84,52,70,30,60,36,34,38,59,54,84,78,31,39,35,44,34,41,35,41,71,90,69,51,71,52,74,48,75,50,64,70,70,77,87,66,70,77,62,38,64,64,51,72,37,64,22,81,75,65,27,34,36,35,46,37,82,47,89,65,16,22,37,36,40,35,39,43,64,89,69,52,73,50,53,38,31,35,20,89,55,87,43,64,71,62,33,60,45,28,46,53,32,38,31,29,54,83,44,88,88,46,83,51,21,22,37,35,34,40,86,45,100,72,38,70,37,54,57,87,61,51,75,48,70,46,88,82,15,42,48,42,67,76,43,80,66,51,81,51,69,25,26,31,73,62,53,42,50,63,21,63,47,84,74,44,54,69,71,25,49,30,44,63,48,76,48,73,80,52,95,50,33,30,46,34,40,36,39,40,26,62,48,92,51,84,40,38,43,28,42,36,37,42,30,34,37,36,55,82,48,95,36,26,43,38,77,80,48,34,38,40,31,34,24,26,20,94,89,12,57,54,95,49,76,32,58,67,81,52,96